Protein AF-A0A942H5I1-F1 (afdb_monomer)

Solvent-accessible surface area (backbone atoms only — not comparable to full-atom values): 34477 Å² total; per-residue (Å²): 118,41,36,26,37,35,44,51,58,72,62,43,46,75,71,46,52,48,61,52,52,45,49,51,41,30,78,76,65,54,36,48,66,44,47,56,91,76,71,73,61,92,93,62,56,70,69,63,44,50,55,51,47,54,71,72,42,50,32,39,40,32,47,37,39,74,68,40,80,44,78,55,97,91,42,81,40,36,19,42,50,69,66,48,55,53,48,46,52,54,44,36,70,68,57,32,75,89,32,40,46,49,44,30,34,69,79,45,52,74,63,78,90,52,71,86,60,89,62,48,75,35,52,78,57,63,45,99,84,69,53,37,66,54,28,54,54,37,48,55,53,50,51,55,51,54,44,68,68,54,72,79,60,75,66,67,75,94,68,72,80,77,64,78,54,85,83,72,76,48,46,65,58,54,50,51,52,50,52,48,53,51,52,53,51,51,53,50,52,48,29,75,75,39,69,84,48,58,36,93,60,57,54,73,45,76,42,42,69,59,43,52,51,55,50,40,56,51,43,71,66,51,74,50,30,38,42,32,47,37,53,74,72,15,36,52,54,31,71,54,56,61,66,63,54,48,35,51,50,55,37,35,58,61,25,60,80,68,74,36,55,40,39,40,39,34,35,42,100,41,54,68,72,58,44,22,49,51,51,21,52,52,51,44,53,37,58,72,67,66,40,67,68,62,45,50,52,52,53,48,25,54,54,32,34,52,55,45,52,56,49,42,49,72,51,64,38,46,51,28,35,39,49,77,88,64,64,66,64,75,41,60,93,78,49,97,72,46,92,75,27,45,32,41,38,38,35,59,96,56,37,39,37,39,34,27,37,30,66,81,27,42,59,37,27,33,39,41,39,26,70,50,22,61,64,33,69,61,51,49,53,51,52,48,53,48,50,51,57,52,54,73,75,30,40,59,38,66,63,53,51,51,50,36,48,54,28,46,52,53,40,68,68,52,83,86,67,62,100,60,44,69,59,35,68,75,74,60,58,55,73,70,53,51,47,49,56,52,40,44,51,51,50,54,55,48,51,36,50,76,71,70,39,55,46,68,29,52,30,37,40,32,46,64,28,46,63,34,58,61,65,66,72,46,53,72,31,32,36,91,92,28,44,33,40,32,26,25,68,46,68,67,35,49,55,52,13,50,56,52,48,60,75,66,73,55,84,42,62,45,78,45,87,41,55,79,81,48,97,70,72,81,90,82,66,66,20,43,33,37,38,27,50,92,29,45,54,28,77,37,16,75,73,71,48,95,84,53,83,26,58,40,44,53,44,46,31,50,52,38,65,32,36,34,76,88,10,38,38,41,38,25,36,51,17,72,56,13,36,76,66,46,51,61,62,82,86,50,52,77,68,52,27,53,48,42,29,70,28,29,62,51,74,71,55,43,53,54,50,40,48,73,29,40,34,41,79,79,46,76,47,64,68,40,82,39,31,34,35,41,34,30,32,43,61,132

pLDDT: mean 88.79, std 8.14, range [44.25, 98.62]

Foldseek 3Di:
DFEEEEAADPVCVVLVLVVLLCCLCPVPFNYRYDYLVNQDDPPDDSVVSLLVVLLVGQAYEQEWEQDDWDDDPNDIARAGDPVSVVSQVSSCVSNNDLRYAYEYEPRHDDPPVCPPPDHHYAYFDQDPVSDTVSRSVRSNVVSVVVSVSCVPDDGPDSDDPQPPPVPPPCSVVVVVVVVLVVVLVVLVVVCVVPVVAADAFFDKDQAQVVVLVVVLVLLVPFDAEKEKEAELLLCPQLVPDPSVLVSLLVSLLNNVVVVHQAEYEYEYQDFLLVSLLVLLVVLLVVVLVVPPVVNVSSVSSLVSNVVSLVSCVVSPHFYWYGYDDCLCVLCPPVDPADPQFWMWMDGDQFWIKIFGPSNVSTRRMIGIQGSNHPPSVVSNVSVVVSRVVRVVVTDGPVVSSVSNVVSVVLSVLDARFHPCLLVCQPPNFDPVQVVVVVLQLVVVVVVCVVVVQAQPWQEEEEEQCQLVCCVVSRVRSYHPNGAYEYEDLDPVSQVNNVVVVVVVVDPRYDYDNDDLLDPDDPCPAATQEYEYDQANLLSQQPPDDPVCPGSSLVSLLVNQVRYDQNHKYKYKRFAPVCLVVLPGTPSHDSVRSPSSSVRTDYPVVVVVSNVVSQKDWPDWDDSDNGMIMTMIGGHD

Secondary structure (DSSP, 8-state):
-EEEEEE--HHHHHTTHHHHHHHHHHHTT-EEEEEGGGS--TT--HHHHHHHHHHH-SEEEEEE-S-EEEEETTEEEEE--HHHHHHHHHHHHHH-TTTEEEEEETTPBPPGGGTT---EEE-----TTS--HHHHHHHHHHHHHHHHHHTTPPPPP--------TTSS-HHHHHHHHHHHHHHHHHHHHHHH-TT--BSS-EEE--HHHHHHHHHHHHHH-SSEEEEEEETTSSHHHHT-HHHHHHHHHHHHHHHTTT-EEEEEEEESS-HHHHHHHHHH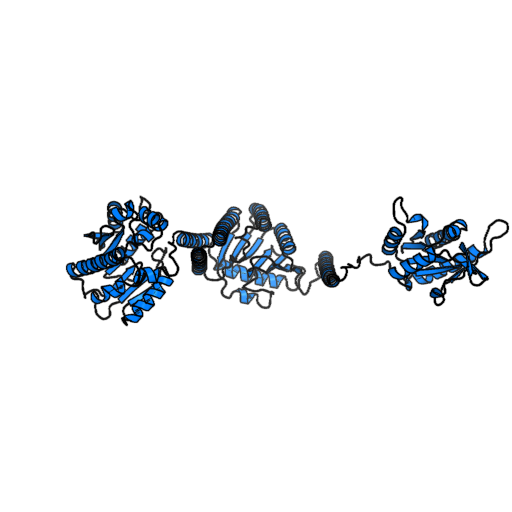HHHHHHHTT-HHHHHHHHHHHHHHHHHHHHHHHTT-EEEEEE-SSGGGGGTTTS---TTT-EEEEETTTEEEEEE-GGGTS--EEEEEETTBTTHHHHHHHHHHHHHHHHHHPEEHHHHHHHHHHHHHHHHHS----TTHHHHHHHS--HHHHHHHHHHHHHHHHHHHHTT-TT-EEEEEEES-TTTHHHHHTGGGEEEEEEEEEEES-HHHHHHHHHHHHHHT-TTEEEEE--TTSSS------EEEEEE-TTGGGGG-TT--TTS-SHHHHHHHHHHHHEEEEEEEEEEEE-HHHHHHT---TTS-HHHHHHHHHHSPPHHHHHHHHHHTTEEEEEEEEEETTEEEEEEEE--

Sequence (636 aa):
MLNLFIGSSSEAKERGIIPKLVAGLNNRYGFMPRPWYEVFDQGMFILETLLKVANEIDIALLVFSKDDERESRGSKNQITRDNVVLEYGLFLAQLGRERVWVLKEEGVTLPTDLNGLNYKVFRSEPDSNGNDPVLAADLDLQIAEIRNKWKRLSSRSRTHTDLNDGGLGLTAAFSNVENWLRKFAEDLTSFAGDQSIKLSKPFYIDSSSVCLEAYAEALNLVKERFWTTTYLSSGFWTRGDARVLEANTNMLRRLREQTGDVRRLFLLSQEPSEAAQSWKRKFIHLRHQNDSEKIERFRAAFRNLKKSFDTLLREGCQVRVTYDATEYERLEGILEFDLGDSEIAIYDDFRVDVFGGGSDGIISKVNIYSNAVKYFDAIQDATEAYFDSLWQEAKPAEEYLSLLEDAYQAAERRIDYEPNWLAIYEFALTSNDENLKIVEMSRVKEVLRKLNRWGKLSRYLDIGTCTARYPIGLREALEAGSEIIGVDDDIDALRFANAQVKATADTRIQLQLLDFCAKEIPNLGKFDLITCMLGTLAHFGWERKRDFNDQLQIVLMRMADLLKSEGVLIISNWSKHAREHEDMLSIYRDWDRRRLATWSPSIVELRQRLDAAGLIILEEGQPDIRLDLFVCQRKE

Mean predicted aligned error: 15.56 Å

Structure (mmCIF, N/CA/C/O backbone):
data_AF-A0A942H5I1-F1
#
_entry.id   AF-A0A942H5I1-F1
#
loop_
_atom_site.group_PDB
_atom_site.id
_atom_site.type_symbol
_atom_site.label_atom_id
_atom_site.label_alt_id
_atom_site.label_comp_id
_atom_site.label_asym_id
_atom_site.label_entity_id
_atom_site.label_seq_id
_atom_site.pdbx_PDB_ins_code
_atom_site.Cartn_x
_atom_site.Cartn_y
_atom_site.Cartn_z
_atom_site.occupancy
_atom_site.B_iso_or_equiv
_atom_site.auth_seq_id
_atom_site.auth_comp_id
_atom_site.auth_asym_id
_atom_site.auth_atom_id
_atom_site.pdbx_PDB_model_num
ATOM 1 N N . MET A 1 1 ? 34.377 7.662 -51.506 1.00 77.06 1 MET A N 1
ATOM 2 C CA . MET A 1 1 ? 35.582 8.472 -51.789 1.00 77.06 1 MET A CA 1
ATOM 3 C C . MET A 1 1 ? 36.409 8.495 -50.510 1.00 77.06 1 MET A C 1
ATOM 5 O O . MET A 1 1 ? 35.790 8.662 -49.468 1.00 77.06 1 MET A O 1
ATOM 9 N N . LEU A 1 2 ? 37.723 8.239 -50.549 1.00 87.56 2 LEU A N 1
ATOM 10 C CA . LEU A 1 2 ? 38.559 8.232 -49.332 1.00 87.56 2 LEU A CA 1
ATOM 11 C C . LEU A 1 2 ? 39.221 9.599 -49.124 1.00 87.56 2 LEU A C 1
ATOM 13 O O . LEU A 1 2 ? 39.767 10.165 -50.074 1.00 87.56 2 LEU A O 1
ATOM 17 N N . ASN A 1 3 ? 39.197 10.092 -47.888 1.00 92.56 3 ASN A N 1
ATOM 18 C CA . ASN A 1 3 ? 39.912 11.286 -47.450 1.00 92.56 3 ASN A CA 1
ATOM 19 C C . ASN A 1 3 ? 41.387 10.941 -47.251 1.00 92.56 3 ASN A C 1
ATOM 21 O O . ASN A 1 3 ? 41.722 10.064 -46.451 1.00 92.56 3 ASN A O 1
ATOM 25 N N . LEU A 1 4 ? 42.257 11.628 -47.986 1.00 94.50 4 LEU A N 1
ATOM 26 C CA . LEU A 1 4 ? 43.689 11.370 -48.011 1.00 94.50 4 LEU A CA 1
ATOM 27 C C . LEU A 1 4 ? 44.443 12.559 -47.438 1.00 94.50 4 LEU A C 1
ATOM 29 O O . LEU A 1 4 ? 44.364 13.646 -47.991 1.00 94.50 4 LEU A O 1
ATOM 33 N N . PHE A 1 5 ? 45.233 12.352 -46.393 1.00 96.50 5 PHE A N 1
ATOM 34 C CA . PHE A 1 5 ? 46.219 13.349 -45.979 1.00 96.50 5 PHE A CA 1
ATOM 35 C C . PHE A 1 5 ? 47.527 13.183 -46.751 1.00 96.50 5 PHE A C 1
ATOM 37 O O . PHE A 1 5 ? 47.975 12.053 -46.955 1.00 96.50 5 PHE A O 1
ATOM 44 N N . ILE A 1 6 ? 48.150 14.293 -47.156 1.00 96.62 6 ILE A N 1
ATOM 45 C CA . ILE A 1 6 ? 49.497 14.286 -47.744 1.00 96.62 6 ILE A CA 1
ATOM 46 C C . ILE A 1 6 ? 50.429 15.113 -46.855 1.00 96.62 6 ILE A C 1
ATOM 48 O O . ILE A 1 6 ? 50.364 16.342 -46.874 1.00 96.62 6 ILE A O 1
ATOM 52 N N . GLY A 1 7 ? 51.282 14.431 -46.089 1.00 95.75 7 GLY A N 1
ATOM 53 C CA . GLY A 1 7 ? 52.314 15.046 -45.252 1.00 95.75 7 GLY A CA 1
ATOM 54 C C . GLY A 1 7 ? 53.621 15.214 -46.021 1.00 95.75 7 GLY A C 1
ATOM 55 O O . GLY A 1 7 ? 54.081 14.285 -46.692 1.00 95.75 7 GLY A O 1
ATOM 56 N N . SER A 1 8 ? 54.204 16.408 -45.953 1.00 94.56 8 SER A N 1
ATOM 57 C CA . SER A 1 8 ? 55.433 16.764 -46.663 1.00 94.56 8 SER A CA 1
ATOM 58 C C . SER A 1 8 ? 56.078 18.010 -46.067 1.00 94.56 8 SER A C 1
ATOM 60 O O . SER A 1 8 ? 55.435 18.766 -45.341 1.00 94.56 8 SER A O 1
ATOM 62 N N . SER A 1 9 ? 57.318 18.278 -46.464 1.00 92.81 9 SER A N 1
ATOM 63 C CA . SER A 1 9 ? 57.976 19.563 -46.232 1.00 92.81 9 SER A CA 1
ATOM 64 C C . SER A 1 9 ? 57.391 20.688 -47.105 1.00 92.81 9 SER A C 1
ATOM 66 O O . SER A 1 9 ? 56.633 20.442 -48.057 1.00 92.81 9 SER A O 1
ATOM 68 N N . SER A 1 10 ? 57.755 21.934 -46.789 1.00 88.00 10 SER A N 1
ATOM 69 C CA . SER A 1 10 ? 57.437 23.102 -47.624 1.00 88.00 10 SER A CA 1
ATOM 70 C C . SER A 1 10 ? 58.248 23.083 -48.924 1.00 88.00 10 SER A C 1
ATOM 72 O O . SER A 1 10 ? 57.733 23.417 -49.988 1.00 88.00 10 SER A O 1
ATOM 74 N N . GLU A 1 11 ? 59.483 22.598 -48.862 1.00 88.38 11 GLU A N 1
ATOM 75 C CA . GLU A 1 11 ? 60.414 22.455 -49.976 1.00 88.38 11 GLU A CA 1
ATOM 76 C C . GLU A 1 11 ? 59.872 21.466 -51.028 1.00 88.38 11 GLU A C 1
ATOM 78 O O . GLU A 1 11 ? 59.915 21.732 -52.231 1.00 88.38 11 GLU A O 1
ATOM 83 N N . ALA A 1 12 ? 59.252 20.359 -50.599 1.00 88.94 12 ALA A N 1
ATOM 84 C CA . ALA A 1 12 ? 58.584 19.410 -51.496 1.00 88.94 12 ALA A CA 1
ATOM 85 C C . ALA A 1 12 ? 57.424 20.047 -52.280 1.00 88.94 12 ALA A C 1
ATOM 87 O O . ALA A 1 12 ? 57.171 19.703 -53.442 1.00 88.94 12 ALA A O 1
ATOM 88 N N . LYS A 1 13 ? 56.697 20.975 -51.645 1.00 89.88 13 LYS A N 1
ATOM 89 C CA . LYS A 1 13 ? 55.627 21.743 -52.290 1.00 89.88 13 LYS A CA 1
ATOM 90 C C . LYS A 1 13 ? 56.207 22.690 -53.337 1.00 89.88 13 LYS A C 1
ATOM 92 O O . LYS A 1 13 ? 55.711 22.701 -54.463 1.00 89.88 13 LYS A O 1
ATOM 97 N N . GLU A 1 14 ? 57.247 23.445 -52.988 1.00 87.31 14 GLU A N 1
ATOM 98 C CA . GLU A 1 14 ? 57.908 24.405 -53.885 1.00 87.31 14 GLU A CA 1
ATOM 99 C C . GLU A 1 14 ? 58.509 23.726 -55.121 1.00 87.31 14 GLU A C 1
ATOM 101 O O . GLU A 1 14 ? 58.385 24.236 -56.233 1.00 87.31 14 GLU A O 1
ATOM 106 N N . ARG A 1 15 ? 59.049 22.513 -54.958 1.00 87.44 15 ARG A N 1
ATOM 107 C CA . ARG A 1 15 ? 59.562 21.667 -56.051 1.00 87.44 15 ARG A CA 1
ATOM 108 C C . ARG A 1 15 ? 58.469 21.038 -56.928 1.00 87.44 15 ARG A C 1
ATOM 110 O O . ARG A 1 15 ? 58.766 20.269 -57.840 1.00 87.44 15 ARG A O 1
ATOM 117 N N . GLY A 1 16 ? 57.194 21.317 -56.658 1.00 87.31 16 GLY A N 1
ATOM 118 C CA . GLY A 1 16 ? 56.069 20.844 -57.465 1.00 87.31 16 GLY A CA 1
ATOM 119 C C . GLY A 1 16 ? 55.712 19.364 -57.276 1.00 87.31 16 GLY A C 1
ATOM 120 O O . GLY A 1 16 ? 54.901 18.840 -58.041 1.00 87.31 16 GLY A O 1
ATOM 121 N N . ILE A 1 17 ? 56.258 18.687 -56.260 1.00 91.88 17 ILE A N 1
ATOM 122 C CA . ILE A 1 17 ? 55.982 17.267 -55.978 1.00 91.88 17 ILE A CA 1
ATOM 123 C C . ILE A 1 17 ? 54.534 17.103 -55.491 1.00 91.88 17 ILE A C 1
ATOM 125 O O . ILE A 1 17 ? 53.766 16.306 -56.033 1.00 91.88 17 ILE A O 1
ATOM 129 N N . ILE A 1 18 ? 54.132 17.907 -54.502 1.00 94.25 18 ILE A N 1
ATOM 130 C CA . ILE A 1 18 ? 52.804 17.819 -53.871 1.00 94.25 18 ILE A CA 1
ATOM 131 C C . ILE A 1 18 ? 51.671 18.224 -54.821 1.00 94.25 18 ILE A C 1
ATOM 133 O O . ILE A 1 18 ? 50.720 17.449 -54.935 1.00 94.25 18 ILE A O 1
ATOM 137 N N . PRO A 1 19 ? 51.754 19.339 -55.579 1.00 92.06 19 PRO A N 1
ATOM 138 C CA . PRO A 1 19 ? 50.730 19.675 -56.571 1.00 92.06 19 PRO A CA 1
ATOM 139 C C . PRO A 1 19 ? 50.501 18.572 -57.616 1.00 92.06 19 PRO A C 1
ATOM 141 O O . PRO A 1 19 ? 49.353 18.290 -57.963 1.00 92.06 19 PRO A O 1
ATOM 144 N N . LYS A 1 20 ? 51.566 17.897 -58.082 1.00 90.25 20 LYS A N 1
ATOM 145 C CA . LYS A 1 20 ? 51.458 16.760 -59.016 1.00 90.25 20 LYS A CA 1
ATOM 146 C C . LYS A 1 20 ? 50.742 15.565 -58.379 1.00 90.25 20 LYS A C 1
ATOM 148 O O . LYS A 1 20 ? 49.838 15.000 -58.997 1.00 90.25 20 LYS A O 1
ATOM 153 N N . LEU A 1 21 ? 51.095 15.212 -57.140 1.00 92.94 21 LEU A N 1
ATOM 154 C CA . LEU A 1 21 ? 50.431 14.142 -56.386 1.00 92.94 21 LEU A CA 1
ATOM 155 C C . LEU A 1 21 ? 48.946 14.446 -56.153 1.00 92.94 21 LEU A C 1
ATOM 157 O O . LEU A 1 21 ? 48.103 13.597 -56.436 1.00 92.94 21 LEU A O 1
ATOM 161 N N . VAL A 1 22 ? 48.616 15.660 -55.702 1.00 92.75 22 VAL A N 1
ATOM 162 C CA . VAL A 1 22 ? 47.233 16.123 -55.494 1.00 92.75 22 VAL A CA 1
ATOM 163 C C . VAL A 1 22 ? 46.433 16.021 -56.793 1.00 92.75 22 VAL A C 1
ATOM 165 O O . VAL A 1 22 ? 45.367 15.404 -56.808 1.00 92.75 22 VAL A O 1
ATOM 168 N N . ALA A 1 23 ? 46.961 16.553 -57.901 1.00 89.56 23 ALA A N 1
ATOM 169 C CA . ALA A 1 23 ? 46.287 16.521 -59.195 1.00 89.56 23 ALA A CA 1
ATOM 170 C C . ALA A 1 23 ? 46.062 15.087 -59.699 1.00 89.56 23 ALA A C 1
ATOM 172 O O . ALA A 1 23 ? 44.965 14.760 -60.152 1.00 89.56 23 ALA A O 1
ATOM 173 N N . GLY A 1 24 ? 47.068 14.213 -59.607 1.00 88.94 24 GLY A N 1
ATOM 174 C CA . GLY A 1 24 ? 46.944 12.837 -60.084 1.00 88.94 24 GLY A CA 1
ATOM 175 C C . GLY A 1 24 ? 46.044 11.962 -59.205 1.00 88.94 24 GLY A C 1
ATOM 176 O O . GLY A 1 24 ? 45.273 11.167 -59.739 1.00 88.94 24 GLY A O 1
ATOM 177 N N . LEU A 1 25 ? 46.080 12.123 -57.879 1.00 89.44 25 LEU A N 1
ATOM 178 C CA . LEU A 1 25 ? 45.260 11.342 -56.942 1.00 89.44 25 LEU A CA 1
ATOM 179 C C . LEU A 1 25 ? 43.791 11.792 -56.925 1.00 89.44 25 LEU A C 1
ATOM 181 O O . LEU A 1 25 ? 42.903 10.946 -56.803 1.00 89.44 25 LEU A O 1
ATOM 185 N N . ASN A 1 26 ? 43.528 13.090 -57.108 1.00 87.94 26 ASN A N 1
ATOM 186 C CA . ASN A 1 26 ? 42.172 13.625 -57.219 1.00 87.94 26 ASN A CA 1
ATOM 187 C C . ASN A 1 26 ? 41.567 13.329 -58.604 1.00 87.94 26 ASN A C 1
ATOM 189 O O . ASN A 1 26 ? 40.629 12.540 -58.727 1.00 87.94 26 ASN A O 1
ATOM 193 N N . ASN A 1 27 ? 42.166 13.878 -59.670 1.00 75.81 27 ASN A N 1
ATOM 194 C CA . ASN A 1 27 ? 41.542 13.931 -60.998 1.00 75.81 27 ASN A CA 1
ATOM 195 C C . ASN A 1 27 ? 41.462 12.571 -61.699 1.00 75.81 27 ASN A C 1
ATOM 197 O O . ASN A 1 27 ? 40.563 12.354 -62.508 1.00 75.81 27 ASN A O 1
ATOM 201 N N . ARG A 1 28 ? 42.405 11.654 -61.434 1.00 66.44 28 ARG A N 1
ATOM 202 C CA . ARG A 1 28 ? 42.435 10.346 -62.114 1.00 66.44 28 ARG A CA 1
ATOM 203 C C . ARG A 1 28 ? 41.765 9.239 -61.305 1.00 66.44 28 ARG A C 1
ATOM 205 O O . ARG A 1 28 ? 41.327 8.251 -61.894 1.00 66.44 28 ARG A O 1
ATOM 212 N N . TYR A 1 29 ? 41.705 9.370 -59.976 1.00 69.31 29 TYR A N 1
ATOM 213 C CA . TYR A 1 29 ? 41.437 8.227 -59.096 1.00 69.31 29 TYR A CA 1
ATOM 214 C C . TYR A 1 29 ? 40.423 8.468 -57.972 1.00 69.31 29 TYR A C 1
ATOM 216 O O . TYR A 1 29 ? 40.068 7.499 -57.300 1.00 69.31 29 TYR A O 1
ATOM 224 N N . GLY A 1 30 ? 39.892 9.687 -57.815 1.00 75.19 30 GLY A N 1
ATOM 225 C CA . GLY A 1 30 ? 38.780 9.956 -56.902 1.00 75.19 30 GLY A CA 1
ATOM 226 C C . GLY A 1 30 ? 39.140 9.763 -55.427 1.00 75.19 30 GLY A C 1
ATOM 227 O O . GLY A 1 30 ? 38.336 9.235 -54.660 1.00 75.19 30 GLY A O 1
ATOM 228 N N . PHE A 1 31 ? 40.354 10.138 -55.025 1.00 90.19 31 PHE A N 1
ATOM 229 C CA . PHE A 1 31 ? 40.661 10.417 -53.621 1.00 90.19 31 PHE A CA 1
ATOM 230 C C . PHE A 1 31 ? 40.408 11.898 -53.326 1.00 90.19 31 PHE A C 1
ATOM 232 O O . PHE A 1 31 ? 40.452 12.718 -54.237 1.00 90.19 31 PHE A O 1
ATOM 239 N N . MET A 1 32 ? 40.178 12.245 -52.060 1.00 91.38 32 MET A N 1
ATOM 240 C CA . MET A 1 32 ? 40.084 13.637 -51.607 1.00 91.38 32 MET A CA 1
ATOM 241 C C . MET A 1 32 ? 41.381 14.023 -50.886 1.00 91.38 32 MET A C 1
ATOM 243 O O . MET A 1 32 ? 41.451 13.876 -49.662 1.00 91.38 32 MET A O 1
ATOM 247 N N . PRO A 1 33 ? 42.439 14.429 -51.616 1.00 93.25 33 PRO A N 1
ATOM 248 C CA . PRO A 1 33 ? 43.694 14.831 -51.001 1.00 93.25 33 PRO A CA 1
ATOM 249 C C . PRO A 1 33 ? 43.536 16.143 -50.223 1.00 93.25 33 PRO A C 1
ATOM 251 O O . PRO A 1 33 ? 42.995 17.117 -50.735 1.00 93.25 33 PRO A O 1
ATOM 254 N N . ARG A 1 34 ? 44.058 16.154 -48.999 1.00 94.56 34 ARG A N 1
ATOM 255 C CA . ARG A 1 34 ? 44.216 17.297 -48.100 1.00 94.56 34 ARG A CA 1
ATOM 256 C C . ARG A 1 34 ? 45.716 17.428 -47.810 1.00 94.56 34 ARG A C 1
ATOM 258 O O . ARG A 1 34 ? 46.226 16.702 -46.950 1.00 94.56 34 ARG A O 1
ATOM 265 N N . PRO A 1 35 ? 46.461 18.233 -48.583 1.00 94.31 35 PRO A N 1
ATOM 266 C CA . PRO A 1 35 ? 47.881 18.435 -48.335 1.00 94.31 35 PRO A CA 1
ATOM 267 C C . PRO A 1 35 ? 48.099 19.173 -47.013 1.00 94.31 35 PRO A C 1
ATOM 269 O O . PRO A 1 35 ? 47.244 19.939 -46.570 1.00 94.31 35 PRO A O 1
ATOM 272 N N . TRP A 1 36 ? 49.264 18.957 -46.401 1.00 93.38 36 TRP A N 1
ATOM 273 C CA . TRP A 1 36 ? 49.629 19.498 -45.090 1.00 93.38 36 TRP A CA 1
ATOM 274 C C . TRP A 1 36 ? 49.281 20.987 -44.938 1.00 93.38 36 TRP A C 1
ATOM 276 O O . TRP A 1 36 ? 48.621 21.383 -43.991 1.00 93.38 36 TRP A O 1
ATOM 286 N N . TYR A 1 37 ? 49.615 21.829 -45.914 1.00 89.00 37 TYR A N 1
ATOM 287 C CA . TYR A 1 37 ? 49.404 23.279 -45.819 1.00 89.00 37 TYR A CA 1
ATOM 288 C C . TYR A 1 37 ? 47.936 23.745 -45.938 1.00 89.00 37 TYR A C 1
ATOM 290 O O . TYR A 1 37 ? 47.691 24.944 -45.862 1.00 89.00 37 TYR A O 1
ATOM 298 N N . GLU A 1 38 ? 46.970 22.845 -46.148 1.00 89.25 38 GLU A N 1
ATOM 299 C CA . GLU A 1 38 ? 45.535 23.169 -46.251 1.00 89.25 38 GLU A CA 1
ATOM 300 C C . GLU A 1 38 ? 44.734 22.802 -44.994 1.00 89.25 38 GLU A C 1
ATOM 302 O O . GLU A 1 38 ? 43.541 23.090 -44.931 1.00 89.25 38 GLU A O 1
ATOM 307 N N . VAL A 1 39 ? 45.346 22.150 -43.997 1.00 87.31 39 VAL A N 1
ATOM 308 C CA . VAL A 1 39 ? 44.610 21.652 -42.818 1.00 87.31 39 VAL A CA 1
ATOM 309 C C . VAL A 1 39 ? 44.738 22.531 -41.572 1.00 87.31 39 VAL A C 1
ATOM 311 O O . VAL A 1 39 ? 44.106 22.219 -40.567 1.00 87.31 39 VAL A O 1
ATOM 314 N N . PHE A 1 40 ? 45.531 23.605 -41.621 1.00 85.69 40 PHE A N 1
ATOM 315 C CA . PHE A 1 40 ? 45.826 24.462 -40.469 1.00 85.69 40 PHE A CA 1
ATOM 316 C C . PHE A 1 40 ? 45.103 25.813 -40.551 1.00 85.69 40 PHE A C 1
ATOM 318 O O . PHE A 1 40 ? 45.320 26.577 -41.490 1.00 85.69 40 PHE A O 1
ATOM 325 N N . ASP A 1 41 ? 44.312 26.123 -39.520 1.00 79.56 41 ASP A N 1
ATOM 326 C CA . ASP A 1 41 ? 43.656 27.421 -39.322 1.00 79.56 41 ASP A CA 1
ATOM 327 C C . ASP A 1 41 ? 44.473 28.340 -38.394 1.00 79.56 41 ASP A C 1
ATOM 329 O O . ASP A 1 41 ? 45.275 27.885 -37.571 1.00 79.56 41 ASP A O 1
ATOM 333 N N . GLN A 1 42 ? 44.257 29.658 -38.494 1.00 75.75 42 GLN A N 1
ATOM 334 C CA . GLN A 1 42 ? 44.913 30.634 -37.616 1.00 75.75 42 GLN A CA 1
ATOM 335 C C . GLN A 1 42 ? 44.565 30.382 -36.138 1.00 75.75 42 GLN A C 1
ATOM 337 O O . GLN A 1 42 ? 43.398 30.257 -35.780 1.00 75.75 42 GLN A O 1
ATOM 342 N N . GLY A 1 43 ? 45.585 30.364 -35.273 1.00 78.12 43 GLY A N 1
ATOM 343 C CA . GLY A 1 43 ? 45.425 30.212 -33.821 1.00 78.12 43 GLY A CA 1
ATOM 344 C C . GLY A 1 43 ? 45.427 28.769 -33.300 1.00 78.12 43 GLY A C 1
ATOM 345 O O . GLY A 1 43 ? 45.364 28.584 -32.089 1.00 78.12 43 GLY A O 1
ATOM 346 N N . MET A 1 44 ? 45.539 27.761 -34.172 1.00 77.75 44 MET A N 1
ATOM 347 C CA . MET A 1 44 ? 45.572 26.347 -33.776 1.00 77.75 44 MET A CA 1
ATOM 348 C C . MET A 1 44 ? 47.001 25.828 -33.563 1.00 77.75 44 MET A C 1
ATOM 350 O O . MET A 1 44 ? 47.920 26.165 -34.313 1.00 77.75 44 MET A O 1
ATOM 354 N N . PHE A 1 45 ? 47.192 24.944 -32.577 1.00 86.31 45 PHE A N 1
ATOM 355 C CA . PHE A 1 45 ? 48.455 24.221 -32.417 1.00 86.31 45 PHE A CA 1
ATOM 356 C C . PHE A 1 45 ? 48.603 23.130 -33.491 1.00 86.31 45 PHE A C 1
ATOM 358 O O . PHE A 1 45 ? 47.656 22.408 -33.818 1.00 86.31 45 PHE A O 1
ATOM 365 N N . ILE A 1 46 ? 49.821 22.978 -34.026 1.00 86.94 46 ILE A N 1
ATOM 366 C CA . ILE A 1 46 ? 50.119 22.054 -35.136 1.00 86.94 46 ILE A CA 1
ATOM 367 C C . ILE A 1 46 ? 49.788 20.603 -34.756 1.00 86.94 46 ILE A C 1
ATOM 369 O O . ILE A 1 46 ? 49.089 19.913 -35.494 1.00 86.94 46 ILE A O 1
ATOM 373 N N . LEU A 1 47 ? 50.240 20.145 -33.585 1.00 88.44 47 LEU A N 1
ATOM 374 C CA . LEU A 1 47 ? 50.019 18.764 -33.146 1.00 88.44 47 LEU A CA 1
ATOM 375 C C . LEU A 1 47 ? 48.530 18.451 -32.921 1.00 88.44 47 LEU A C 1
ATOM 377 O O . LEU A 1 47 ? 48.062 17.395 -33.335 1.00 88.44 47 LEU A O 1
ATOM 381 N N . GLU A 1 48 ? 47.774 19.371 -32.320 1.00 85.50 48 GLU A N 1
ATOM 382 C CA . GLU A 1 48 ? 46.327 19.213 -32.103 1.00 85.50 48 GLU A CA 1
ATOM 383 C C . GLU A 1 48 ? 45.571 19.102 -33.429 1.00 85.50 48 GLU A C 1
ATOM 385 O O . GLU A 1 48 ? 44.691 18.256 -33.595 1.00 85.50 48 GLU A O 1
ATOM 390 N N . THR A 1 49 ? 45.971 19.917 -34.404 1.00 88.75 49 THR A N 1
ATOM 391 C CA . THR A 1 49 ? 45.402 19.889 -35.751 1.00 88.75 49 THR A CA 1
ATOM 392 C C . THR A 1 49 ? 45.703 18.561 -36.443 1.00 88.75 49 THR A C 1
ATOM 394 O O . THR A 1 49 ? 44.801 17.949 -37.011 1.00 88.75 49 THR A O 1
ATOM 397 N N . LEU A 1 50 ? 46.937 18.059 -36.344 1.00 91.50 50 LEU A N 1
ATOM 398 C CA . LEU A 1 50 ? 47.315 16.759 -36.905 1.00 91.50 50 LEU A CA 1
ATOM 399 C C . LEU A 1 50 ? 46.554 15.598 -36.250 1.00 91.50 50 LEU A C 1
ATOM 401 O O . LEU A 1 50 ? 46.104 14.702 -36.961 1.00 91.50 50 LEU A O 1
ATOM 405 N N . LEU A 1 51 ? 46.344 15.625 -34.928 1.00 88.12 51 LEU A N 1
ATOM 406 C CA . LEU A 1 51 ? 45.531 14.626 -34.220 1.00 88.12 51 LEU A CA 1
ATOM 407 C C . LEU A 1 51 ? 44.069 14.653 -34.682 1.00 88.12 51 LEU A C 1
ATOM 409 O O . LEU A 1 51 ? 43.475 13.602 -34.930 1.00 88.12 51 LEU A O 1
ATOM 413 N N . LYS A 1 52 ? 43.496 15.848 -34.860 1.00 85.19 52 LYS A N 1
ATOM 414 C CA . LYS A 1 52 ? 42.149 16.016 -35.418 1.00 85.19 52 LYS A CA 1
ATOM 415 C C . LYS A 1 52 ? 42.068 15.458 -36.841 1.00 85.19 52 LYS A C 1
ATOM 417 O O . LYS A 1 52 ? 41.195 14.645 -37.132 1.00 85.19 52 LYS A O 1
ATOM 422 N N . VAL A 1 53 ? 43.016 15.817 -37.704 1.00 88.75 53 VAL A N 1
ATOM 423 C CA . VAL A 1 53 ? 43.083 15.328 -39.089 1.00 88.75 53 VAL A CA 1
ATOM 424 C C . VAL A 1 53 ? 43.227 1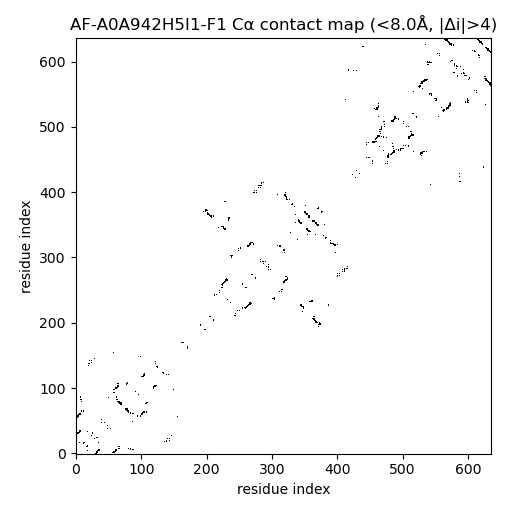3.807 -39.127 1.00 88.75 53 VAL A C 1
ATOM 426 O O . VAL A 1 53 ? 42.520 13.157 -39.891 1.00 88.75 53 VAL A O 1
ATOM 429 N N . ALA A 1 54 ? 44.056 13.212 -38.269 1.00 88.56 54 ALA A N 1
ATOM 430 C CA . ALA A 1 54 ? 44.227 11.761 -38.181 1.00 88.56 54 ALA A CA 1
ATOM 431 C C . ALA A 1 54 ? 42.936 11.008 -37.796 1.00 88.56 54 ALA A C 1
ATOM 433 O O . ALA A 1 54 ? 42.762 9.844 -38.171 1.00 88.56 54 ALA A O 1
ATOM 434 N N . ASN A 1 55 ? 41.999 11.669 -37.110 1.00 82.50 55 ASN A N 1
ATOM 435 C CA . ASN A 1 55 ? 40.663 11.133 -36.834 1.00 82.50 55 ASN A CA 1
ATOM 436 C C . ASN A 1 55 ? 39.683 11.294 -38.005 1.00 82.50 55 ASN A C 1
ATOM 438 O O . ASN A 1 55 ? 38.772 10.484 -38.154 1.00 82.50 55 ASN A O 1
ATOM 442 N N . GLU A 1 56 ? 39.872 12.306 -38.851 1.00 85.44 56 GLU A N 1
ATOM 443 C CA . GLU A 1 56 ? 38.969 12.620 -39.965 1.00 85.44 56 GLU A CA 1
ATOM 444 C C . GLU A 1 56 ? 39.298 11.867 -41.264 1.00 85.44 56 GLU A C 1
ATOM 446 O O . GLU A 1 56 ? 38.413 11.678 -42.106 1.00 85.44 56 GLU A O 1
ATOM 451 N N . ILE A 1 57 ? 40.559 11.466 -41.452 1.00 90.50 57 ILE A N 1
ATOM 452 C CA . ILE A 1 57 ? 41.043 10.864 -42.700 1.00 90.50 57 ILE A CA 1
ATOM 453 C C . ILE A 1 57 ? 40.972 9.333 -42.721 1.00 90.50 57 ILE A C 1
ATOM 455 O O . ILE A 1 57 ? 40.999 8.643 -41.697 1.00 90.50 57 ILE A O 1
ATOM 459 N N . ASP A 1 58 ? 40.951 8.796 -43.940 1.00 91.56 58 ASP A N 1
ATOM 460 C CA . ASP A 1 58 ? 40.876 7.363 -44.210 1.00 91.56 58 ASP A CA 1
ATOM 461 C C . ASP A 1 58 ? 42.252 6.729 -44.472 1.00 91.56 58 ASP A C 1
ATOM 463 O O . ASP A 1 58 ? 42.441 5.538 -44.196 1.00 91.56 58 ASP A O 1
ATOM 467 N N . ILE A 1 59 ? 43.174 7.511 -45.047 1.00 94.25 59 ILE A N 1
ATOM 468 C CA . ILE A 1 59 ? 44.505 7.110 -45.529 1.00 94.25 59 ILE A CA 1
ATOM 469 C C . ILE A 1 59 ? 45.485 8.296 -45.458 1.00 94.25 59 ILE A C 1
ATOM 471 O O . ILE A 1 59 ? 45.067 9.451 -45.551 1.00 94.25 59 ILE A O 1
ATOM 475 N N . ALA A 1 60 ? 46.786 8.020 -45.329 1.00 96.56 60 ALA A N 1
ATOM 476 C CA . ALA A 1 60 ? 47.838 9.042 -45.295 1.00 96.56 60 ALA A CA 1
ATOM 477 C C . ALA A 1 60 ? 49.033 8.685 -46.194 1.00 96.56 60 ALA A C 1
ATOM 479 O O . ALA A 1 60 ? 49.535 7.559 -46.171 1.00 96.56 60 ALA A O 1
ATOM 480 N N . LEU A 1 61 ? 49.504 9.663 -46.966 1.00 96.31 61 LEU A N 1
ATOM 481 C CA . LEU A 1 61 ? 50.707 9.604 -47.792 1.00 96.31 61 LEU A CA 1
ATOM 482 C C . LEU A 1 61 ? 51.766 10.540 -47.205 1.00 96.31 61 LEU A C 1
ATOM 484 O O . LEU A 1 61 ? 51.511 11.733 -47.067 1.00 96.31 61 LEU A O 1
ATOM 488 N N . LEU A 1 62 ? 52.946 10.015 -46.885 1.00 96.69 62 LEU A N 1
ATOM 489 C CA . LEU A 1 62 ? 54.070 10.805 -46.385 1.00 96.69 62 LEU A CA 1
ATOM 490 C C . LEU A 1 62 ? 55.175 10.841 -47.439 1.00 96.69 62 LEU A C 1
ATOM 492 O O . LEU A 1 62 ? 55.611 9.793 -47.926 1.00 96.69 62 LEU A O 1
ATOM 496 N N . VAL A 1 63 ? 55.601 12.050 -47.797 1.00 96.00 63 VAL A N 1
ATOM 497 C CA . VAL A 1 63 ? 56.623 12.294 -48.817 1.00 96.00 63 VAL A CA 1
ATOM 498 C C . VAL A 1 63 ? 57.942 12.636 -48.136 1.00 96.00 63 VAL A C 1
ATOM 500 O O . VAL A 1 63 ? 58.072 13.694 -47.532 1.00 96.00 63 VAL A O 1
ATOM 503 N N . PHE A 1 64 ? 58.918 11.737 -48.244 1.00 94.69 64 PHE A N 1
ATOM 504 C CA . PHE A 1 64 ? 60.269 11.930 -47.719 1.00 94.69 64 PHE A CA 1
ATOM 505 C C . PHE A 1 64 ? 61.183 12.452 -48.830 1.00 94.69 64 PHE A C 1
ATOM 507 O O . PHE A 1 64 ? 61.722 11.660 -49.607 1.00 94.69 64 PHE A O 1
ATOM 514 N N . SER A 1 65 ? 61.328 13.771 -48.932 1.00 92.44 65 SER A N 1
ATOM 515 C CA . SER A 1 65 ? 62.169 14.454 -49.926 1.00 92.44 65 SER A CA 1
ATOM 516 C C . SER A 1 65 ? 63.531 14.867 -49.364 1.00 92.44 65 SER A C 1
ATOM 518 O O . SER A 1 65 ? 63.778 14.788 -48.163 1.00 92.44 65 SER A O 1
ATOM 520 N N . LYS A 1 66 ? 64.454 15.257 -50.249 1.00 89.81 66 LYS A N 1
ATOM 521 C CA . LYS A 1 66 ? 65.756 15.839 -49.880 1.00 89.81 66 LYS A CA 1
ATOM 522 C C . LYS A 1 66 ? 65.567 17.280 -49.406 1.00 89.81 66 LYS A C 1
ATOM 524 O O . LYS A 1 66 ? 65.658 18.201 -50.215 1.00 89.81 66 LYS A O 1
ATOM 529 N N . ASP A 1 67 ? 65.263 17.454 -48.126 1.00 83.44 67 ASP A N 1
ATOM 530 C CA . ASP A 1 67 ? 64.942 18.774 -47.573 1.00 83.44 67 ASP A CA 1
ATOM 531 C C . ASP A 1 67 ? 66.100 19.351 -46.755 1.00 83.44 67 ASP A C 1
ATOM 533 O O . ASP A 1 67 ? 66.413 20.530 -46.881 1.00 83.44 67 ASP A O 1
ATOM 537 N N . ASP A 1 68 ? 66.764 18.514 -45.951 1.00 84.81 68 ASP A N 1
ATOM 538 C CA . ASP A 1 68 ? 67.805 18.945 -45.019 1.00 84.81 68 ASP A CA 1
ATOM 539 C C . ASP A 1 68 ? 69.124 18.173 -45.254 1.00 84.81 68 ASP A C 1
ATOM 541 O O . ASP A 1 68 ? 69.133 17.002 -45.647 1.00 84.81 68 ASP A O 1
ATOM 545 N N . GLU A 1 69 ? 70.269 18.814 -44.991 1.00 86.44 69 GLU A N 1
ATOM 546 C CA . GLU A 1 69 ? 71.590 18.166 -44.983 1.00 86.44 69 GLU A CA 1
ATOM 547 C C . GLU A 1 69 ? 72.012 17.873 -43.539 1.00 86.44 69 GLU A C 1
ATOM 549 O O . GLU A 1 69 ? 72.010 18.757 -42.681 1.00 86.44 69 GLU A O 1
ATOM 554 N N . ARG A 1 70 ? 72.427 16.633 -43.267 1.00 83.50 70 ARG A N 1
ATOM 555 C CA . ARG A 1 70 ? 72.961 16.234 -41.963 1.00 83.50 70 ARG A CA 1
ATOM 556 C C . ARG A 1 70 ? 74.342 15.623 -42.106 1.00 83.50 70 ARG A C 1
ATOM 558 O O . ARG A 1 70 ? 74.539 14.653 -42.837 1.00 83.50 70 ARG A O 1
ATOM 565 N N . GLU A 1 71 ? 75.289 16.147 -41.338 1.00 82.62 71 GLU A N 1
ATOM 566 C CA . GLU A 1 71 ? 76.592 15.519 -41.163 1.00 82.62 71 GLU A CA 1
ATOM 567 C C . GLU A 1 71 ? 76.524 14.484 -40.034 1.00 82.62 71 GLU A C 1
ATOM 569 O O . GLU A 1 71 ? 76.124 14.778 -38.906 1.00 82.62 71 GLU A O 1
ATOM 574 N N . SER A 1 72 ? 76.902 13.244 -40.337 1.00 75.38 72 SER A N 1
ATOM 575 C CA . SER A 1 72 ? 77.015 12.168 -39.356 1.00 75.38 72 SER A CA 1
ATOM 576 C C . SER A 1 72 ? 78.293 11.391 -39.614 1.00 75.38 72 SER A C 1
ATOM 578 O O . SER A 1 72 ? 78.516 10.899 -40.719 1.00 75.38 72 SER A O 1
ATOM 580 N N . ARG A 1 73 ? 79.153 11.295 -38.592 1.00 77.19 73 ARG A N 1
ATOM 581 C CA . ARG A 1 73 ? 80.431 10.560 -38.652 1.00 77.19 73 ARG A CA 1
ATOM 582 C C . ARG A 1 73 ? 81.306 10.957 -39.859 1.00 77.19 73 ARG A C 1
ATOM 584 O O . ARG A 1 73 ? 81.917 10.096 -40.482 1.00 77.19 73 ARG A O 1
ATOM 591 N N . GLY A 1 74 ? 81.342 12.250 -40.195 1.00 77.81 74 GLY A N 1
ATOM 592 C CA . GLY A 1 74 ? 82.131 12.799 -41.306 1.00 77.81 74 GLY A CA 1
ATOM 593 C C . GLY A 1 74 ? 81.528 12.603 -42.704 1.00 77.81 74 GLY A C 1
ATOM 594 O O . GLY A 1 74 ? 82.181 12.920 -43.694 1.00 77.81 74 GLY A O 1
ATOM 595 N N . SER A 1 75 ? 80.297 12.085 -42.810 1.00 76.81 75 SER A N 1
ATOM 596 C CA . SER A 1 75 ? 79.558 11.953 -44.070 1.00 76.81 75 SER A CA 1
ATOM 597 C C . SER A 1 75 ? 78.362 12.905 -44.092 1.00 76.81 75 SER A C 1
ATOM 599 O O . SER A 1 75 ? 77.522 12.883 -43.186 1.00 76.81 75 SER A O 1
ATOM 601 N N . LYS A 1 76 ? 78.280 13.733 -45.138 1.00 82.50 76 LYS A N 1
ATOM 602 C CA . LYS A 1 76 ? 77.120 14.581 -45.427 1.00 82.50 76 LYS A CA 1
ATOM 603 C C . LYS A 1 76 ? 76.052 13.765 -46.144 1.00 82.50 76 LYS A C 1
ATOM 605 O O . LYS A 1 76 ? 76.308 13.216 -47.212 1.00 82.50 76 LYS A O 1
ATOM 610 N N . ASN A 1 77 ? 74.869 13.682 -45.547 1.00 85.38 77 ASN A N 1
ATOM 611 C CA . ASN A 1 77 ? 73.734 12.943 -46.081 1.00 85.38 77 ASN A CA 1
ATOM 612 C C . ASN A 1 77 ? 72.544 13.878 -46.273 1.00 85.38 77 ASN A C 1
ATOM 614 O O . ASN A 1 77 ? 72.272 14.722 -45.421 1.00 85.38 77 ASN A O 1
ATOM 618 N N . GLN A 1 78 ? 71.817 13.682 -47.369 1.00 90.00 78 GLN A N 1
ATOM 619 C CA . GLN A 1 78 ? 70.521 14.316 -47.586 1.00 90.00 78 GLN A CA 1
ATOM 620 C C . GLN A 1 78 ? 69.469 13.540 -46.797 1.00 90.00 78 GLN A C 1
ATOM 622 O O . GLN A 1 78 ? 69.389 12.316 -46.920 1.00 90.00 78 GLN A O 1
ATOM 627 N N . ILE A 1 79 ? 68.685 14.221 -45.972 1.00 89.88 79 ILE A N 1
ATOM 628 C CA . ILE A 1 79 ? 67.656 13.613 -45.127 1.00 89.88 79 ILE A CA 1
ATOM 629 C C . ILE A 1 79 ? 66.297 14.262 -45.398 1.00 89.88 79 ILE A C 1
ATOM 631 O O . ILE A 1 79 ? 66.204 15.380 -45.905 1.00 89.88 79 ILE A O 1
ATOM 635 N N . THR A 1 80 ? 65.238 13.532 -45.055 1.00 90.06 80 THR A N 1
ATOM 636 C CA . THR A 1 80 ? 63.895 14.110 -44.956 1.00 90.06 80 THR A CA 1
ATOM 637 C C . THR A 1 80 ? 63.805 14.975 -43.709 1.00 90.06 80 THR A C 1
ATOM 639 O O . THR A 1 80 ? 64.464 14.683 -42.708 1.00 90.06 80 THR A O 1
ATOM 642 N N . ARG A 1 81 ? 62.946 15.992 -43.740 1.00 90.38 81 ARG A N 1
ATOM 643 C CA . ARG A 1 81 ? 62.707 16.854 -42.581 1.00 90.38 81 ARG A CA 1
ATOM 644 C C . ARG A 1 81 ? 62.159 16.061 -41.391 1.00 90.38 81 ARG A C 1
ATOM 646 O O . ARG A 1 81 ? 61.221 15.274 -41.548 1.00 90.38 81 ARG A O 1
ATOM 653 N N . ASP A 1 82 ? 62.700 16.305 -40.196 1.00 89.00 82 ASP A N 1
ATOM 654 C CA . ASP A 1 82 ? 62.374 15.541 -38.977 1.00 89.00 82 ASP A CA 1
ATOM 655 C C . ASP A 1 82 ? 60.866 15.538 -38.655 1.00 89.00 82 ASP A C 1
ATOM 657 O O . ASP A 1 82 ? 60.306 14.516 -38.254 1.00 89.00 82 ASP A O 1
ATOM 661 N N . ASN A 1 83 ? 60.173 16.653 -38.905 1.00 90.75 83 ASN A N 1
ATOM 662 C CA . ASN A 1 83 ? 58.727 16.764 -38.679 1.00 90.75 83 ASN A CA 1
ATOM 663 C C . ASN A 1 83 ? 57.916 15.768 -39.522 1.00 90.75 83 ASN A C 1
ATOM 665 O O . ASN A 1 83 ? 56.939 15.209 -39.033 1.00 90.75 83 ASN A O 1
ATOM 669 N N . VAL A 1 84 ? 58.345 15.479 -40.754 1.00 91.88 84 VAL A N 1
ATOM 670 C CA . VAL A 1 84 ? 57.640 14.535 -41.637 1.00 91.88 84 VAL A CA 1
ATOM 671 C C . VAL A 1 84 ? 57.803 13.097 -41.124 1.00 91.88 84 VAL A C 1
ATOM 673 O O . VAL A 1 84 ? 56.904 12.268 -41.275 1.00 91.88 84 VAL A O 1
ATOM 676 N N . VAL A 1 85 ? 58.917 12.796 -40.444 1.00 92.31 85 VAL A N 1
ATOM 677 C CA . VAL A 1 85 ? 59.130 11.511 -39.755 1.00 92.31 85 VAL A CA 1
ATOM 678 C C . VAL A 1 85 ? 58.229 11.390 -38.522 1.00 92.31 85 VAL A C 1
ATOM 680 O O . VAL A 1 85 ? 57.641 10.329 -38.297 1.00 92.31 85 VAL A O 1
ATOM 683 N N . LEU A 1 86 ? 58.078 12.467 -37.743 1.00 91.62 86 LEU A N 1
ATOM 684 C CA . LEU A 1 86 ? 57.143 12.513 -36.613 1.00 91.62 86 LEU A CA 1
ATOM 685 C C . LEU A 1 86 ? 55.696 12.297 -37.082 1.00 91.62 86 LEU A C 1
ATOM 687 O O . LEU A 1 86 ? 54.978 11.467 -36.525 1.00 91.62 86 LEU A O 1
ATOM 691 N N . GLU A 1 87 ? 55.285 13.005 -38.134 1.00 94.50 87 GLU A N 1
ATOM 692 C CA . GLU A 1 87 ? 53.962 12.879 -38.751 1.00 94.50 87 GLU A CA 1
ATOM 693 C C . GLU A 1 87 ? 53.717 11.464 -39.276 1.00 94.50 87 GLU A C 1
ATOM 695 O O . GLU A 1 87 ? 52.653 10.895 -39.031 1.00 94.50 87 GLU A O 1
ATOM 700 N N . TYR A 1 88 ? 54.712 10.849 -39.926 1.00 94.25 88 TYR A N 1
ATOM 701 C CA . TYR A 1 88 ? 54.652 9.437 -40.298 1.00 94.25 88 TYR A CA 1
ATOM 702 C C . TYR A 1 88 ? 54.332 8.550 -39.091 1.00 94.25 88 TYR A C 1
ATOM 704 O O . TYR A 1 88 ? 53.412 7.737 -39.172 1.00 94.25 88 TYR A O 1
ATOM 712 N N . GLY A 1 89 ? 55.035 8.726 -37.969 1.00 92.81 89 GLY A N 1
ATOM 713 C CA . GLY A 1 89 ? 54.767 7.983 -36.737 1.00 92.81 89 GLY A CA 1
ATOM 714 C C . GLY A 1 89 ? 53.342 8.190 -36.212 1.00 92.81 89 GLY A C 1
ATOM 715 O O . GLY A 1 89 ? 52.666 7.216 -35.877 1.00 92.81 89 GLY A O 1
ATOM 716 N N . LEU A 1 90 ? 52.860 9.436 -36.205 1.00 93.94 90 LEU A N 1
ATOM 717 C CA . LEU A 1 90 ? 51.513 9.803 -35.753 1.00 93.94 90 LEU A CA 1
ATOM 718 C C . LEU A 1 90 ? 50.421 9.137 -36.601 1.00 93.94 90 LEU A C 1
ATOM 720 O O . LEU A 1 90 ? 49.528 8.480 -36.064 1.00 93.94 90 LEU A O 1
ATOM 724 N N . PHE A 1 91 ? 50.503 9.248 -37.928 1.00 93.75 91 PHE A N 1
ATOM 725 C CA . PHE A 1 91 ? 49.509 8.638 -38.814 1.00 93.75 91 PHE A CA 1
ATOM 726 C C . PHE A 1 91 ? 49.628 7.115 -38.858 1.00 93.75 91 PHE A C 1
ATOM 728 O O . PHE A 1 91 ? 48.615 6.431 -38.996 1.00 93.75 91 PHE A O 1
ATOM 735 N N . LEU A 1 92 ? 50.834 6.562 -38.698 1.00 91.56 92 LEU A N 1
ATOM 736 C CA . LEU A 1 92 ? 51.033 5.120 -38.572 1.00 91.56 92 LEU A CA 1
ATOM 737 C C . LEU A 1 92 ? 50.343 4.566 -37.324 1.00 91.56 92 LEU A C 1
ATOM 739 O O . LEU A 1 92 ? 49.704 3.518 -37.412 1.00 91.56 92 LEU A O 1
ATOM 743 N N . ALA A 1 93 ? 50.459 5.268 -36.195 1.00 89.44 93 ALA A N 1
ATOM 744 C CA . ALA A 1 93 ? 49.804 4.894 -34.948 1.00 89.44 93 ALA A CA 1
ATOM 745 C C . ALA A 1 93 ? 48.274 4.955 -35.072 1.00 89.44 93 ALA A C 1
ATOM 747 O O . ALA A 1 93 ? 47.600 4.016 -34.660 1.00 89.44 93 ALA A O 1
ATOM 748 N N . GLN A 1 94 ? 47.734 6.011 -35.694 1.00 87.94 94 GLN A N 1
ATOM 749 C CA . GLN A 1 94 ? 46.283 6.221 -35.772 1.00 87.94 94 GLN A CA 1
ATOM 750 C C . GLN A 1 94 ? 45.583 5.392 -36.861 1.00 87.94 94 GLN A C 1
ATOM 752 O O . GLN A 1 94 ? 44.445 4.966 -36.683 1.00 87.94 94 GLN A O 1
ATOM 757 N N . LEU A 1 95 ? 46.224 5.187 -38.016 1.00 88.56 95 LEU A N 1
ATOM 758 C CA . LEU A 1 95 ? 45.597 4.544 -39.180 1.00 88.56 95 LEU A CA 1
ATOM 759 C C . LEU A 1 95 ? 46.039 3.092 -39.390 1.00 88.56 95 LEU A C 1
ATOM 761 O O . LEU A 1 95 ? 45.377 2.339 -40.109 1.00 88.56 95 LEU A O 1
ATOM 765 N N . GLY A 1 96 ? 47.170 2.701 -38.803 1.00 88.38 96 GLY A N 1
ATOM 766 C CA . GLY A 1 96 ? 47.804 1.414 -39.045 1.00 88.38 96 GLY A CA 1
ATOM 767 C C . GLY A 1 96 ? 48.528 1.321 -40.396 1.00 88.38 96 GLY A C 1
ATOM 768 O O . GLY A 1 96 ? 48.360 2.121 -41.319 1.00 88.38 96 GLY A O 1
ATOM 769 N N . ARG A 1 97 ? 49.354 0.277 -40.530 1.00 87.06 97 ARG A N 1
ATOM 770 C CA . ARG A 1 97 ? 50.292 0.075 -41.657 1.00 87.06 97 ARG A CA 1
ATOM 771 C C . ARG A 1 97 ? 49.619 -0.045 -43.030 1.00 87.06 97 ARG A C 1
ATOM 773 O O . ARG A 1 97 ? 50.213 0.306 -44.048 1.00 87.06 97 ARG A O 1
ATOM 780 N N . GLU A 1 98 ? 48.387 -0.548 -43.090 1.00 88.69 98 GLU A N 1
ATOM 781 C CA . GLU A 1 98 ? 47.688 -0.738 -44.369 1.00 88.69 98 GLU A CA 1
ATOM 782 C C . GLU A 1 98 ? 47.202 0.580 -44.988 1.00 88.69 98 GLU A C 1
ATOM 784 O O . GLU A 1 98 ? 47.126 0.705 -46.214 1.00 88.69 98 GLU A O 1
ATOM 789 N N . ARG A 1 99 ? 46.939 1.589 -44.154 1.00 92.69 99 ARG A N 1
ATOM 790 C CA . ARG A 1 99 ? 46.355 2.880 -44.547 1.00 92.69 99 ARG A CA 1
ATOM 791 C C . ARG A 1 99 ? 47.381 4.008 -44.655 1.00 92.69 99 ARG A C 1
ATOM 793 O O . ARG A 1 99 ? 47.026 5.108 -45.065 1.00 92.69 99 ARG A O 1
ATOM 800 N N . VAL A 1 100 ? 48.649 3.722 -44.359 1.00 94.44 100 VAL A N 1
ATOM 801 C CA . VAL A 1 100 ? 49.772 4.653 -44.527 1.00 94.44 100 VAL A CA 1
ATOM 802 C C . VAL A 1 100 ? 50.674 4.207 -45.680 1.00 94.44 100 VAL A C 1
ATOM 804 O O . VAL A 1 100 ? 50.911 3.011 -45.895 1.00 94.44 100 VAL A O 1
ATOM 807 N N . TRP A 1 101 ? 51.147 5.169 -46.467 1.00 94.00 101 TRP A N 1
ATOM 808 C CA . TRP A 1 101 ? 52.100 4.963 -47.555 1.00 94.00 101 TRP A CA 1
ATOM 809 C C . TRP A 1 101 ? 53.234 5.971 -47.453 1.00 94.00 101 TRP A C 1
ATOM 811 O O . TRP A 1 101 ? 53.002 7.141 -47.158 1.00 94.00 101 TRP A O 1
ATOM 821 N N . VAL A 1 102 ? 54.453 5.512 -47.722 1.00 94.50 102 VAL A N 1
ATOM 822 C CA . VAL A 1 102 ? 55.646 6.358 -47.745 1.00 94.50 102 VAL A CA 1
ATOM 823 C C . VAL A 1 102 ? 56.207 6.374 -49.154 1.00 94.50 102 VAL A C 1
ATOM 825 O O . VAL A 1 102 ? 56.476 5.321 -49.743 1.00 94.50 102 VAL A O 1
ATOM 828 N N . LEU A 1 103 ? 56.385 7.584 -49.672 1.00 94.69 103 LEU A N 1
ATOM 829 C CA . LEU A 1 103 ? 57.023 7.848 -50.945 1.00 94.69 103 LEU A CA 1
ATOM 830 C C . LEU A 1 103 ? 58.313 8.628 -50.691 1.00 94.69 103 LEU A C 1
ATOM 832 O O . LEU A 1 103 ? 58.287 9.731 -50.158 1.00 94.69 103 LEU A O 1
ATOM 836 N N . LYS A 1 104 ? 59.446 8.037 -51.050 1.00 94.25 104 LYS A N 1
ATOM 837 C CA . LYS A 1 104 ? 60.775 8.533 -50.707 1.00 94.25 104 LYS A CA 1
ATOM 838 C C . LYS A 1 104 ? 61.528 8.973 -51.956 1.00 94.25 104 LYS A C 1
ATOM 840 O O . LYS A 1 104 ? 61.546 8.262 -52.954 1.00 94.25 104 LYS A O 1
ATOM 845 N N . GLU A 1 105 ? 62.193 10.111 -51.895 1.00 94.44 105 GLU A N 1
ATOM 846 C CA . GLU A 1 105 ? 63.075 10.553 -52.965 1.00 94.44 105 GLU A CA 1
ATOM 847 C C . GLU A 1 105 ? 64.376 9.729 -52.979 1.00 94.44 105 GLU A C 1
ATOM 849 O O . GLU A 1 105 ? 64.962 9.412 -51.935 1.00 94.44 105 GLU A O 1
ATOM 854 N N . GLU A 1 106 ? 64.844 9.365 -54.172 1.00 92.62 106 GLU A N 1
ATOM 855 C CA . GLU A 1 106 ? 66.113 8.661 -54.348 1.00 92.62 106 GLU A CA 1
ATOM 856 C C . GLU A 1 106 ? 67.276 9.467 -53.760 1.00 92.62 106 GLU A C 1
ATOM 858 O O . GLU A 1 106 ? 67.446 10.634 -54.086 1.00 92.62 106 GLU A O 1
ATOM 863 N N . GLY A 1 107 ? 68.103 8.845 -52.917 1.00 88.94 107 GLY A N 1
ATOM 864 C CA . GLY A 1 107 ? 69.247 9.500 -52.270 1.00 88.94 107 GLY A CA 1
ATOM 865 C C . GLY A 1 107 ? 68.950 10.132 -50.906 1.00 88.94 107 GLY A C 1
ATOM 866 O O . GLY A 1 107 ? 69.868 10.661 -50.290 1.00 88.94 107 GLY A O 1
ATOM 867 N N . VAL A 1 108 ? 67.711 10.047 -50.404 1.00 91.06 108 VAL A N 1
ATOM 868 C CA . VAL A 1 108 ? 67.393 10.395 -49.007 1.00 91.06 108 VAL A CA 1
ATOM 869 C C . VAL A 1 108 ? 67.878 9.290 -48.061 1.00 91.06 108 VAL A C 1
ATOM 871 O O . VAL A 1 108 ? 67.619 8.103 -48.280 1.00 91.06 108 VAL A O 1
ATOM 874 N N . THR A 1 109 ? 68.535 9.660 -46.971 1.00 88.44 109 THR A N 1
ATOM 875 C CA . THR A 1 109 ? 68.891 8.760 -45.869 1.00 88.44 109 THR A CA 1
ATOM 876 C C . THR A 1 109 ? 67.810 8.832 -44.789 1.00 88.44 109 THR A C 1
ATOM 878 O O . THR A 1 109 ? 67.400 9.919 -44.390 1.00 88.44 109 THR A O 1
ATOM 881 N N . LEU A 1 110 ? 67.325 7.676 -44.323 1.00 87.00 110 LEU A N 1
ATOM 882 C CA . LEU A 1 110 ? 66.318 7.588 -43.256 1.00 87.00 110 LEU A CA 1
ATOM 883 C C . LEU A 1 110 ? 66.963 7.236 -41.905 1.00 87.00 110 LEU A C 1
ATOM 885 O O . LEU A 1 110 ? 68.043 6.639 -41.888 1.00 87.00 110 LEU A O 1
ATOM 889 N N . PRO A 1 111 ? 66.306 7.560 -40.774 1.00 84.12 111 PRO A N 1
ATOM 890 C CA . PRO A 1 111 ? 66.707 7.071 -39.458 1.00 84.12 111 PRO A CA 1
ATOM 891 C C . PRO A 1 111 ? 66.796 5.543 -39.419 1.00 84.12 111 PRO A C 1
ATOM 893 O O . PRO A 1 111 ? 66.000 4.851 -40.058 1.00 84.12 111 PRO A O 1
ATOM 896 N N . THR A 1 112 ? 67.730 5.008 -38.629 1.00 81.94 112 THR A N 1
ATOM 897 C CA . THR A 1 112 ? 67.964 3.557 -38.527 1.00 81.94 112 THR A CA 1
ATOM 898 C C . THR A 1 112 ? 66.736 2.781 -38.061 1.00 81.94 112 THR A C 1
ATOM 900 O O . THR A 1 112 ? 66.548 1.639 -38.475 1.00 81.94 112 THR A O 1
ATOM 903 N N . ASP A 1 113 ? 65.869 3.411 -37.268 1.00 81.31 113 ASP A N 1
ATOM 904 C CA . ASP A 1 113 ? 64.592 2.851 -36.812 1.00 81.31 113 ASP A CA 1
ATOM 905 C C . ASP A 1 113 ? 63.620 2.551 -37.970 1.00 81.31 113 ASP A C 1
ATOM 907 O O . ASP A 1 113 ? 62.734 1.708 -37.838 1.00 81.31 113 ASP A O 1
ATOM 911 N N . LEU A 1 114 ? 63.805 3.189 -39.135 1.00 84.94 114 LEU A N 1
ATOM 912 C CA . LEU A 1 114 ? 63.013 2.967 -40.349 1.00 84.94 114 LEU A CA 1
ATOM 913 C C . LEU A 1 114 ? 63.684 2.020 -41.358 1.00 84.94 114 LEU A C 1
ATOM 915 O O . LEU A 1 114 ? 63.132 1.804 -42.436 1.00 84.94 114 LEU A O 1
ATOM 919 N N . ASN A 1 115 ? 64.830 1.407 -41.040 1.00 79.50 115 ASN A N 1
ATOM 920 C CA . ASN A 1 115 ? 65.543 0.521 -41.977 1.00 79.50 115 ASN A CA 1
ATOM 921 C C . ASN A 1 115 ? 64.743 -0.731 -42.385 1.00 79.50 115 ASN A C 1
ATOM 923 O O . ASN A 1 115 ? 65.013 -1.311 -43.432 1.00 79.50 115 ASN A O 1
ATOM 927 N N . GLY A 1 116 ? 63.760 -1.149 -41.581 1.00 76.25 116 GLY A N 1
ATOM 928 C CA . GLY A 1 116 ? 62.851 -2.258 -41.903 1.00 76.25 116 GLY A CA 1
ATOM 929 C C . GLY A 1 116 ? 61.592 -1.851 -42.681 1.00 76.25 116 GLY A C 1
ATOM 930 O O . GLY A 1 116 ? 60.746 -2.703 -42.951 1.00 76.25 116 GLY A O 1
ATOM 931 N N . LEU A 1 117 ? 61.419 -0.565 -43.000 1.00 81.12 117 LEU A N 1
ATOM 932 C CA . LEU A 1 117 ? 60.240 -0.057 -43.695 1.00 81.12 117 LEU A CA 1
ATOM 933 C C . LEU A 1 117 ? 60.363 -0.268 -45.209 1.00 81.12 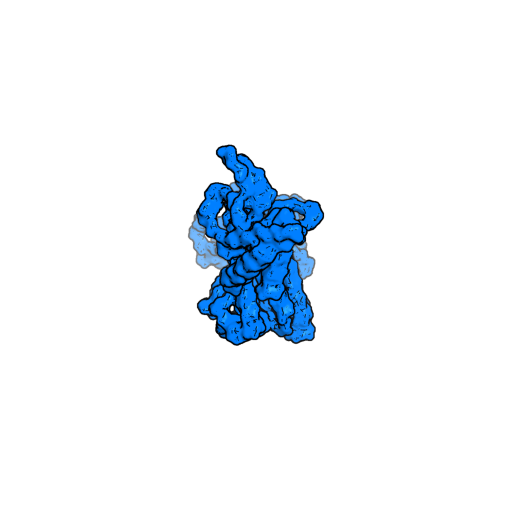117 LEU A C 1
ATOM 935 O O . LEU A 1 117 ? 61.266 0.266 -45.847 1.00 81.12 117 LEU A O 1
ATOM 939 N N . ASN A 1 118 ? 59.394 -0.967 -45.802 1.00 82.44 118 ASN A N 1
ATOM 940 C CA . ASN A 1 118 ? 59.237 -1.001 -47.254 1.00 82.44 118 ASN A CA 1
ATOM 941 C C . ASN A 1 118 ? 58.528 0.277 -47.724 1.00 82.44 118 ASN A C 1
ATOM 943 O O . ASN A 1 118 ? 57.359 0.496 -47.406 1.00 82.44 118 ASN A O 1
ATOM 947 N N . TYR A 1 119 ? 59.227 1.095 -48.503 1.00 87.38 119 TYR A N 1
ATOM 948 C CA . TYR A 1 119 ? 58.714 2.318 -49.122 1.00 87.38 119 TYR A CA 1
ATOM 949 C C . TYR A 1 119 ? 58.909 2.274 -50.636 1.00 87.38 119 TYR A C 1
ATOM 951 O O . TYR A 1 119 ? 59.681 1.467 -51.160 1.00 87.38 119 TYR A O 1
ATOM 959 N N . LYS A 1 120 ? 58.215 3.159 -51.351 1.00 91.88 120 LYS A N 1
ATOM 960 C CA . LYS A 1 120 ? 58.458 3.366 -52.778 1.00 91.88 120 LYS A CA 1
ATOM 961 C C . LYS A 1 120 ? 59.368 4.553 -53.019 1.00 91.88 120 LYS A C 1
ATOM 963 O O . LYS A 1 120 ? 59.398 5.479 -52.214 1.00 91.88 120 LYS A O 1
ATOM 968 N N . VAL A 1 121 ? 60.111 4.495 -54.121 1.00 92.56 121 VAL A N 1
ATOM 969 C CA . VAL A 1 121 ? 61.114 5.498 -54.478 1.00 92.56 121 VAL A CA 1
ATOM 970 C C . VAL A 1 121 ? 60.685 6.245 -55.736 1.00 92.56 121 VAL A C 1
ATOM 972 O O . VAL A 1 121 ? 60.192 5.624 -56.676 1.00 92.56 121 VAL A O 1
ATOM 975 N N . PHE A 1 122 ? 60.880 7.561 -55.750 1.00 94.19 122 PHE A N 1
ATOM 976 C CA . PHE A 1 122 ? 60.782 8.390 -56.952 1.00 94.19 122 PHE A CA 1
ATOM 977 C C . PHE A 1 122 ? 62.087 9.148 -57.185 1.00 94.19 122 PHE A C 1
ATOM 979 O O . PHE A 1 122 ? 62.817 9.451 -56.237 1.00 94.19 122 PHE A O 1
ATOM 986 N N . ARG A 1 123 ? 62.364 9.472 -58.447 1.00 92.38 123 ARG A N 1
ATOM 987 C CA . ARG A 1 123 ? 63.525 10.269 -58.846 1.00 92.38 123 ARG A CA 1
ATOM 988 C C . ARG A 1 123 ? 63.119 11.683 -59.227 1.00 92.38 123 ARG A C 1
ATOM 990 O O . ARG A 1 123 ? 61.976 11.942 -59.594 1.00 92.38 123 ARG A O 1
ATOM 997 N N . SER A 1 124 ? 64.077 12.591 -59.108 1.00 87.44 124 SER A N 1
ATOM 998 C CA . SER A 1 124 ? 63.946 13.993 -59.487 1.00 87.44 124 SER A CA 1
ATOM 999 C C . SER A 1 124 ? 65.252 14.429 -60.139 1.00 87.44 124 SER A C 1
ATOM 1001 O O . SER A 1 124 ? 66.307 14.377 -59.506 1.00 87.44 124 SER A O 1
ATOM 1003 N N . GLU A 1 125 ? 65.166 14.809 -61.410 1.00 87.38 125 GLU A N 1
ATOM 1004 C CA . GLU A 1 125 ? 66.276 15.265 -62.246 1.00 87.38 125 GLU A CA 1
ATOM 1005 C C . GLU A 1 125 ? 65.825 16.517 -63.019 1.00 87.38 125 GLU A C 1
ATOM 1007 O O . GLU A 1 125 ? 65.444 16.428 -64.190 1.00 87.38 125 GLU A O 1
ATOM 1012 N N . PRO A 1 126 ? 65.794 17.694 -62.364 1.00 82.56 126 PRO A N 1
ATOM 1013 C CA . PRO A 1 126 ? 65.382 18.925 -63.023 1.00 82.56 126 PRO A CA 1
ATOM 1014 C C . PRO A 1 126 ? 66.376 19.314 -64.124 1.00 82.56 126 PRO A C 1
ATOM 1016 O O . PRO A 1 126 ? 67.592 19.312 -63.920 1.00 82.56 126 PRO A O 1
ATOM 1019 N N . ASP A 1 127 ? 65.849 19.672 -65.293 1.00 83.19 127 ASP A N 1
ATOM 1020 C CA . ASP A 1 127 ? 66.619 20.211 -66.405 1.00 83.19 127 ASP A CA 1
ATOM 1021 C C . ASP A 1 127 ? 67.047 21.668 -66.151 1.00 83.19 127 ASP A C 1
ATOM 1023 O O . ASP A 1 127 ? 66.686 22.306 -65.159 1.00 83.19 127 ASP A O 1
ATOM 1027 N N . SER A 1 128 ? 67.823 22.229 -67.081 1.00 76.50 128 SER A N 1
ATOM 1028 C CA . SER A 1 128 ? 68.331 23.607 -67.002 1.00 76.50 128 SER A CA 1
ATOM 1029 C C . SER A 1 128 ? 67.231 24.677 -66.952 1.00 76.50 128 SER A C 1
ATOM 1031 O O . SER A 1 128 ? 67.507 25.811 -66.571 1.00 76.50 128 SER A O 1
ATOM 1033 N N . ASN A 1 129 ? 66.003 24.327 -67.344 1.00 75.19 129 ASN A N 1
ATOM 1034 C CA . ASN A 1 129 ? 64.830 25.198 -67.349 1.00 75.19 129 ASN A CA 1
ATOM 1035 C C . ASN A 1 129 ? 63.918 24.948 -66.133 1.00 75.19 129 ASN A C 1
ATOM 1037 O O . ASN A 1 129 ? 62.834 25.525 -66.058 1.00 75.19 129 ASN A O 1
ATOM 1041 N N . GLY A 1 130 ? 64.336 24.093 -65.191 1.00 71.69 130 GLY A N 1
ATOM 1042 C CA . GLY A 1 130 ? 63.567 23.728 -64.003 1.00 71.69 130 GLY A CA 1
ATOM 1043 C C . GLY A 1 130 ? 62.433 22.733 -64.264 1.00 71.69 130 GLY A C 1
ATOM 1044 O O . GLY A 1 130 ? 61.651 22.460 -63.353 1.00 71.69 130 GLY A O 1
ATOM 1045 N N . ASN A 1 131 ? 62.324 22.172 -65.473 1.00 80.44 131 ASN A N 1
ATOM 1046 C CA . ASN A 1 131 ? 61.368 21.107 -65.757 1.00 80.44 131 ASN A CA 1
ATOM 1047 C C . ASN A 1 131 ? 61.952 19.762 -65.345 1.00 80.44 131 ASN A C 1
ATOM 1049 O O . ASN A 1 131 ? 63.091 19.441 -65.657 1.00 80.44 131 ASN A O 1
ATOM 1053 N N . ASP A 1 132 ? 61.136 18.932 -64.707 1.00 86.75 132 ASP A N 1
ATOM 1054 C CA . ASP A 1 132 ? 61.554 17.601 -64.269 1.00 86.75 132 ASP A CA 1
ATOM 1055 C C . ASP A 1 132 ? 60.622 16.534 -64.875 1.00 86.75 132 ASP A C 1
ATOM 1057 O O . ASP A 1 132 ? 59.592 16.179 -64.273 1.00 86.75 132 ASP A O 1
ATOM 1061 N N . PRO A 1 133 ? 60.902 16.085 -66.119 1.00 86.06 133 PRO A N 1
ATOM 1062 C CA . PRO A 1 133 ? 60.114 15.053 -66.787 1.00 86.06 133 PRO A CA 1
ATOM 1063 C C . PRO A 1 133 ? 60.300 13.679 -66.133 1.00 86.06 133 PRO A C 1
ATOM 1065 O O . PRO A 1 133 ? 59.362 12.882 -66.139 1.00 86.06 133 PRO A O 1
ATOM 1068 N N . VAL A 1 134 ? 61.464 13.424 -65.520 1.00 88.56 134 VAL A N 1
ATOM 1069 C CA . VAL A 1 134 ? 61.746 12.190 -64.771 1.00 88.56 134 VAL A CA 1
ATOM 1070 C C . VAL A 1 134 ? 60.839 12.110 -63.547 1.00 88.56 134 VAL A C 1
ATOM 1072 O O . VAL A 1 134 ? 60.134 11.118 -63.377 1.00 88.56 134 VAL A O 1
ATOM 1075 N N . LEU A 1 135 ? 60.745 13.190 -62.767 1.00 89.00 135 LEU A N 1
ATOM 1076 C CA . LEU A 1 135 ? 59.818 13.299 -61.641 1.00 89.00 135 LEU A CA 1
ATOM 1077 C C . LEU A 1 135 ? 58.366 13.132 -62.077 1.00 89.00 135 LEU A C 1
ATOM 1079 O O . LEU A 1 135 ? 57.592 12.471 -61.393 1.00 89.00 135 LEU A O 1
ATOM 1083 N N . ALA A 1 136 ? 57.963 13.736 -63.198 1.00 87.44 136 ALA A N 1
ATOM 1084 C CA . ALA A 1 136 ? 56.595 13.592 -63.690 1.00 87.44 136 ALA A CA 1
ATOM 1085 C C . ALA A 1 136 ? 56.255 12.128 -64.023 1.00 87.44 136 ALA A C 1
ATOM 1087 O O . ALA A 1 136 ? 55.219 11.630 -63.582 1.00 87.44 136 ALA A O 1
ATOM 1088 N N . ALA A 1 137 ? 57.138 11.437 -64.750 1.00 89.38 137 ALA A N 1
ATOM 1089 C CA . ALA A 1 137 ? 56.948 10.040 -65.124 1.00 89.38 137 ALA A CA 1
ATOM 1090 C C . ALA A 1 137 ? 56.981 9.099 -63.908 1.00 89.38 137 ALA A C 1
ATOM 1092 O O . ALA A 1 137 ? 56.105 8.243 -63.769 1.00 89.38 137 ALA A O 1
ATOM 1093 N N . ASP A 1 138 ? 57.948 9.280 -63.003 1.00 93.50 138 ASP A N 1
ATOM 1094 C CA . ASP A 1 138 ? 58.067 8.457 -61.801 1.00 93.50 138 ASP A CA 1
ATOM 1095 C C . ASP A 1 138 ? 56.855 8.669 -60.875 1.00 93.50 138 ASP A C 1
ATOM 1097 O O . ASP A 1 138 ? 56.255 7.690 -60.437 1.00 93.50 138 ASP A O 1
ATOM 1101 N N . LEU A 1 139 ? 56.416 9.912 -60.621 1.00 92.69 139 LEU A N 1
ATOM 1102 C CA . LEU A 1 139 ? 55.220 10.159 -59.802 1.00 92.69 139 LEU A CA 1
ATOM 1103 C C . LEU A 1 139 ? 53.960 9.546 -60.425 1.00 92.69 139 LEU A C 1
ATOM 1105 O O . LEU A 1 139 ? 53.147 8.980 -59.696 1.00 92.69 139 LEU A O 1
ATOM 1109 N N . ASP A 1 140 ? 53.807 9.584 -61.750 1.00 90.19 140 ASP A N 1
ATOM 1110 C CA . ASP A 1 140 ? 52.671 8.950 -62.428 1.00 90.19 140 ASP A CA 1
ATOM 1111 C C . ASP A 1 140 ? 52.619 7.429 -62.184 1.00 90.19 140 ASP A C 1
ATOM 1113 O O . ASP A 1 140 ? 51.539 6.883 -61.918 1.00 90.19 140 ASP A O 1
ATOM 1117 N N . LEU A 1 141 ? 53.775 6.753 -62.185 1.00 91.50 141 LEU A N 1
ATOM 1118 C CA . LEU A 1 141 ? 53.877 5.336 -61.813 1.00 91.50 141 LEU A CA 1
ATOM 1119 C C . LEU A 1 141 ? 53.492 5.111 -60.344 1.00 91.50 141 LEU A C 1
ATOM 1121 O O . LEU A 1 141 ? 52.703 4.214 -60.038 1.00 91.50 141 LEU A O 1
ATOM 1125 N N . GLN A 1 142 ? 53.991 5.953 -59.437 1.00 92.88 142 GLN A N 1
ATOM 1126 C CA . GLN A 1 142 ? 53.723 5.829 -58.001 1.00 92.88 142 GLN A CA 1
ATOM 1127 C C . GLN A 1 142 ? 52.247 6.035 -57.659 1.00 92.88 142 GLN A C 1
ATOM 1129 O O . GLN A 1 142 ? 51.672 5.289 -56.865 1.00 92.88 142 GLN A O 1
ATOM 1134 N N . ILE A 1 143 ? 51.590 6.998 -58.303 1.00 91.88 143 ILE A N 1
ATOM 1135 C CA . ILE A 1 143 ? 50.160 7.257 -58.117 1.00 91.88 143 ILE A CA 1
ATOM 1136 C C . ILE A 1 143 ? 49.333 6.031 -58.553 1.00 91.88 143 ILE A C 1
ATOM 1138 O O . ILE A 1 143 ? 48.368 5.662 -57.873 1.00 91.88 143 ILE A O 1
ATOM 1142 N N . ALA A 1 144 ? 49.714 5.351 -59.642 1.00 89.62 144 ALA A N 1
ATOM 1143 C CA . ALA A 1 144 ? 49.039 4.130 -60.084 1.00 89.62 144 ALA A CA 1
ATOM 1144 C C . ALA A 1 144 ? 49.177 2.976 -59.068 1.00 89.62 144 ALA A C 1
ATOM 1146 O O . ALA A 1 144 ? 48.213 2.240 -58.825 1.00 89.62 144 ALA A O 1
ATOM 1147 N N . GLU A 1 145 ? 50.343 2.832 -58.433 1.00 90.94 145 GLU A N 1
ATOM 1148 C CA . GLU A 1 145 ? 50.564 1.839 -57.376 1.00 90.94 145 GLU A CA 1
ATOM 1149 C C . GLU A 1 145 ? 49.765 2.146 -56.103 1.00 90.94 145 GLU A C 1
ATOM 1151 O O . GLU A 1 145 ? 49.087 1.257 -55.576 1.00 90.94 145 GLU A O 1
ATOM 1156 N N . ILE A 1 146 ? 49.775 3.406 -55.653 1.00 91.12 146 ILE A N 1
ATOM 1157 C CA . ILE A 1 146 ? 49.000 3.880 -54.495 1.00 91.12 146 ILE A CA 1
ATOM 1158 C C . ILE A 1 146 ? 47.516 3.558 -54.688 1.00 91.12 146 ILE A C 1
ATOM 1160 O O . ILE A 1 146 ? 46.871 2.975 -53.810 1.00 91.12 146 ILE A O 1
ATOM 1164 N N . ARG A 1 147 ? 46.977 3.846 -55.880 1.00 87.62 147 ARG A N 1
ATOM 1165 C CA . ARG A 1 147 ? 45.602 3.483 -56.234 1.00 87.62 147 ARG A CA 1
ATOM 1166 C C . ARG A 1 147 ? 45.379 1.980 -56.119 1.00 87.62 147 ARG A C 1
ATOM 1168 O O . ARG A 1 147 ? 44.382 1.552 -55.547 1.00 87.62 147 ARG A O 1
ATOM 1175 N N . ASN A 1 148 ? 46.270 1.160 -56.671 1.00 88.25 148 ASN A N 1
ATOM 1176 C CA . ASN A 1 148 ? 46.100 -0.290 -56.644 1.00 88.25 148 ASN A CA 1
ATOM 1177 C C . ASN A 1 148 ? 46.065 -0.862 -55.226 1.00 88.25 148 ASN A C 1
ATOM 1179 O O . ASN A 1 148 ? 45.284 -1.788 -54.995 1.00 88.25 148 ASN A O 1
ATOM 1183 N N . LYS A 1 149 ? 46.836 -0.289 -54.294 1.00 87.56 149 LYS A N 1
ATOM 1184 C CA . LYS A 1 149 ? 46.768 -0.649 -52.876 1.00 87.56 149 LYS A CA 1
ATOM 1185 C C . LYS A 1 149 ? 45.441 -0.226 -52.248 1.00 87.56 149 LYS A C 1
ATOM 1187 O O . LYS A 1 149 ? 44.767 -1.046 -51.632 1.00 87.56 149 LYS A O 1
ATOM 1192 N N . TRP A 1 150 ? 45.046 1.035 -52.410 1.00 91.19 150 TRP A N 1
ATOM 1193 C CA . TRP A 1 150 ? 43.937 1.605 -51.638 1.00 91.19 150 TRP A CA 1
ATOM 1194 C C . TRP A 1 150 ? 42.557 1.510 -52.298 1.00 91.19 150 TRP A C 1
ATOM 1196 O O . TRP A 1 150 ? 41.558 1.738 -51.623 1.00 91.19 150 TRP A O 1
ATOM 1206 N N . LYS A 1 151 ? 42.449 1.081 -53.565 1.00 83.94 151 LYS A N 1
ATOM 1207 C CA . LYS A 1 151 ? 41.157 0.942 -54.275 1.00 83.94 151 LYS A CA 1
ATOM 1208 C C . LYS A 1 151 ? 40.169 -0.031 -53.625 1.00 83.94 151 LYS A C 1
ATOM 1210 O O . LYS A 1 151 ? 38.989 0.017 -53.948 1.00 83.94 151 LYS A O 1
ATOM 1215 N N . ARG A 1 152 ? 40.651 -0.955 -52.786 1.00 82.62 152 ARG A N 1
ATOM 1216 C CA . ARG A 1 152 ? 39.827 -1.964 -52.097 1.00 82.62 152 ARG A CA 1
ATOM 1217 C C . ARG A 1 152 ? 39.492 -1.584 -50.654 1.00 82.62 152 ARG A C 1
ATOM 1219 O O . ARG A 1 152 ? 38.753 -2.317 -50.008 1.00 82.62 152 ARG A O 1
ATOM 1226 N N . LEU A 1 153 ? 40.040 -0.481 -50.141 1.00 85.12 153 LEU A N 1
ATOM 1227 C CA . LEU A 1 153 ? 39.772 -0.050 -48.775 1.00 85.12 153 LEU A CA 1
ATOM 1228 C C . LEU A 1 153 ? 38.410 0.639 -48.687 1.00 85.12 153 LEU A C 1
ATOM 1230 O O . LEU A 1 153 ? 38.079 1.501 -49.500 1.00 85.12 153 LEU A O 1
ATOM 1234 N N . SER A 1 154 ? 37.646 0.285 -47.659 1.00 82.81 154 SER A N 1
ATOM 1235 C CA . SER A 1 154 ? 36.463 1.031 -47.244 1.00 82.81 154 SER A CA 1
ATOM 1236 C C . SER A 1 154 ? 36.857 2.296 -46.475 1.00 82.81 154 SER A C 1
ATOM 1238 O O . SER A 1 154 ? 37.931 2.364 -45.852 1.00 82.81 154 SER A O 1
ATOM 1240 N N . SER A 1 155 ? 35.968 3.295 -46.505 1.00 80.56 155 SER A N 1
ATOM 1241 C CA . SER A 1 155 ? 36.036 4.437 -45.590 1.00 80.56 155 SER A CA 1
ATOM 1242 C C . SER A 1 155 ? 36.013 3.936 -44.151 1.00 80.56 155 SER A C 1
ATOM 1244 O O . SER A 1 155 ? 35.311 2.966 -43.848 1.00 80.56 155 SER A O 1
ATOM 1246 N N . ARG A 1 156 ? 36.765 4.582 -43.259 1.00 81.44 156 ARG A N 1
ATOM 1247 C CA . ARG A 1 156 ? 36.672 4.278 -41.829 1.00 81.44 156 ARG A CA 1
ATOM 1248 C C . ARG A 1 156 ? 35.239 4.539 -41.365 1.00 81.44 156 ARG A C 1
ATOM 1250 O O . ARG A 1 156 ? 34.671 5.590 -41.663 1.00 81.44 156 ARG A O 1
ATOM 1257 N N . SER A 1 157 ? 34.662 3.577 -40.640 1.00 57.41 157 SER A N 1
ATOM 1258 C CA . SER A 1 157 ? 33.442 3.827 -39.873 1.00 57.41 157 SER A CA 1
ATOM 1259 C C . SER A 1 157 ? 33.760 4.951 -38.897 1.00 57.41 157 SER A C 1
ATOM 1261 O O . SER A 1 157 ? 34.658 4.808 -38.069 1.00 57.41 157 SER A O 1
ATOM 1263 N N . ARG A 1 158 ? 33.081 6.093 -39.031 1.00 59.09 158 ARG A N 1
ATOM 1264 C CA . ARG A 1 158 ? 33.257 7.263 -38.156 1.00 59.09 158 ARG A CA 1
ATOM 1265 C C . ARG A 1 158 ? 32.550 7.049 -36.815 1.00 59.09 158 ARG A C 1
ATOM 1267 O O . ARG A 1 158 ? 31.776 7.888 -36.372 1.00 59.09 158 ARG A O 1
ATOM 1274 N N . THR A 1 159 ? 32.771 5.895 -36.203 1.00 44.25 159 THR A N 1
ATOM 1275 C CA . THR A 1 159 ? 32.186 5.501 -34.924 1.00 44.25 159 THR A CA 1
ATOM 1276 C C . THR A 1 159 ? 33.312 5.156 -33.970 1.00 44.25 159 THR A C 1
ATOM 1278 O O . THR A 1 159 ? 34.209 4.403 -34.341 1.00 44.25 159 THR A O 1
ATOM 1281 N N . HIS A 1 160 ? 33.201 5.704 -32.763 1.00 45.66 160 HIS A N 1
ATOM 1282 C CA . HIS A 1 160 ? 34.144 5.692 -31.651 1.00 45.66 160 HIS A CA 1
ATOM 1283 C C . HIS A 1 160 ? 35.310 6.683 -31.745 1.00 45.66 160 HIS A C 1
ATOM 1285 O O . HIS A 1 160 ? 36.386 6.415 -32.269 1.00 45.66 160 HIS A O 1
ATOM 1291 N N . THR A 1 161 ? 35.127 7.817 -31.063 1.00 49.84 161 THR A N 1
ATOM 1292 C CA . THR A 1 161 ? 36.044 8.108 -29.958 1.00 49.84 161 THR A CA 1
ATOM 1293 C C . THR A 1 161 ? 36.188 6.822 -29.145 1.00 49.84 161 THR A C 1
ATOM 1295 O O . THR A 1 161 ? 35.211 6.405 -28.519 1.00 49.84 161 THR A O 1
ATOM 1298 N N . ASP A 1 162 ? 37.344 6.159 -29.176 1.00 52.66 162 ASP A N 1
ATOM 1299 C CA . ASP A 1 162 ? 37.665 5.228 -28.098 1.00 52.66 162 ASP A CA 1
ATOM 1300 C C . ASP A 1 162 ? 37.491 6.038 -26.814 1.00 52.66 162 ASP A C 1
ATOM 1302 O O . ASP A 1 162 ? 38.192 7.034 -26.604 1.00 52.66 162 ASP A O 1
ATOM 1306 N N . LEU A 1 163 ? 36.465 5.707 -26.026 1.00 56.19 163 LEU A N 1
ATOM 1307 C CA . LEU A 1 163 ? 36.247 6.323 -24.726 1.00 56.19 163 LEU A CA 1
ATOM 1308 C C . LEU A 1 163 ? 37.455 5.933 -23.880 1.00 56.19 163 LEU A C 1
ATOM 1310 O O . LEU A 1 163 ? 37.488 4.860 -23.281 1.00 56.19 163 LEU A O 1
ATOM 1314 N N . ASN A 1 164 ? 38.479 6.782 -23.895 1.00 62.94 164 ASN A N 1
ATOM 1315 C CA . ASN A 1 164 ? 39.604 6.683 -22.993 1.00 62.94 164 ASN A CA 1
ATOM 1316 C C . ASN A 1 164 ? 39.100 7.155 -21.635 1.00 62.94 164 ASN A C 1
ATOM 1318 O O . ASN A 1 164 ? 38.994 8.350 -21.368 1.00 62.94 164 ASN A O 1
ATOM 1322 N N . ASP A 1 165 ? 38.740 6.192 -20.803 1.00 72.50 165 ASP A N 1
ATOM 1323 C CA . ASP A 1 165 ? 38.263 6.428 -19.451 1.00 72.50 165 ASP A CA 1
ATOM 1324 C C . ASP A 1 165 ? 39.412 6.666 -18.458 1.00 72.50 165 ASP A C 1
ATOM 1326 O O . ASP A 1 165 ? 39.175 6.714 -17.256 1.00 72.50 165 ASP A O 1
ATOM 1330 N N . GLY A 1 166 ? 40.662 6.771 -18.928 1.00 74.31 166 GLY A N 1
ATOM 1331 C CA . GLY A 1 166 ? 41.837 6.928 -18.075 1.00 74.31 166 GLY A CA 1
ATOM 1332 C C . GLY A 1 166 ? 42.120 5.722 -17.172 1.00 74.31 166 GLY A C 1
ATOM 1333 O O . GLY A 1 166 ? 42.832 5.873 -16.182 1.00 74.31 166 GLY A O 1
ATOM 1334 N N . GLY A 1 167 ? 41.567 4.542 -17.476 1.00 72.38 167 GLY A N 1
ATOM 1335 C CA . GLY A 1 167 ? 41.672 3.344 -16.644 1.00 72.38 167 GLY A CA 1
ATOM 1336 C C . GLY A 1 167 ? 40.608 3.241 -15.547 1.00 72.38 167 GLY A C 1
ATOM 1337 O O . GLY A 1 167 ? 40.788 2.467 -14.609 1.00 72.38 167 GLY A O 1
ATOM 1338 N N . LEU A 1 168 ? 39.509 4.000 -15.636 1.00 78.88 168 LEU A N 1
ATOM 1339 C CA . LEU A 1 168 ? 38.404 3.950 -14.665 1.00 78.88 168 LEU A CA 1
ATOM 1340 C C . LEU A 1 168 ? 37.519 2.693 -14.786 1.00 78.88 168 LEU A C 1
ATOM 1342 O O . LEU A 1 168 ? 36.699 2.447 -13.904 1.00 78.88 168 LEU A O 1
ATOM 1346 N N . GLY A 1 169 ? 37.674 1.889 -15.842 1.00 76.94 169 GLY A N 1
ATOM 1347 C CA . GLY A 1 169 ? 36.914 0.652 -16.054 1.00 76.94 169 GLY A CA 1
ATOM 1348 C C . GLY A 1 169 ? 35.505 0.865 -16.624 1.00 76.94 169 GLY A C 1
ATOM 1349 O O . GLY A 1 169 ? 34.657 -0.019 -16.526 1.00 76.94 169 GLY A O 1
ATOM 1350 N N . LEU A 1 170 ? 35.241 2.025 -17.223 1.00 80.81 170 LEU A N 1
ATOM 1351 C CA . LEU A 1 170 ? 33.959 2.428 -17.796 1.00 80.81 170 LEU A CA 1
ATOM 1352 C C . LEU A 1 170 ? 33.851 2.130 -19.298 1.00 80.81 170 LEU A C 1
ATOM 1354 O O . LEU A 1 170 ? 32.737 1.972 -19.799 1.00 80.81 170 LEU A O 1
ATOM 1358 N N . THR A 1 171 ? 34.968 2.009 -20.026 1.00 79.00 171 THR A N 1
ATOM 1359 C CA . THR A 1 171 ? 34.955 1.846 -21.495 1.00 79.00 171 THR A CA 1
ATOM 1360 C C . THR A 1 171 ? 34.092 0.666 -21.952 1.00 79.00 171 THR A C 1
ATOM 1362 O O . THR A 1 171 ? 33.287 0.804 -22.875 1.00 79.00 171 THR A O 1
ATOM 1365 N N . ALA A 1 172 ? 34.202 -0.487 -21.283 1.00 78.31 172 ALA A N 1
ATOM 1366 C CA . ALA A 1 172 ? 33.421 -1.677 -21.619 1.00 78.31 172 ALA A CA 1
ATOM 1367 C C . ALA A 1 172 ? 31.919 -1.492 -21.339 1.00 78.31 172 ALA A C 1
ATOM 1369 O O . ALA A 1 172 ? 31.090 -1.896 -22.153 1.00 78.31 172 ALA A O 1
ATOM 1370 N N . ALA A 1 173 ? 31.563 -0.843 -20.225 1.00 80.50 173 ALA A N 1
ATOM 1371 C CA . ALA A 1 173 ? 30.171 -0.596 -19.854 1.00 80.50 173 ALA A CA 1
ATOM 1372 C C . ALA A 1 173 ? 29.470 0.305 -20.882 1.00 80.50 173 ALA A C 1
ATOM 1374 O O . ALA A 1 173 ? 28.419 -0.061 -21.403 1.00 80.50 173 ALA A O 1
ATOM 1375 N N . PHE A 1 174 ? 30.087 1.433 -21.250 1.00 83.38 174 PHE A N 1
ATOM 1376 C CA . PHE A 1 174 ? 29.523 2.336 -22.258 1.00 83.38 174 PHE A CA 1
ATOM 1377 C C . PHE A 1 174 ? 29.482 1.711 -23.654 1.00 83.38 174 PHE A C 1
ATOM 1379 O O . PHE A 1 174 ? 28.499 1.897 -24.365 1.00 83.38 174 PHE A O 1
ATOM 1386 N N . SER A 1 175 ? 30.490 0.917 -24.024 1.00 81.31 175 SER A N 1
ATOM 1387 C CA . SER A 1 175 ? 30.483 0.194 -25.304 1.00 81.31 175 SER A CA 1
ATOM 1388 C C . SER A 1 175 ? 29.329 -0.809 -25.381 1.00 81.31 175 SER A C 1
ATOM 1390 O O . SER A 1 175 ? 28.679 -0.929 -26.418 1.00 81.31 175 SER A O 1
ATOM 1392 N N . ASN A 1 176 ? 29.027 -1.507 -24.282 1.00 83.94 176 ASN A N 1
ATOM 1393 C CA . ASN A 1 176 ? 27.885 -2.419 -24.220 1.00 83.94 176 ASN A CA 1
ATOM 1394 C C . ASN A 1 176 ? 26.552 -1.674 -24.362 1.00 83.94 176 ASN A C 1
ATOM 1396 O O . ASN A 1 176 ? 25.698 -2.116 -25.128 1.00 83.94 176 ASN A O 1
ATOM 1400 N N . VAL A 1 177 ? 26.394 -0.532 -23.682 1.00 87.69 177 VAL A N 1
ATOM 1401 C CA . VAL A 1 177 ? 25.196 0.316 -23.802 1.00 87.69 177 VAL A CA 1
ATOM 1402 C C . VAL A 1 177 ? 25.041 0.855 -25.226 1.00 87.69 177 VAL A C 1
ATOM 1404 O O . VAL A 1 177 ? 23.946 0.796 -25.779 1.00 87.69 177 VAL A O 1
ATOM 1407 N N . GLU A 1 178 ? 26.119 1.328 -25.859 1.00 86.31 178 GLU A N 1
ATOM 1408 C CA . GLU A 1 178 ? 26.072 1.821 -27.241 1.00 86.31 178 GLU A CA 1
ATOM 1409 C C . GLU A 1 178 ? 25.698 0.710 -28.230 1.00 86.31 178 GLU A C 1
ATOM 1411 O O . GLU A 1 178 ? 24.855 0.914 -29.104 1.00 86.31 178 GLU A O 1
ATOM 1416 N N . ASN A 1 179 ? 26.283 -0.479 -28.078 1.00 87.44 179 ASN A N 1
ATOM 1417 C CA . ASN A 1 179 ? 25.956 -1.629 -28.918 1.00 87.44 179 ASN A CA 1
ATOM 1418 C C . ASN A 1 179 ? 24.494 -2.055 -28.751 1.00 87.44 179 ASN A C 1
ATOM 1420 O O . ASN A 1 179 ? 23.822 -2.333 -29.745 1.00 87.44 179 ASN A O 1
ATOM 1424 N N . TRP A 1 180 ? 23.992 -2.072 -27.513 1.00 91.44 180 TRP A N 1
ATOM 1425 C CA . TRP A 1 180 ? 22.586 -2.345 -27.237 1.00 91.44 180 TRP A CA 1
ATOM 1426 C C . TRP A 1 180 ? 21.671 -1.293 -27.886 1.00 91.44 180 TRP A C 1
ATOM 1428 O O . TRP A 1 180 ? 20.763 -1.673 -28.622 1.00 91.44 180 TRP A O 1
ATOM 1438 N N . LEU A 1 181 ? 21.951 0.007 -27.719 1.00 90.56 181 LEU A N 1
ATOM 1439 C CA . LEU A 1 181 ? 21.179 1.097 -28.338 1.00 90.56 181 LEU A CA 1
ATOM 1440 C C . LEU A 1 181 ? 21.173 1.012 -29.866 1.00 90.56 181 LEU A C 1
ATOM 1442 O O . LEU A 1 181 ? 20.136 1.201 -30.501 1.00 90.56 181 LEU A O 1
ATOM 1446 N N . ARG A 1 182 ? 22.328 0.712 -30.467 1.00 90.69 182 ARG A N 1
ATOM 1447 C CA . ARG A 1 182 ? 22.464 0.541 -31.915 1.00 90.69 182 ARG A CA 1
ATOM 1448 C C . ARG A 1 182 ? 21.597 -0.612 -32.404 1.00 90.69 182 ARG A C 1
ATOM 1450 O O . ARG A 1 182 ? 20.828 -0.427 -33.342 1.00 90.69 182 ARG A O 1
ATOM 1457 N N . LYS A 1 183 ? 21.661 -1.762 -31.727 1.00 91.19 183 LYS A N 1
ATOM 1458 C CA . LYS A 1 183 ? 20.839 -2.927 -32.065 1.00 91.19 183 LYS A CA 1
ATOM 1459 C C . LYS A 1 183 ? 19.343 -2.635 -31.904 1.00 91.19 183 LYS A C 1
ATOM 1461 O O . LYS A 1 183 ? 18.562 -2.967 -32.790 1.00 91.19 183 LYS A O 1
ATOM 1466 N N . PHE A 1 184 ? 18.965 -1.963 -30.818 1.00 92.56 184 PHE A N 1
ATOM 1467 C CA . PHE A 1 184 ? 17.595 -1.526 -30.549 1.00 92.56 184 PHE A CA 1
ATOM 1468 C C . PHE A 1 184 ? 17.059 -0.621 -31.673 1.00 92.56 184 PHE A C 1
ATOM 1470 O O . PHE A 1 184 ? 15.962 -0.839 -32.187 1.00 92.56 184 PHE A O 1
ATOM 1477 N N . ALA A 1 185 ? 17.854 0.362 -32.109 1.00 91.94 185 ALA A N 1
ATOM 1478 C CA . ALA A 1 185 ? 17.501 1.266 -33.202 1.00 91.94 185 ALA A CA 1
ATOM 1479 C C . ALA A 1 185 ? 17.436 0.558 -34.567 1.00 91.94 185 ALA A C 1
ATOM 1481 O O . ALA A 1 185 ? 16.556 0.860 -35.376 1.00 91.94 185 ALA A O 1
ATOM 1482 N N . GLU A 1 186 ? 18.340 -0.389 -34.832 1.00 92.88 186 GLU A N 1
ATOM 1483 C CA . GLU A 1 186 ? 18.320 -1.224 -36.039 1.00 92.88 186 GLU A CA 1
ATOM 1484 C C . GLU A 1 186 ? 17.047 -2.072 -36.120 1.00 92.88 186 GLU A C 1
ATOM 1486 O O . GLU A 1 186 ? 16.420 -2.126 -37.179 1.00 92.88 186 GLU A O 1
ATOM 1491 N N . ASP A 1 187 ? 16.642 -2.698 -35.013 1.00 92.56 187 ASP A N 1
ATOM 1492 C CA . ASP A 1 187 ? 15.430 -3.517 -34.947 1.00 92.56 187 ASP A CA 1
ATOM 1493 C C . ASP A 1 187 ? 14.170 -2.663 -35.178 1.00 92.56 187 ASP A C 1
ATOM 1495 O O . ASP A 1 187 ? 13.317 -3.033 -35.988 1.00 92.56 187 ASP A O 1
ATOM 1499 N N . LEU A 1 188 ? 14.091 -1.473 -34.565 1.00 91.25 188 LEU A N 1
ATOM 1500 C CA . LEU A 1 188 ? 13.008 -0.513 -34.814 1.00 91.25 188 LEU A CA 1
ATOM 1501 C C . LEU A 1 188 ? 12.967 -0.031 -36.267 1.00 91.25 188 LEU A C 1
ATOM 1503 O O . LEU A 1 188 ? 11.899 0.004 -36.875 1.00 91.25 188 LEU A O 1
ATOM 1507 N N . THR A 1 189 ? 14.119 0.329 -36.837 1.00 92.19 189 THR A N 1
ATOM 1508 C CA . THR A 1 189 ? 14.210 0.810 -38.225 1.00 92.19 189 THR A CA 1
ATOM 1509 C C . THR A 1 189 ? 13.817 -0.290 -39.208 1.00 92.19 189 THR A C 1
ATOM 1511 O O . THR A 1 189 ? 13.118 -0.027 -40.185 1.00 92.19 189 THR A O 1
ATOM 1514 N N . SER A 1 190 ? 14.225 -1.530 -38.930 1.00 90.00 190 SER A N 1
ATOM 1515 C CA . SER A 1 190 ? 13.876 -2.693 -39.747 1.00 90.00 190 SER A CA 1
ATOM 1516 C C . SER A 1 190 ? 12.371 -2.946 -39.725 1.00 90.00 190 SER A C 1
ATOM 1518 O O . SER A 1 190 ? 11.766 -3.063 -40.787 1.00 90.00 190 SER A O 1
ATOM 1520 N N . PHE A 1 191 ? 11.752 -2.949 -38.540 1.00 91.00 191 PHE A N 1
ATOM 1521 C CA . PHE A 1 191 ? 10.301 -3.095 -38.411 1.00 91.00 191 PHE A CA 1
ATOM 1522 C C . PHE A 1 191 ? 9.529 -1.935 -39.062 1.00 91.00 191 PHE A C 1
ATOM 1524 O O . PHE A 1 191 ? 8.521 -2.156 -39.728 1.00 91.00 191 PHE A O 1
ATOM 1531 N N . ALA A 1 192 ? 10.008 -0.696 -38.917 1.00 89.88 192 ALA A N 1
ATOM 1532 C CA . ALA A 1 192 ? 9.394 0.467 -39.554 1.00 89.88 192 ALA A CA 1
ATOM 1533 C C . ALA A 1 192 ? 9.458 0.400 -41.092 1.00 89.88 192 ALA A C 1
ATOM 1535 O O . ALA A 1 192 ? 8.548 0.887 -41.761 1.00 89.88 192 ALA A O 1
ATOM 1536 N N . GLY A 1 193 ? 10.518 -0.198 -41.650 1.00 91.62 193 GLY A N 1
ATOM 1537 C CA . GLY A 1 193 ? 10.658 -0.438 -43.087 1.00 91.62 193 GLY A CA 1
ATOM 1538 C C . GLY A 1 193 ? 9.823 -1.613 -43.605 1.00 91.62 193 GLY A C 1
ATOM 1539 O O . GLY A 1 193 ? 9.282 -1.529 -44.707 1.00 91.62 193 GLY A O 1
ATOM 1540 N N . ASP A 1 194 ? 9.701 -2.688 -42.820 1.00 90.69 194 ASP A N 1
ATOM 1541 C CA . ASP A 1 194 ? 8.903 -3.877 -43.134 1.00 90.69 194 ASP A CA 1
ATOM 1542 C C . ASP A 1 194 ? 8.222 -4.440 -41.873 1.00 90.69 194 ASP A C 1
ATOM 1544 O O . ASP A 1 194 ? 8.820 -5.154 -41.063 1.00 90.69 194 ASP A O 1
ATOM 1548 N N . GLN A 1 195 ? 6.922 -4.163 -41.744 1.00 87.62 195 GLN A N 1
ATOM 1549 C CA . GLN A 1 195 ? 6.097 -4.568 -40.600 1.00 87.62 195 GLN A CA 1
ATOM 1550 C C . GLN A 1 195 ? 5.852 -6.088 -40.512 1.00 87.62 195 GLN A C 1
ATOM 1552 O O . GLN A 1 195 ? 5.273 -6.567 -39.531 1.00 87.62 195 GLN A O 1
ATOM 1557 N N . SER A 1 196 ? 6.270 -6.866 -41.519 1.00 87.06 196 SER A N 1
ATOM 1558 C CA . SER A 1 196 ? 6.213 -8.331 -41.472 1.00 87.06 196 SER A CA 1
ATOM 1559 C C . SER A 1 196 ? 7.325 -8.944 -40.612 1.00 87.06 196 SER A C 1
ATOM 1561 O O . SER A 1 196 ? 7.198 -10.088 -40.167 1.00 87.06 196 SER A O 1
ATOM 1563 N N . ILE A 1 197 ? 8.394 -8.190 -40.328 1.00 87.62 197 ILE A N 1
ATOM 1564 C CA . ILE A 1 197 ? 9.494 -8.633 -39.471 1.00 87.62 197 ILE A CA 1
ATOM 1565 C C . ILE A 1 197 ? 8.997 -8.739 -38.025 1.00 87.62 197 ILE A C 1
ATOM 1567 O O . ILE A 1 197 ? 8.500 -7.774 -37.452 1.00 87.62 197 ILE A O 1
ATOM 1571 N N . LYS A 1 198 ? 9.157 -9.923 -37.418 1.00 91.50 198 LYS A N 1
ATOM 1572 C CA . LYS A 1 198 ? 8.768 -10.186 -36.023 1.00 91.50 198 LYS A CA 1
ATOM 1573 C C . LYS A 1 198 ? 9.968 -10.613 -35.180 1.00 91.50 198 LYS A C 1
ATOM 1575 O O . LYS A 1 198 ? 10.578 -11.661 -35.426 1.00 91.50 198 LYS A O 1
ATOM 1580 N N . LEU A 1 199 ? 10.273 -9.823 -34.159 1.00 92.25 199 LEU A N 1
ATOM 1581 C CA . LEU A 1 199 ? 11.309 -10.061 -33.160 1.00 92.25 199 LEU A CA 1
ATOM 1582 C C . LEU A 1 199 ? 10.905 -11.205 -32.226 1.00 92.25 199 LEU A C 1
ATOM 1584 O O . LEU A 1 199 ? 9.741 -11.369 -31.872 1.00 92.25 199 LEU A O 1
ATOM 1588 N N . SER A 1 200 ? 11.875 -12.016 -31.808 1.00 91.00 200 SER A N 1
ATOM 1589 C CA . SER A 1 200 ? 11.634 -13.123 -30.871 1.00 91.00 200 SER A CA 1
ATOM 1590 C C . SER A 1 200 ? 11.563 -12.696 -29.406 1.00 91.00 200 SER A C 1
ATOM 1592 O O . SER A 1 200 ? 11.230 -13.523 -28.566 1.00 91.00 200 SER A O 1
ATOM 1594 N N . LYS A 1 201 ? 11.954 -11.46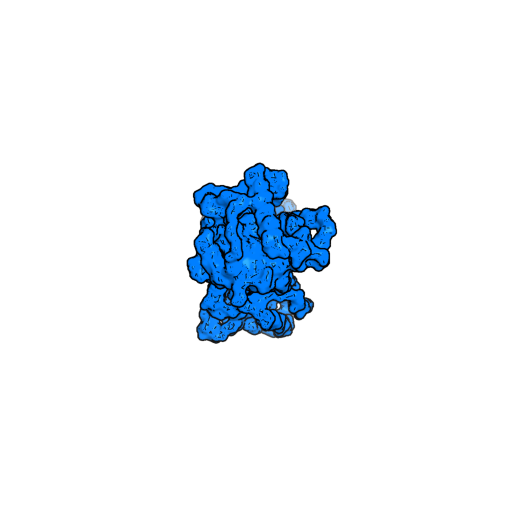0 -29.092 1.00 90.88 201 LYS A N 1
ATOM 1595 C CA . LYS A 1 201 ? 11.980 -10.898 -27.741 1.00 90.88 201 LYS A CA 1
ATOM 1596 C C . LYS A 1 201 ? 11.351 -9.502 -27.756 1.00 90.88 201 LYS A C 1
ATOM 1598 O O . LYS A 1 201 ? 11.433 -8.848 -28.800 1.00 90.88 201 LYS A O 1
ATOM 1603 N N . PRO A 1 202 ? 10.750 -9.058 -26.640 1.00 94.12 202 PRO A N 1
ATOM 1604 C CA . PRO A 1 202 ? 10.275 -7.688 -26.504 1.00 94.12 202 PRO A CA 1
ATOM 1605 C C . PRO A 1 202 ? 11.436 -6.692 -26.513 1.00 94.12 202 PRO A C 1
ATOM 1607 O O . PRO A 1 202 ? 12.597 -7.048 -26.287 1.00 94.12 202 PRO A O 1
ATOM 1610 N N . PHE A 1 203 ? 11.106 -5.424 -26.735 1.00 94.69 203 PHE A N 1
ATOM 1611 C CA . PHE A 1 203 ? 12.040 -4.342 -26.458 1.00 94.69 203 PHE A CA 1
ATOM 1612 C C . PHE A 1 203 ? 12.156 -4.175 -24.941 1.00 94.69 203 PHE A C 1
ATOM 1614 O O . PHE A 1 203 ? 11.148 -4.037 -24.256 1.00 94.69 203 PHE A O 1
ATOM 1621 N N . TYR A 1 204 ? 13.378 -4.190 -24.418 1.00 94.12 204 TYR A N 1
ATOM 1622 C CA . TYR A 1 204 ? 13.647 -4.094 -22.983 1.00 94.12 204 TYR A CA 1
ATOM 1623 C C . TYR A 1 204 ? 14.399 -2.808 -22.669 1.00 94.12 204 TYR A C 1
ATOM 1625 O O . TYR A 1 204 ? 15.391 -2.517 -23.334 1.00 94.12 204 TYR A O 1
ATOM 1633 N N . ILE A 1 205 ? 13.950 -2.064 -21.661 1.00 94.62 205 ILE A N 1
ATOM 1634 C CA . ILE A 1 205 ? 14.592 -0.842 -21.162 1.00 94.62 205 ILE A CA 1
ATOM 1635 C C . ILE A 1 205 ? 14.752 -0.992 -19.647 1.00 94.62 205 ILE A C 1
ATOM 1637 O O . ILE A 1 205 ? 13.792 -1.357 -18.981 1.00 94.62 205 ILE A O 1
ATOM 1641 N N . ASP A 1 206 ? 15.926 -0.681 -19.097 1.00 92.06 206 ASP A N 1
ATOM 1642 C CA . ASP A 1 206 ? 16.266 -0.783 -17.663 1.00 92.06 206 ASP A CA 1
ATOM 1643 C C . ASP A 1 206 ? 16.716 0.552 -17.048 1.00 92.06 206 ASP A C 1
ATOM 1645 O O . ASP A 1 206 ? 17.434 0.613 -16.048 1.00 92.06 206 ASP A O 1
ATOM 1649 N N . SER A 1 207 ? 16.283 1.652 -17.665 1.00 90.56 207 SER A N 1
ATOM 1650 C CA . SER A 1 207 ? 16.534 3.009 -17.196 1.00 90.56 207 SER A CA 1
ATOM 1651 C C . SER A 1 207 ? 15.226 3.698 -16.845 1.00 90.56 207 SER A C 1
ATOM 1653 O O . SER A 1 207 ? 14.396 3.934 -17.722 1.00 90.56 207 SER A O 1
ATOM 1655 N N . SER A 1 208 ? 15.061 4.095 -15.581 1.00 88.62 208 SER A N 1
ATOM 1656 C CA . SER A 1 208 ? 13.843 4.755 -15.097 1.00 88.62 208 SER A CA 1
ATOM 1657 C C . SER A 1 208 ? 13.451 5.995 -15.897 1.00 88.62 208 SER A C 1
ATOM 1659 O O . SER A 1 208 ? 12.273 6.198 -16.174 1.00 88.62 208 SER A O 1
ATOM 1661 N N . SER A 1 209 ? 14.416 6.834 -16.289 1.00 89.31 209 SER A N 1
ATOM 1662 C CA . SER A 1 209 ? 14.122 8.025 -17.094 1.00 89.31 209 SER A CA 1
ATOM 1663 C C . SER A 1 209 ? 13.583 7.640 -18.466 1.00 89.31 209 SER A C 1
ATOM 1665 O O . SER A 1 209 ? 12.538 8.141 -18.862 1.00 89.31 209 SER A O 1
ATOM 1667 N N . VAL A 1 210 ? 14.244 6.709 -19.156 1.00 91.81 210 VAL A N 1
ATOM 1668 C CA . VAL A 1 210 ? 13.833 6.262 -20.493 1.00 91.81 210 VAL A CA 1
ATOM 1669 C C . VAL A 1 210 ? 12.498 5.514 -20.443 1.00 91.81 210 VAL A C 1
ATOM 1671 O O . VAL A 1 210 ? 11.670 5.710 -21.326 1.00 91.81 210 VAL A O 1
ATOM 1674 N N . CYS A 1 211 ? 12.240 4.722 -19.396 1.00 91.88 211 CYS A N 1
ATOM 1675 C CA . CYS A 1 211 ? 10.947 4.063 -19.193 1.00 91.88 211 CYS A CA 1
ATOM 1676 C C . CYS A 1 211 ? 9.803 5.081 -19.091 1.00 91.88 211 CYS A C 1
ATOM 1678 O O . CYS A 1 211 ? 8.762 4.899 -19.715 1.00 91.88 211 CYS A O 1
ATOM 1680 N N . LEU A 1 212 ? 9.998 6.163 -18.327 1.00 89.25 212 LEU A N 1
ATOM 1681 C CA . LEU A 1 212 ? 8.985 7.205 -18.145 1.00 89.25 212 LEU A CA 1
ATOM 1682 C C . LEU A 1 212 ? 8.726 8.001 -19.430 1.00 89.25 212 LEU A C 1
ATOM 1684 O O . LEU A 1 212 ? 7.569 8.288 -19.729 1.00 89.25 212 LEU A O 1
ATOM 1688 N N . GLU A 1 213 ? 9.771 8.311 -20.203 1.00 91.94 213 GLU A N 1
ATOM 1689 C CA . GLU A 1 213 ? 9.619 8.938 -21.525 1.00 91.94 213 GLU A CA 1
ATOM 1690 C C . GLU A 1 213 ? 8.876 8.000 -22.490 1.00 91.94 213 GLU A C 1
ATOM 1692 O O . GLU A 1 213 ? 7.891 8.390 -23.113 1.00 91.94 213 GLU A O 1
ATOM 1697 N N . ALA A 1 214 ? 9.277 6.725 -22.556 1.00 93.69 214 ALA A N 1
ATOM 1698 C CA . ALA A 1 214 ? 8.632 5.727 -23.407 1.00 93.69 214 ALA A CA 1
ATOM 1699 C C . ALA A 1 214 ? 7.162 5.486 -23.028 1.00 93.69 214 ALA A C 1
ATOM 1701 O O . ALA A 1 214 ? 6.346 5.215 -23.911 1.00 93.69 214 ALA A O 1
ATOM 1702 N N . TYR A 1 215 ? 6.828 5.572 -21.737 1.00 93.44 215 TYR A N 1
ATOM 1703 C CA . TYR A 1 215 ? 5.461 5.511 -21.224 1.00 93.44 215 TYR A CA 1
ATOM 1704 C C . TYR A 1 215 ? 4.641 6.734 -21.654 1.00 93.44 215 TYR A C 1
ATOM 1706 O O . TYR A 1 215 ? 3.543 6.580 -22.188 1.00 93.44 215 TYR A O 1
ATOM 1714 N N . ALA A 1 216 ? 5.170 7.945 -21.455 1.00 93.25 216 ALA A N 1
ATOM 1715 C CA . ALA A 1 216 ? 4.486 9.185 -21.813 1.00 93.25 216 ALA A CA 1
ATOM 1716 C C . ALA A 1 216 ? 4.231 9.289 -23.327 1.00 93.25 216 ALA A C 1
ATOM 1718 O O . ALA A 1 216 ? 3.120 9.618 -23.744 1.00 93.25 216 ALA A O 1
ATOM 1719 N N . GLU A 1 217 ? 5.221 8.930 -24.148 1.00 95.00 217 GLU A N 1
ATOM 1720 C CA . GLU A 1 217 ? 5.077 8.860 -25.606 1.00 95.00 217 GLU A CA 1
ATOM 1721 C C . GLU A 1 217 ? 4.028 7.822 -26.031 1.00 95.00 217 GLU A C 1
ATOM 1723 O O . GLU A 1 217 ? 3.210 8.090 -26.908 1.00 95.00 217 GLU A O 1
ATOM 1728 N N . ALA A 1 218 ? 3.973 6.658 -25.373 1.00 96.25 218 ALA A N 1
ATOM 1729 C CA . ALA A 1 218 ? 2.951 5.649 -25.655 1.00 96.25 218 ALA A CA 1
ATOM 1730 C C . ALA A 1 218 ? 1.534 6.161 -25.366 1.00 96.25 218 ALA A C 1
ATOM 1732 O O . ALA A 1 218 ? 0.638 6.003 -26.194 1.00 96.25 218 ALA A O 1
ATOM 1733 N N . LEU A 1 219 ? 1.337 6.829 -24.222 1.00 96.19 219 LEU A N 1
ATOM 1734 C CA . LEU A 1 219 ? 0.056 7.448 -23.872 1.00 96.19 219 LEU A CA 1
ATOM 1735 C C . LEU A 1 219 ? -0.368 8.507 -24.898 1.00 96.19 219 LEU A C 1
ATOM 1737 O O . LEU A 1 219 ? -1.551 8.600 -25.226 1.00 96.19 219 LEU A O 1
ATOM 1741 N N . ASN A 1 220 ? 0.585 9.260 -25.459 1.00 95.25 220 ASN A N 1
ATOM 1742 C CA . ASN A 1 220 ? 0.331 10.223 -26.534 1.00 95.25 220 ASN A CA 1
ATOM 1743 C C . ASN A 1 220 ? -0.107 9.564 -27.848 1.00 95.25 220 ASN A C 1
ATOM 1745 O O . ASN A 1 220 ? -0.677 10.247 -28.697 1.00 95.25 220 ASN A O 1
ATOM 1749 N N . LEU A 1 221 ? 0.068 8.259 -28.030 1.00 95.38 221 LEU A N 1
ATOM 1750 C CA . LEU A 1 221 ? -0.387 7.550 -29.229 1.00 95.38 221 LEU A CA 1
ATOM 1751 C C . LEU A 1 221 ? -1.762 6.894 -29.072 1.00 95.38 221 LEU A C 1
ATOM 1753 O O . LEU A 1 221 ? -2.382 6.603 -30.091 1.00 95.38 221 LEU A O 1
ATOM 1757 N N . VAL A 1 222 ? -2.259 6.739 -27.838 1.00 95.88 222 VAL A N 1
ATOM 1758 C CA . VAL A 1 222 ? -3.566 6.118 -27.562 1.00 95.88 222 VAL A CA 1
ATOM 1759 C C . VAL A 1 222 ? -4.710 6.892 -28.217 1.00 95.88 222 VAL A C 1
ATOM 1761 O O . VAL A 1 222 ? -4.812 8.112 -28.054 1.00 95.88 222 VAL A O 1
ATOM 1764 N N . LYS A 1 223 ? -5.601 6.182 -28.907 1.00 93.31 223 LYS A N 1
ATOM 1765 C CA . LYS A 1 223 ? -6.756 6.755 -29.609 1.00 93.31 223 LYS A CA 1
ATOM 1766 C C . LYS A 1 223 ? -8.096 6.373 -29.007 1.00 93.31 223 LYS A C 1
ATOM 1768 O O . LYS A 1 223 ? -8.999 7.200 -29.037 1.00 93.31 223 LYS A O 1
ATOM 1773 N N . GLU A 1 224 ? -8.236 5.163 -28.480 1.00 92.12 224 GLU A N 1
ATOM 1774 C CA . GLU A 1 224 ? -9.541 4.646 -28.063 1.00 92.12 224 GLU A CA 1
ATOM 1775 C C . GLU A 1 224 ? -9.505 4.084 -26.646 1.00 92.12 224 GLU A C 1
ATOM 1777 O O . GLU A 1 224 ? -10.358 4.426 -25.828 1.00 92.12 224 GLU A O 1
ATOM 1782 N N . ARG A 1 225 ? -8.515 3.252 -26.328 1.00 94.38 225 ARG A N 1
ATOM 1783 C CA . ARG A 1 225 ? -8.510 2.403 -25.144 1.00 94.38 225 ARG A CA 1
ATOM 1784 C C . ARG A 1 225 ? -7.155 2.393 -24.453 1.00 94.38 225 ARG A C 1
ATOM 1786 O O . ARG A 1 225 ? -6.116 2.157 -25.066 1.00 94.38 225 ARG A O 1
ATOM 1793 N N . PHE A 1 226 ? -7.188 2.564 -23.136 1.00 96.69 226 PHE A N 1
ATOM 1794 C CA . PHE A 1 226 ? -6.015 2.377 -22.289 1.00 96.69 226 PHE A CA 1
ATOM 1795 C C . PHE A 1 226 ? -6.394 1.670 -20.997 1.00 96.69 226 PHE A C 1
ATOM 1797 O O . PHE A 1 226 ? -7.132 2.222 -20.176 1.00 96.69 226 PHE A O 1
ATOM 1804 N N . TRP A 1 227 ? -5.877 0.458 -20.815 1.00 97.44 227 TRP A N 1
ATOM 1805 C CA . TRP A 1 227 ? -6.116 -0.357 -19.628 1.00 97.44 227 TRP A CA 1
ATOM 1806 C C . TRP A 1 227 ? -4.804 -0.613 -18.910 1.00 97.44 227 TRP A C 1
ATOM 1808 O O . TRP A 1 227 ? -3.803 -0.934 -19.538 1.00 97.44 227 TRP A O 1
ATOM 1818 N N . THR A 1 228 ? -4.768 -0.466 -17.592 1.00 94.88 228 THR A N 1
ATOM 1819 C CA . THR A 1 228 ? -3.509 -0.638 -16.861 1.00 94.88 228 THR A CA 1
ATOM 1820 C C . THR A 1 228 ? -3.727 -1.097 -15.434 1.00 94.88 228 THR A C 1
ATOM 1822 O O . THR A 1 228 ? -4.650 -0.635 -14.756 1.00 94.88 228 THR A O 1
ATOM 1825 N N . THR A 1 229 ? -2.866 -2.004 -14.980 1.00 91.81 229 THR A N 1
ATOM 1826 C CA . THR A 1 229 ? -2.750 -2.369 -13.572 1.00 91.81 229 THR A CA 1
ATOM 1827 C C . THR A 1 229 ? -1.717 -1.487 -12.882 1.00 91.81 229 THR A C 1
ATOM 1829 O O . THR A 1 229 ? -0.780 -0.988 -13.504 1.00 91.81 229 THR A O 1
ATOM 1832 N N . THR A 1 230 ? -1.888 -1.240 -11.587 1.00 86.94 230 THR A N 1
ATOM 1833 C CA . THR A 1 230 ? -0.891 -0.518 -10.790 1.00 86.94 230 THR A CA 1
ATOM 1834 C C . THR A 1 230 ? -0.923 -0.955 -9.341 1.00 86.94 230 THR A C 1
ATOM 1836 O O . THR A 1 230 ? -1.992 -0.972 -8.736 1.00 86.94 230 THR A O 1
ATOM 1839 N N . TYR A 1 231 ? 0.231 -1.217 -8.735 1.00 80.81 231 TYR A N 1
ATOM 1840 C CA . TYR A 1 231 ? 0.282 -1.465 -7.304 1.00 80.81 231 TYR A CA 1
ATOM 1841 C C . TYR A 1 231 ? 0.104 -0.174 -6.517 1.00 80.81 231 TYR A C 1
ATOM 1843 O O . TYR A 1 231 ? 0.784 0.826 -6.731 1.00 80.81 231 TYR A O 1
ATOM 1851 N N . LEU A 1 232 ? -0.762 -0.197 -5.507 1.00 74.50 232 LEU A N 1
ATOM 1852 C CA . LEU A 1 232 ? -0.864 0.938 -4.585 1.00 74.50 232 LEU A CA 1
ATOM 1853 C C . LEU A 1 232 ? 0.448 1.167 -3.810 1.00 74.50 232 LEU A C 1
ATOM 1855 O O . LEU A 1 232 ? 0.775 2.291 -3.422 1.00 74.50 232 LEU A O 1
ATOM 1859 N N . SER A 1 233 ? 1.203 0.090 -3.580 1.00 64.44 233 SER A N 1
ATOM 1860 C CA . SER A 1 233 ? 2.511 0.112 -2.926 1.00 64.44 233 SER A CA 1
ATOM 1861 C C . SER A 1 233 ? 3.616 0.708 -3.792 1.00 64.44 233 SER A C 1
ATOM 1863 O O . SER A 1 233 ? 4.640 1.087 -3.224 1.00 64.44 233 SER A O 1
ATOM 1865 N N . SER A 1 234 ? 3.415 0.878 -5.106 1.00 65.88 234 SER A N 1
ATOM 1866 C CA . SER A 1 234 ? 4.475 1.287 -6.034 1.00 65.88 234 SER A CA 1
ATOM 1867 C C . SER A 1 234 ? 4.934 2.729 -5.903 1.00 65.88 234 SER A C 1
ATOM 1869 O O . SER A 1 234 ? 5.626 3.249 -6.770 1.00 65.88 234 SER A O 1
ATOM 1871 N N . GLY A 1 235 ? 4.591 3.427 -4.818 1.00 65.50 235 GLY A N 1
ATOM 1872 C CA . GLY A 1 235 ? 5.145 4.744 -4.512 1.00 65.50 235 GLY A CA 1
ATOM 1873 C C . GLY A 1 235 ? 4.733 5.844 -5.495 1.00 65.50 235 GLY A C 1
ATOM 1874 O O . GLY A 1 235 ? 4.861 7.018 -5.182 1.00 65.50 235 GLY A O 1
ATOM 1875 N N . PHE A 1 236 ? 4.209 5.494 -6.663 1.00 69.25 236 PHE A N 1
ATOM 1876 C CA . PHE A 1 236 ? 4.050 6.365 -7.804 1.00 69.25 236 PHE A CA 1
ATOM 1877 C C . PHE A 1 236 ? 2.987 7.431 -7.518 1.00 69.25 236 PHE A C 1
ATOM 1879 O O . PHE A 1 236 ? 3.237 8.640 -7.508 1.00 69.25 236 PHE A O 1
ATOM 1886 N N . TRP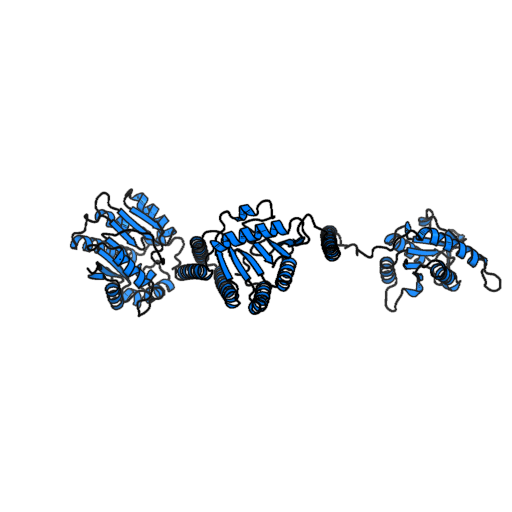 A 1 237 ? 1.814 6.946 -7.125 1.00 75.69 237 TRP A N 1
ATOM 1887 C CA . TRP A 1 237 ? 0.643 7.745 -6.774 1.00 75.69 237 TRP A CA 1
ATOM 1888 C C . TRP A 1 237 ? 0.752 8.414 -5.402 1.00 75.69 237 TRP A C 1
ATOM 1890 O O . TRP A 1 237 ? 0.027 9.362 -5.109 1.00 75.69 237 TRP A O 1
ATOM 1900 N N . THR A 1 238 ? 1.676 7.948 -4.560 1.00 74.06 238 THR A N 1
ATOM 1901 C CA . THR A 1 238 ? 1.927 8.516 -3.228 1.00 74.06 238 THR A CA 1
ATOM 1902 C C . THR A 1 238 ? 3.063 9.545 -3.229 1.00 74.06 238 THR A C 1
ATOM 1904 O O . THR A 1 238 ? 3.034 10.485 -2.437 1.00 74.06 238 THR A O 1
ATOM 1907 N N . ARG A 1 239 ? 4.054 9.429 -4.120 1.00 71.56 239 ARG A N 1
ATOM 1908 C CA . ARG A 1 239 ? 5.143 10.409 -4.297 1.00 71.56 239 ARG A CA 1
ATOM 1909 C C . ARG A 1 239 ? 4.728 11.564 -5.207 1.00 71.56 239 ARG A C 1
ATOM 1911 O O . ARG A 1 239 ? 5.223 12.670 -5.014 1.00 71.56 239 ARG A O 1
ATOM 1918 N N . GLY A 1 240 ? 3.796 11.328 -6.135 1.00 61.75 240 GLY A N 1
ATOM 1919 C CA . GLY A 1 240 ? 3.245 12.360 -7.012 1.00 61.75 240 GLY A CA 1
ATOM 1920 C C . GLY A 1 240 ? 4.227 12.822 -8.089 1.00 61.75 240 GLY A C 1
ATOM 1921 O O . GLY A 1 240 ? 4.406 14.026 -8.261 1.00 61.75 240 GLY A O 1
ATOM 1922 N N . ASP A 1 241 ? 4.881 11.891 -8.797 1.00 71.62 241 ASP A N 1
ATOM 1923 C CA . ASP A 1 241 ? 5.733 12.260 -9.939 1.00 71.62 241 ASP A CA 1
ATOM 1924 C C . ASP A 1 241 ? 4.865 12.924 -11.021 1.00 71.62 241 ASP A C 1
ATOM 1926 O O . ASP A 1 241 ? 3.919 12.338 -11.561 1.00 71.62 241 ASP A O 1
ATOM 1930 N N . ALA A 1 242 ? 5.181 14.190 -11.295 1.00 77.62 242 ALA A N 1
ATOM 1931 C CA . ALA A 1 242 ? 4.394 15.043 -12.166 1.00 77.62 242 ALA A CA 1
ATOM 1932 C C . ALA A 1 242 ? 4.303 14.495 -13.594 1.00 77.62 242 ALA A C 1
ATOM 1934 O O . ALA A 1 242 ? 3.259 14.657 -14.213 1.00 77.62 242 ALA A O 1
ATOM 1935 N N . ARG A 1 243 ? 5.334 13.802 -14.099 1.00 80.75 243 ARG A N 1
ATOM 1936 C CA . ARG A 1 243 ? 5.400 13.379 -15.508 1.00 80.75 243 ARG A CA 1
ATOM 1937 C C . ARG A 1 243 ? 4.332 12.358 -15.860 1.00 80.75 243 ARG A C 1
ATOM 1939 O O . ARG A 1 243 ? 3.646 12.502 -16.863 1.00 80.75 243 ARG A O 1
ATOM 1946 N N . VAL A 1 244 ? 4.145 11.339 -15.028 1.00 82.75 244 VAL A N 1
ATOM 1947 C CA . VAL A 1 244 ? 3.141 10.294 -15.293 1.00 82.75 244 VAL A CA 1
ATOM 1948 C C . VAL A 1 244 ? 1.742 10.826 -15.026 1.00 82.75 244 VAL A C 1
ATOM 1950 O O . VAL A 1 244 ? 0.829 10.497 -15.780 1.00 82.75 244 VAL A O 1
ATOM 1953 N N . LEU A 1 245 ? 1.556 11.649 -13.983 1.00 82.12 245 LEU A N 1
ATOM 1954 C CA . LEU A 1 245 ? 0.252 12.250 -13.709 1.00 82.12 245 LEU A CA 1
ATOM 1955 C C . LEU A 1 245 ? -0.153 13.174 -14.861 1.00 82.12 245 LEU A C 1
ATOM 1957 O O . LEU A 1 245 ? -1.290 13.104 -15.321 1.00 82.12 245 LEU A O 1
ATOM 1961 N N . GLU A 1 246 ? 0.773 13.992 -15.355 1.00 87.94 246 GLU A N 1
ATOM 1962 C CA . GLU A 1 246 ? 0.574 14.864 -16.510 1.00 87.94 246 GLU A CA 1
ATOM 1963 C C . GLU A 1 246 ? 0.307 14.057 -17.782 1.00 87.94 246 GLU A C 1
ATOM 1965 O O . GLU A 1 246 ? -0.698 14.309 -18.441 1.00 87.94 246 GLU A O 1
ATOM 1970 N N . ALA A 1 247 ? 1.110 13.032 -18.082 1.00 90.94 247 ALA A N 1
ATOM 1971 C CA . ALA A 1 247 ? 0.903 12.177 -19.251 1.00 90.94 247 ALA A CA 1
ATOM 1972 C C . ALA A 1 247 ? -0.470 11.478 -19.225 1.00 90.94 247 ALA A C 1
ATOM 1974 O O . ALA A 1 247 ? -1.204 11.508 -20.213 1.00 90.94 247 ALA A O 1
ATOM 1975 N N . ASN A 1 248 ? -0.870 10.924 -18.074 1.00 91.81 248 ASN A N 1
ATOM 1976 C CA . ASN A 1 248 ? -2.194 10.320 -17.898 1.00 91.81 248 ASN A CA 1
ATOM 1977 C C . ASN A 1 248 ? -3.312 11.348 -18.062 1.00 91.81 248 ASN A C 1
ATOM 1979 O O . ASN A 1 248 ? -4.296 11.092 -18.749 1.00 91.81 248 ASN A O 1
ATOM 1983 N N . THR A 1 249 ? -3.160 12.517 -17.441 1.00 89.88 249 THR A N 1
ATOM 1984 C CA . THR A 1 249 ? -4.163 13.583 -17.497 1.00 89.88 249 THR A CA 1
ATOM 1985 C C . THR A 1 249 ? -4.325 14.114 -18.925 1.00 89.88 249 THR A C 1
ATOM 1987 O O . THR A 1 249 ? -5.448 14.345 -19.369 1.00 89.88 249 THR A O 1
ATOM 1990 N N . ASN A 1 250 ? -3.228 14.272 -19.668 1.00 91.88 250 ASN A N 1
ATOM 1991 C CA . ASN A 1 250 ? -3.246 14.714 -21.061 1.00 91.88 250 ASN A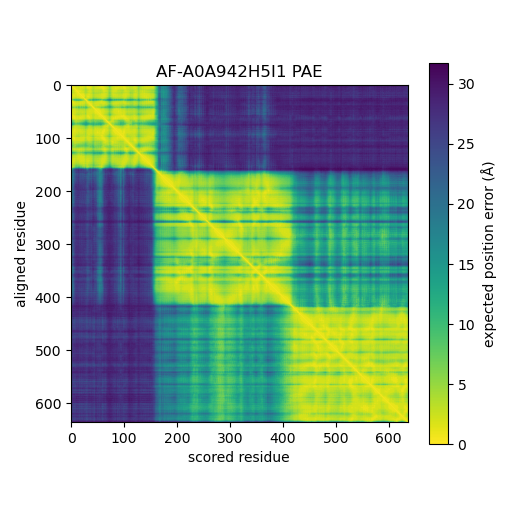 CA 1
ATOM 1992 C C . ASN A 1 250 ? -3.944 13.691 -21.965 1.00 91.88 250 ASN A C 1
ATOM 1994 O O . ASN A 1 250 ? -4.811 14.070 -22.755 1.00 91.88 250 ASN A O 1
ATOM 1998 N N . MET A 1 251 ? -3.635 12.401 -21.802 1.00 94.62 251 MET A N 1
ATOM 1999 C CA . MET A 1 251 ? -4.329 11.327 -22.514 1.00 94.62 251 MET A CA 1
ATOM 2000 C C . MET A 1 251 ? -5.829 11.314 -22.184 1.00 94.62 251 MET A C 1
ATOM 2002 O O . MET A 1 251 ? -6.649 11.329 -23.098 1.00 94.62 251 MET A O 1
ATOM 2006 N N . LEU A 1 252 ? -6.200 11.340 -20.900 1.00 93.06 252 LEU A N 1
ATOM 2007 C CA . LEU A 1 252 ? -7.599 11.328 -20.456 1.00 93.06 252 LEU A CA 1
ATOM 2008 C C . LEU A 1 252 ? -8.401 12.489 -21.046 1.00 93.06 252 LEU A C 1
ATOM 2010 O O . LEU A 1 252 ? -9.473 12.273 -21.605 1.00 93.06 252 LEU A O 1
ATOM 2014 N N . ARG A 1 253 ? -7.864 13.713 -20.992 1.00 90.31 253 ARG A N 1
ATOM 2015 C CA . ARG A 1 253 ? -8.521 14.895 -21.571 1.00 90.31 253 ARG A CA 1
ATOM 2016 C C . ARG A 1 253 ? -8.775 14.742 -23.061 1.00 90.31 253 ARG A C 1
ATOM 2018 O O . ARG A 1 253 ? -9.860 15.084 -23.519 1.00 90.31 253 ARG A O 1
ATOM 2025 N N . ARG A 1 254 ? -7.801 14.205 -23.799 1.00 91.25 254 ARG A N 1
ATOM 2026 C CA . ARG A 1 254 ? -7.943 13.955 -25.235 1.00 91.25 254 ARG A CA 1
ATOM 2027 C C . ARG A 1 254 ? -9.020 12.910 -25.529 1.00 91.25 254 ARG A C 1
ATOM 2029 O O . ARG A 1 254 ? -9.842 13.115 -26.414 1.00 91.25 254 ARG A O 1
ATOM 2036 N N . LEU A 1 255 ? -9.029 11.806 -24.785 1.00 90.56 255 LEU A N 1
ATOM 2037 C CA . LEU A 1 255 ? -9.957 10.693 -25.008 1.00 90.56 255 LEU A CA 1
ATOM 2038 C C . LEU A 1 255 ? -11.384 10.988 -24.531 1.00 90.56 255 LEU A C 1
ATOM 2040 O O . LEU A 1 255 ? -12.344 10.416 -25.050 1.00 90.56 255 LEU A O 1
ATOM 2044 N N . ARG A 1 256 ? -11.551 11.921 -23.587 1.00 80.94 256 ARG A N 1
ATOM 2045 C CA . ARG A 1 256 ? -12.858 12.343 -23.069 1.00 80.94 256 ARG A CA 1
ATOM 2046 C C . ARG A 1 256 ? -13.784 12.885 -24.159 1.00 80.94 256 ARG A C 1
ATOM 2048 O O . ARG A 1 256 ? -14.991 12.671 -24.090 1.00 80.94 256 ARG A O 1
ATOM 2055 N N . GLU A 1 257 ? -13.237 13.566 -25.161 1.00 73.44 257 GLU A N 1
ATOM 2056 C CA . GLU A 1 257 ? -14.009 14.112 -26.287 1.00 73.44 257 GLU A CA 1
ATOM 2057 C C . GLU A 1 257 ? -14.459 13.028 -27.282 1.00 73.44 257 GLU A C 1
ATOM 2059 O O . GLU A 1 257 ? -15.378 13.255 -28.066 1.00 73.44 257 GLU A O 1
ATOM 2064 N N . GLN A 1 258 ? -13.837 11.846 -27.235 1.00 70.81 258 GLN A N 1
ATOM 2065 C CA . GLN A 1 258 ? -13.979 10.769 -28.221 1.00 70.81 258 GLN A CA 1
ATOM 2066 C C . GLN A 1 258 ? -14.596 9.490 -27.634 1.00 70.81 258 GLN A C 1
ATOM 2068 O O . GLN A 1 258 ? -14.562 8.444 -28.274 1.00 70.81 258 GLN A O 1
ATOM 2073 N N . THR A 1 259 ? -15.177 9.556 -26.427 1.00 72.12 259 THR A N 1
ATOM 2074 C CA . THR A 1 259 ? -15.723 8.393 -25.694 1.00 72.12 259 THR A CA 1
ATOM 2075 C C . THR A 1 259 ? -14.709 7.262 -25.471 1.00 72.12 259 THR A C 1
ATOM 2077 O O . THR A 1 259 ? -15.066 6.091 -25.554 1.00 72.12 259 THR A O 1
ATOM 2080 N N . GLY A 1 260 ? -13.445 7.597 -25.188 1.00 79.50 260 GLY A N 1
ATOM 2081 C CA . GLY A 1 260 ? -12.413 6.584 -24.954 1.00 79.50 260 GLY A CA 1
ATOM 2082 C C . GLY A 1 260 ? -12.654 5.731 -23.699 1.00 79.50 260 GLY A C 1
ATOM 2083 O O . GLY A 1 260 ? -13.170 6.211 -22.687 1.00 79.50 260 GLY A O 1
ATOM 2084 N N . ASP A 1 261 ? -12.249 4.464 -23.762 1.00 92.31 261 ASP A N 1
ATOM 2085 C CA . ASP A 1 261 ? -12.360 3.482 -22.684 1.00 92.31 261 ASP A CA 1
ATOM 2086 C C . ASP A 1 261 ? -11.051 3.406 -21.891 1.00 92.31 261 ASP A C 1
ATOM 2088 O O . ASP A 1 261 ? -10.154 2.605 -22.172 1.00 92.31 261 ASP A O 1
ATOM 2092 N N . VAL A 1 262 ? -10.929 4.287 -20.897 1.00 95.44 262 VAL A N 1
ATOM 2093 C CA . VAL A 1 262 ? -9.755 4.339 -20.022 1.00 95.44 262 VAL A CA 1
ATOM 2094 C C . VAL A 1 262 ? -10.074 3.714 -18.672 1.00 95.44 262 VAL A C 1
ATOM 2096 O O . VAL A 1 262 ? -10.922 4.212 -17.925 1.00 95.44 262 VAL A O 1
ATOM 2099 N N . ARG A 1 263 ? -9.358 2.634 -18.351 1.00 96.00 263 ARG A N 1
ATOM 2100 C CA . ARG A 1 263 ? -9.548 1.835 -17.139 1.00 96.00 263 ARG A CA 1
ATOM 2101 C C . ARG A 1 263 ? -8.231 1.689 -16.395 1.00 96.00 263 ARG A C 1
ATOM 2103 O O . ARG A 1 263 ? -7.225 1.266 -16.959 1.00 96.00 263 ARG A O 1
ATOM 2110 N N . ARG A 1 264 ? -8.239 1.993 -15.103 1.00 94.56 264 ARG A N 1
ATOM 2111 C CA . ARG A 1 264 ? -7.097 1.761 -14.219 1.00 94.56 264 ARG A CA 1
ATOM 2112 C C . ARG A 1 264 ? -7.508 0.862 -13.067 1.00 94.56 264 ARG A C 1
ATOM 2114 O O . ARG A 1 264 ? -8.409 1.195 -12.299 1.00 94.56 264 ARG A O 1
ATOM 2121 N N . LEU A 1 265 ? -6.817 -0.261 -12.948 1.00 94.19 265 LEU A N 1
ATOM 2122 C CA . LEU A 1 265 ? -7.020 -1.238 -11.896 1.00 94.19 265 LEU A CA 1
ATOM 2123 C C . LEU A 1 265 ? -5.879 -1.145 -10.879 1.00 94.19 265 LEU A C 1
ATOM 2125 O O . LEU A 1 265 ? -4.726 -1.425 -11.191 1.00 94.19 265 LEU A O 1
ATOM 2129 N N . PHE A 1 266 ? -6.192 -0.753 -9.650 1.00 91.00 266 PHE A N 1
ATOM 2130 C CA . PHE A 1 266 ? -5.230 -0.750 -8.557 1.00 91.00 266 PHE A CA 1
ATOM 2131 C C . PHE A 1 266 ? -5.172 -2.127 -7.896 1.00 91.00 266 PHE A C 1
ATOM 2133 O O . PHE A 1 266 ? -6.170 -2.595 -7.347 1.00 91.00 266 PHE A O 1
ATOM 2140 N N . LEU A 1 267 ? -3.992 -2.740 -7.924 1.00 88.62 267 LEU A N 1
ATOM 2141 C CA . LEU A 1 267 ? -3.701 -4.009 -7.275 1.00 88.62 267 LEU A CA 1
ATOM 2142 C C . LEU A 1 267 ? -3.192 -3.760 -5.853 1.00 88.62 267 LEU A C 1
ATOM 2144 O O . LEU A 1 267 ? -2.318 -2.919 -5.599 1.00 88.62 267 LEU A O 1
ATOM 2148 N N . LEU A 1 268 ? -3.773 -4.484 -4.906 1.00 86.62 268 LEU A N 1
ATOM 2149 C CA . LEU A 1 268 ? -3.358 -4.505 -3.511 1.00 86.62 268 LEU A CA 1
ATOM 2150 C C . LEU A 1 268 ? -2.503 -5.743 -3.238 1.00 86.62 268 LEU A C 1
ATOM 2152 O O . LEU A 1 268 ? -2.558 -6.719 -3.972 1.00 86.62 268 LEU A O 1
ATOM 2156 N N . SER A 1 269 ? -1.725 -5.720 -2.157 1.00 79.31 269 SER A N 1
ATOM 2157 C CA . SER A 1 269 ? -0.951 -6.890 -1.714 1.00 79.31 269 SER A CA 1
ATOM 2158 C C . SER A 1 269 ? -1.792 -7.919 -0.946 1.00 79.31 269 SER A C 1
ATOM 2160 O O . SER A 1 269 ? -1.289 -8.974 -0.579 1.00 79.31 269 SER A O 1
ATOM 2162 N N . GLN A 1 270 ? -3.026 -7.557 -0.600 1.00 84.94 270 GLN A N 1
ATOM 2163 C CA . GLN A 1 270 ? -3.974 -8.326 0.202 1.00 84.94 270 GLN A CA 1
ATOM 2164 C C . GLN A 1 270 ? -5.373 -7.727 0.024 1.00 84.94 270 GLN A C 1
ATOM 2166 O O . GLN A 1 270 ? -5.500 -6.611 -0.487 1.00 84.94 270 GLN A O 1
ATOM 2171 N N . GLU A 1 271 ? -6.402 -8.423 0.505 1.00 87.31 271 GLU A N 1
ATOM 2172 C CA . GLU A 1 271 ? -7.794 -7.959 0.478 1.00 87.31 271 GLU A CA 1
ATOM 2173 C C . GLU A 1 271 ? -7.957 -6.488 0.922 1.00 87.31 271 GLU A C 1
ATOM 2175 O O . GLU A 1 271 ? -7.315 -6.075 1.898 1.00 87.31 271 GLU A O 1
ATOM 2180 N N . PRO A 1 272 ? -8.842 -5.689 0.285 1.00 88.25 272 PRO A N 1
ATOM 2181 C CA . PRO A 1 272 ? -8.965 -4.249 0.533 1.00 88.25 272 PRO A CA 1
ATOM 2182 C C . PRO A 1 272 ? -9.110 -3.853 2.005 1.00 88.25 272 PRO A C 1
ATOM 2184 O O . PRO A 1 272 ? -8.433 -2.938 2.480 1.00 88.25 272 PRO A O 1
ATOM 2187 N N . SER A 1 273 ? -9.948 -4.561 2.761 1.00 82.94 273 SER A N 1
ATOM 2188 C CA . SER A 1 273 ? -10.128 -4.294 4.190 1.00 82.94 273 SER A CA 1
ATOM 2189 C C . SER A 1 273 ? -8.840 -4.531 4.978 1.00 82.94 273 SER A C 1
ATOM 2191 O O . SER A 1 273 ? -8.452 -3.694 5.791 1.00 82.94 273 SER A O 1
ATOM 2193 N N . GLU A 1 274 ? -8.136 -5.629 4.704 1.00 83.12 274 GLU A N 1
ATOM 2194 C CA . GLU A 1 274 ? -6.881 -5.954 5.379 1.00 83.12 274 GLU A CA 1
ATOM 2195 C C . GLU A 1 274 ? -5.781 -4.967 4.964 1.00 83.12 274 GLU A C 1
ATOM 2197 O O . GLU A 1 274 ? -4.990 -4.529 5.798 1.00 83.12 274 GLU A O 1
ATOM 2202 N N . ALA A 1 275 ? -5.725 -4.552 3.693 1.00 86.75 275 ALA A N 1
ATOM 2203 C CA . ALA A 1 275 ? -4.780 -3.552 3.181 1.00 86.75 275 ALA A CA 1
ATOM 2204 C C . ALA A 1 275 ? -4.911 -2.208 3.916 1.00 86.75 275 ALA A C 1
ATOM 2206 O O . ALA A 1 275 ? -3.904 -1.654 4.375 1.00 86.75 275 ALA A O 1
ATOM 2207 N N . ALA A 1 276 ? -6.145 -1.734 4.119 1.00 86.88 276 ALA A N 1
ATOM 2208 C CA . ALA A 1 276 ? -6.423 -0.536 4.909 1.00 86.88 276 ALA A CA 1
ATOM 2209 C C . ALA A 1 276 ? -5.991 -0.701 6.381 1.00 86.88 276 ALA A C 1
ATOM 2211 O O . ALA A 1 276 ? -5.378 0.202 6.958 1.00 86.88 276 ALA A O 1
ATOM 2212 N N . GLN A 1 277 ? -6.215 -1.877 6.980 1.00 80.88 277 GLN A N 1
ATOM 2213 C CA . GLN A 1 277 ? -5.745 -2.170 8.340 1.00 80.88 277 GLN A CA 1
ATOM 2214 C C . GLN A 1 277 ? -4.213 -2.215 8.441 1.00 80.88 277 GLN A C 1
ATOM 2216 O O . GLN A 1 277 ? -3.641 -1.702 9.405 1.00 80.88 277 GLN A O 1
ATOM 2221 N N . SER A 1 278 ? -3.512 -2.751 7.439 1.00 83.19 278 SER A N 1
ATOM 2222 C CA . SER A 1 278 ? -2.045 -2.684 7.369 1.00 83.19 278 SER A CA 1
ATOM 2223 C C . SER A 1 278 ? -1.539 -1.243 7.318 1.00 83.19 278 SER A C 1
ATOM 2225 O O . SER A 1 278 ? -0.566 -0.919 8.003 1.00 83.19 278 SER A O 1
ATOM 2227 N N . TRP A 1 279 ? -2.217 -0.357 6.582 1.00 86.56 279 TRP A N 1
ATOM 2228 C CA . TRP A 1 279 ? -1.922 1.079 6.591 1.00 86.56 279 TRP A CA 1
ATOM 2229 C C . TRP A 1 279 ? -2.117 1.704 7.981 1.00 86.56 279 TRP A C 1
ATOM 2231 O O . TRP A 1 279 ? -1.200 2.372 8.466 1.00 86.56 279 TRP A O 1
ATOM 2241 N N . LYS A 1 280 ? -3.247 1.425 8.655 1.00 85.25 280 LYS A N 1
ATOM 2242 C CA . LYS A 1 280 ? -3.522 1.850 10.047 1.00 85.25 280 LYS A CA 1
ATOM 2243 C C . LYS A 1 280 ? -2.388 1.420 10.982 1.00 85.25 280 LYS A C 1
ATOM 2245 O O . LYS A 1 280 ? -1.784 2.259 11.650 1.00 85.25 280 LYS A O 1
ATOM 2250 N N . ARG A 1 281 ? -2.039 0.128 10.982 1.00 81.69 281 ARG A N 1
ATOM 2251 C CA . ARG A 1 281 ? -0.975 -0.443 11.830 1.00 81.69 281 ARG A CA 1
ATOM 2252 C C . ARG A 1 281 ? 0.389 0.181 11.549 1.00 81.69 281 ARG A C 1
ATOM 2254 O O . ARG A 1 281 ? 1.106 0.517 12.488 1.00 81.69 281 ARG A O 1
ATOM 2261 N N . LYS A 1 282 ? 0.741 0.378 10.274 1.00 85.75 282 LYS A N 1
ATOM 2262 C CA . LYS A 1 282 ? 2.002 1.021 9.880 1.00 85.75 282 LYS A CA 1
ATOM 2263 C C . LYS A 1 282 ? 2.080 2.457 10.396 1.00 85.75 282 LYS A C 1
ATOM 2265 O O . LYS A 1 282 ? 3.123 2.849 10.913 1.00 85.75 282 LYS A O 1
ATOM 2270 N N . PHE A 1 283 ? 0.994 3.223 10.301 1.00 87.31 283 PHE A N 1
ATOM 2271 C CA . PHE A 1 283 ? 0.976 4.597 10.801 1.00 87.31 283 PHE A CA 1
ATOM 2272 C C . PHE A 1 283 ? 1.089 4.662 12.327 1.00 87.31 283 PHE A C 1
ATOM 2274 O O . PHE A 1 283 ? 1.915 5.413 12.840 1.00 87.31 283 PHE A O 1
ATOM 2281 N N . ILE A 1 284 ? 0.337 3.823 13.048 1.00 80.62 284 ILE A N 1
ATOM 2282 C CA . ILE A 1 284 ? 0.431 3.696 14.512 1.00 80.62 284 ILE A CA 1
ATOM 2283 C C . ILE A 1 284 ? 1.864 3.335 14.926 1.00 80.62 284 ILE A C 1
ATOM 2285 O O . ILE A 1 284 ? 2.442 3.968 15.805 1.00 80.62 284 ILE A O 1
ATOM 2289 N N . HIS A 1 285 ? 2.490 2.375 14.242 1.00 80.75 285 HIS A N 1
ATOM 2290 C CA . HIS A 1 285 ? 3.871 1.993 14.519 1.00 80.75 285 HIS A CA 1
ATOM 2291 C C . HIS A 1 285 ? 4.858 3.158 14.338 1.00 80.75 285 HIS A C 1
ATOM 2293 O O . HIS A 1 285 ? 5.710 3.382 15.196 1.00 80.75 285 HIS A O 1
ATOM 2299 N N . LEU A 1 286 ? 4.730 3.929 13.252 1.00 83.69 286 LEU A N 1
ATOM 2300 C CA . LEU A 1 286 ? 5.561 5.118 13.023 1.00 83.69 286 LEU A CA 1
ATOM 2301 C C . LEU A 1 286 ? 5.357 6.185 14.106 1.00 83.69 286 LEU A C 1
ATOM 2303 O O . LEU A 1 286 ? 6.326 6.811 14.532 1.00 83.69 286 LEU A O 1
ATOM 2307 N N . ARG A 1 287 ? 4.121 6.361 14.585 1.00 82.56 287 ARG A N 1
ATOM 2308 C CA . ARG A 1 287 ? 3.812 7.262 15.702 1.00 82.56 287 ARG A CA 1
ATOM 2309 C C . ARG A 1 287 ? 4.480 6.824 17.004 1.00 82.56 287 ARG A C 1
ATOM 2311 O O . ARG A 1 287 ? 5.086 7.659 17.668 1.00 82.56 287 ARG A O 1
ATOM 2318 N N . HIS A 1 288 ? 4.479 5.528 17.319 1.00 75.50 288 HIS A N 1
ATOM 2319 C CA . HIS A 1 288 ? 5.191 5.000 18.490 1.00 75.50 288 HIS A CA 1
ATOM 2320 C C . HIS A 1 288 ? 6.712 5.188 18.417 1.00 75.50 288 HIS A C 1
ATOM 2322 O O . HIS A 1 288 ? 7.350 5.371 19.450 1.00 75.50 288 HIS A O 1
ATOM 2328 N N . GLN A 1 289 ? 7.302 5.181 17.217 1.00 78.44 289 GLN A N 1
ATOM 2329 C CA . GLN A 1 289 ? 8.724 5.504 17.034 1.00 78.44 289 GLN A CA 1
ATOM 2330 C C . GLN A 1 289 ? 9.036 6.995 17.257 1.00 78.44 289 GLN A C 1
ATOM 2332 O O . GLN A 1 289 ? 10.206 7.354 17.371 1.00 78.44 289 GLN A O 1
ATOM 2337 N N . ASN A 1 290 ? 8.011 7.855 17.307 1.00 76.31 290 ASN A N 1
ATOM 2338 C CA . ASN A 1 290 ? 8.118 9.309 17.437 1.00 76.31 290 ASN A CA 1
ATOM 2339 C C . ASN A 1 290 ? 9.036 9.955 16.373 1.00 76.31 290 ASN A C 1
ATOM 2341 O O . ASN A 1 290 ? 9.711 10.953 16.627 1.00 76.31 290 ASN A O 1
ATOM 2345 N N . ASP A 1 291 ? 9.070 9.369 15.171 1.00 82.75 291 ASP A N 1
ATOM 2346 C CA . ASP A 1 291 ? 9.871 9.835 14.036 1.00 82.75 291 ASP A CA 1
ATOM 2347 C C . ASP A 1 291 ? 9.044 10.814 13.189 1.00 82.75 291 ASP A C 1
ATOM 2349 O O . ASP A 1 291 ? 8.329 10.427 12.259 1.00 82.75 291 ASP A O 1
ATOM 2353 N N . SER A 1 292 ? 9.117 12.099 13.542 1.00 86.00 292 SER A N 1
ATOM 2354 C CA . SER A 1 292 ? 8.341 13.170 12.901 1.00 86.00 292 SER A CA 1
ATOM 2355 C C . SER A 1 292 ? 8.519 13.227 11.382 1.00 86.00 292 SER A C 1
ATOM 2357 O O . SER A 1 292 ? 7.567 13.544 10.668 1.00 86.00 292 SER A O 1
ATOM 2359 N N . GLU A 1 293 ? 9.710 12.902 10.869 1.00 90.38 293 GLU A N 1
ATOM 2360 C CA . GLU A 1 293 ? 9.982 12.932 9.433 1.00 90.38 293 GLU A CA 1
ATOM 2361 C C . GLU A 1 293 ? 9.250 11.796 8.713 1.00 90.38 293 GLU A C 1
ATOM 2363 O O . GLU A 1 293 ? 8.566 12.030 7.713 1.00 90.38 293 GLU A O 1
ATOM 2368 N N . LYS A 1 294 ? 9.331 10.565 9.233 1.00 89.31 294 LYS A N 1
ATOM 2369 C CA . LYS A 1 294 ? 8.595 9.432 8.653 1.00 89.31 294 LYS A CA 1
ATOM 2370 C C . LYS A 1 294 ? 7.084 9.599 8.777 1.00 89.31 294 LYS A C 1
ATOM 2372 O O . LYS A 1 294 ? 6.367 9.236 7.844 1.00 89.31 294 LYS A O 1
ATOM 2377 N N . ILE A 1 295 ? 6.604 10.158 9.888 1.00 88.31 295 ILE A N 1
ATOM 2378 C CA . ILE A 1 295 ? 5.184 10.471 10.094 1.00 88.31 295 ILE A CA 1
ATOM 2379 C C . ILE A 1 295 ? 4.709 11.462 9.027 1.00 88.31 295 ILE A C 1
ATOM 2381 O O . ILE A 1 295 ? 3.712 11.195 8.358 1.00 88.31 295 ILE A O 1
ATOM 2385 N N . GLU A 1 296 ? 5.428 12.566 8.802 1.00 91.50 296 GLU A N 1
ATOM 2386 C CA . GLU A 1 296 ? 5.020 13.554 7.797 1.00 91.50 296 GLU A CA 1
ATOM 2387 C C . GLU A 1 296 ? 5.119 13.006 6.368 1.00 91.50 296 GLU A C 1
ATOM 2389 O O . GLU A 1 296 ? 4.219 13.237 5.561 1.00 91.50 296 GLU A O 1
ATOM 2394 N N . ARG A 1 297 ? 6.143 12.197 6.061 1.00 89.44 297 ARG A N 1
ATOM 2395 C CA . ARG A 1 297 ? 6.228 11.478 4.777 1.00 89.44 297 ARG A CA 1
ATOM 2396 C C . ARG A 1 297 ? 5.023 10.557 4.564 1.00 89.44 297 ARG A C 1
ATOM 2398 O O . ARG A 1 297 ? 4.477 10.525 3.464 1.00 89.44 297 ARG A O 1
ATOM 2405 N N . PHE A 1 298 ? 4.575 9.845 5.601 1.00 90.06 298 PHE A N 1
ATOM 2406 C CA . PHE A 1 298 ? 3.385 8.992 5.530 1.00 90.06 298 PHE A CA 1
ATOM 2407 C C . PHE A 1 298 ? 2.105 9.812 5.301 1.00 90.06 298 PHE A C 1
ATOM 2409 O O . PHE A 1 298 ? 1.298 9.470 4.436 1.00 90.06 298 PHE A O 1
ATOM 2416 N N . ARG A 1 299 ? 1.937 10.936 6.011 1.00 90.94 299 ARG A N 1
ATOM 2417 C CA . ARG A 1 299 ? 0.807 11.859 5.802 1.00 90.94 299 ARG A CA 1
ATOM 2418 C C . ARG A 1 299 ? 0.793 12.442 4.391 1.00 90.94 299 ARG A C 1
ATOM 2420 O O . ARG A 1 299 ? -0.257 12.504 3.754 1.00 90.94 299 ARG A O 1
ATOM 2427 N N . ALA A 1 300 ? 1.953 12.858 3.885 1.00 90.19 300 ALA A N 1
ATOM 2428 C CA . ALA A 1 300 ? 2.095 13.361 2.524 1.00 90.19 300 ALA A CA 1
ATOM 2429 C C . ALA A 1 300 ? 1.726 12.290 1.488 1.00 90.19 300 ALA A C 1
ATOM 2431 O O . ALA A 1 300 ? 0.960 12.583 0.573 1.00 90.19 300 ALA A O 1
ATOM 2432 N N . ALA A 1 301 ? 2.186 11.050 1.683 1.00 87.88 301 ALA A N 1
ATOM 2433 C CA . ALA A 1 301 ? 1.832 9.914 0.838 1.00 87.88 301 ALA A CA 1
ATOM 2434 C C . ALA A 1 301 ? 0.312 9.686 0.773 1.00 87.88 301 ALA A C 1
ATOM 2436 O O . ALA A 1 301 ? -0.233 9.539 -0.320 1.00 87.88 301 ALA A O 1
ATOM 2437 N N . PHE A 1 302 ? -0.378 9.725 1.920 1.00 89.25 302 PHE A N 1
ATOM 2438 C CA . PHE A 1 302 ? -1.838 9.605 1.981 1.00 89.25 302 PHE A CA 1
ATOM 2439 C C . PHE A 1 302 ? -2.549 10.746 1.230 1.00 89.25 302 PHE A C 1
ATOM 2441 O O . PHE A 1 302 ? -3.418 10.499 0.391 1.00 89.25 302 PHE A O 1
ATOM 2448 N N . ARG A 1 303 ? -2.135 12.002 1.459 1.00 89.50 303 ARG A N 1
ATOM 2449 C CA . ARG A 1 303 ? -2.705 13.175 0.765 1.00 89.50 303 ARG A CA 1
ATOM 2450 C C . ARG A 1 303 ? -2.511 13.108 -0.751 1.00 89.50 303 ARG A C 1
ATOM 2452 O O . ARG A 1 303 ? -3.440 13.408 -1.501 1.00 89.50 303 ARG A O 1
ATOM 2459 N N . ASN A 1 304 ? -1.321 12.720 -1.202 1.00 88.25 304 ASN A N 1
ATOM 2460 C CA . ASN A 1 304 ? -0.995 12.599 -2.622 1.00 88.25 304 ASN A CA 1
ATOM 2461 C C . ASN A 1 304 ? -1.801 11.491 -3.301 1.00 88.25 304 ASN A C 1
ATOM 2463 O O . ASN A 1 304 ? -2.290 11.690 -4.413 1.00 88.25 304 ASN A O 1
ATOM 2467 N N . LEU A 1 305 ? -1.993 10.363 -2.613 1.00 87.94 305 LEU A N 1
ATOM 2468 C CA . LEU A 1 305 ? -2.796 9.260 -3.121 1.00 87.94 305 LEU A CA 1
ATOM 2469 C C . LEU A 1 305 ? -4.243 9.691 -3.368 1.00 87.94 305 LEU A C 1
ATOM 2471 O O . LEU A 1 305 ? -4.754 9.526 -4.474 1.00 87.94 305 LEU A O 1
ATOM 2475 N N . LYS A 1 306 ? -4.866 10.320 -2.364 1.00 88.38 306 LYS A N 1
ATOM 2476 C CA . LYS A 1 306 ? -6.234 10.842 -2.461 1.00 88.38 306 LYS A CA 1
ATOM 2477 C C . LYS A 1 306 ? -6.376 11.832 -3.616 1.00 88.38 306 LYS A C 1
ATOM 2479 O O . LYS A 1 306 ? -7.220 11.656 -4.487 1.00 88.38 306 LYS A O 1
ATOM 2484 N N . LYS A 1 307 ? -5.467 12.811 -3.689 1.00 88.56 307 LYS A N 1
ATOM 2485 C CA . LYS A 1 307 ? -5.431 13.801 -4.776 1.00 88.56 307 LYS A CA 1
ATOM 2486 C C . LYS A 1 307 ? -5.308 13.146 -6.155 1.00 88.56 307 LYS A C 1
ATOM 2488 O O . LYS A 1 307 ? -5.910 13.623 -7.118 1.00 88.56 307 LYS A O 1
ATOM 2493 N N . SER A 1 308 ? -4.511 12.087 -6.265 1.00 87.31 308 SER A N 1
ATOM 2494 C CA . SER A 1 308 ? -4.315 11.367 -7.521 1.00 87.31 308 SER A CA 1
ATOM 2495 C C . SER A 1 308 ? -5.578 10.633 -7.963 1.00 87.31 308 SER A C 1
ATOM 2497 O O . SER A 1 308 ? -5.978 10.773 -9.117 1.00 87.31 308 SER A O 1
ATOM 2499 N N . PHE A 1 309 ? -6.243 9.918 -7.051 1.00 88.31 309 PHE A N 1
ATOM 2500 C CA . PHE A 1 309 ? -7.513 9.245 -7.340 1.00 88.31 309 PHE A CA 1
ATOM 2501 C C . PHE A 1 309 ? -8.589 10.253 -7.753 1.00 88.31 309 PHE A C 1
ATOM 2503 O O . PHE A 1 309 ? -9.204 10.084 -8.804 1.00 88.31 309 PHE A O 1
ATOM 2510 N N . ASP A 1 310 ? -8.744 11.342 -6.992 1.00 88.19 310 ASP A N 1
ATOM 2511 C CA . ASP A 1 310 ? -9.700 12.410 -7.307 1.00 88.19 310 ASP A CA 1
ATOM 2512 C C . ASP A 1 310 ? -9.442 13.000 -8.702 1.00 88.19 310 ASP A C 1
ATOM 2514 O O . ASP A 1 310 ? -10.375 13.299 -9.448 1.00 88.19 310 ASP A O 1
ATOM 2518 N N . THR A 1 311 ? -8.168 13.159 -9.078 1.00 88.12 311 THR A N 1
ATOM 2519 C CA . THR A 1 311 ? -7.783 13.673 -10.399 1.00 88.12 311 THR A CA 1
ATOM 2520 C C . THR A 1 311 ? -8.163 12.694 -11.507 1.00 88.12 311 THR A C 1
ATOM 2522 O O . THR A 1 311 ? -8.781 13.114 -12.481 1.00 88.12 311 THR A O 1
ATOM 2525 N N . LEU A 1 312 ? -7.844 11.405 -11.360 1.00 89.25 312 LEU A N 1
ATOM 2526 C CA . LEU A 1 312 ? -8.172 10.378 -12.354 1.00 89.25 312 LEU A CA 1
ATOM 2527 C C . LEU A 1 312 ? -9.685 10.257 -12.570 1.00 89.25 312 LEU A C 1
ATOM 2529 O O . LEU A 1 312 ? -10.145 10.316 -13.710 1.00 89.25 312 LEU A O 1
ATOM 2533 N N . L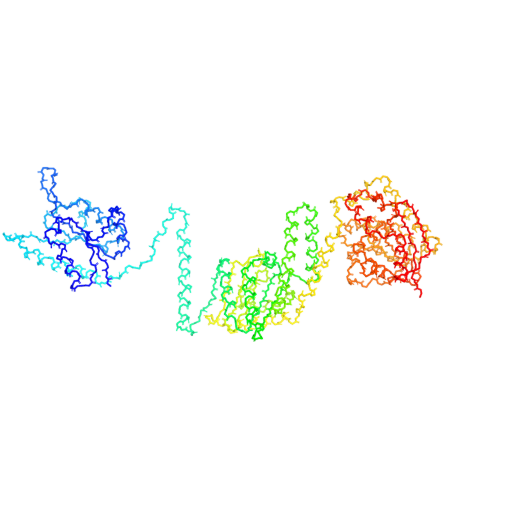EU A 1 313 ? -10.450 10.146 -11.481 1.00 89.50 313 LEU A N 1
ATOM 2534 C CA . LEU A 1 313 ? -11.909 10.027 -11.525 1.00 89.50 313 LEU A CA 1
ATOM 2535 C C . LEU A 1 313 ? -12.546 11.257 -12.183 1.00 89.50 313 LEU A C 1
ATOM 2537 O O . LEU A 1 313 ? -13.386 11.135 -13.073 1.00 89.50 313 LEU A O 1
ATOM 2541 N N . ARG A 1 314 ? -12.100 12.464 -11.807 1.00 89.06 314 ARG A N 1
ATOM 2542 C CA . ARG A 1 314 ? -12.620 13.724 -12.365 1.00 89.06 314 ARG A CA 1
ATOM 2543 C C . ARG A 1 314 ? -12.350 13.874 -13.862 1.00 89.06 314 ARG A C 1
ATOM 2545 O O . ARG A 1 314 ? -13.166 14.466 -14.567 1.00 89.06 314 ARG A O 1
ATOM 2552 N N . GLU A 1 315 ? -11.207 13.391 -14.338 1.00 89.00 315 GLU A N 1
ATOM 2553 C CA . GLU A 1 315 ? -10.825 13.460 -15.755 1.00 89.00 315 GLU A CA 1
ATOM 2554 C C . GLU A 1 315 ? -11.477 12.337 -16.592 1.00 89.00 315 GLU A C 1
ATOM 2556 O O . GLU A 1 315 ? -11.294 12.300 -17.806 1.00 89.00 315 GLU A O 1
ATOM 2561 N N . GLY A 1 316 ? -12.301 11.475 -15.977 1.00 87.25 316 GLY A N 1
ATOM 2562 C CA . GLY A 1 316 ? -13.118 10.468 -16.661 1.00 87.25 316 GLY A CA 1
ATOM 2563 C C . GLY A 1 316 ? -12.510 9.065 -16.714 1.00 87.25 316 GLY A C 1
ATOM 2564 O O . GLY A 1 316 ? -13.029 8.215 -17.430 1.00 87.25 316 GLY A O 1
ATOM 2565 N N . CYS A 1 317 ? -11.431 8.806 -15.969 1.00 92.38 317 CYS A N 1
ATOM 2566 C CA . CYS A 1 317 ? -10.865 7.465 -15.838 1.00 92.38 317 CYS A CA 1
ATOM 2567 C C . CYS A 1 317 ? -11.787 6.585 -14.989 1.00 92.38 317 CYS A C 1
ATOM 2569 O O . CYS A 1 317 ? -12.172 6.977 -13.884 1.00 92.38 317 CYS A O 1
ATOM 2571 N N . GLN A 1 318 ? -12.086 5.374 -15.453 1.00 94.62 318 GLN A N 1
ATOM 2572 C CA . GLN A 1 318 ? -12.708 4.366 -14.603 1.00 94.62 318 GLN A CA 1
ATOM 2573 C C . GLN A 1 318 ? -11.628 3.776 -13.699 1.00 94.62 318 GLN A C 1
ATOM 2575 O O . GLN A 1 318 ? -10.647 3.213 -14.188 1.00 94.62 318 GLN A O 1
ATOM 2580 N N . VAL A 1 319 ? -11.799 3.894 -12.383 1.00 95.06 319 VAL A N 1
ATOM 2581 C CA . VAL A 1 319 ? -10.816 3.402 -11.416 1.00 95.06 319 VAL A CA 1
ATOM 2582 C C . VAL A 1 319 ? -11.449 2.338 -10.533 1.00 95.06 319 VAL A C 1
ATOM 2584 O O . VAL A 1 319 ? -12.477 2.575 -9.897 1.00 95.06 319 VAL A O 1
ATOM 2587 N N . ARG A 1 320 ? -10.820 1.166 -10.479 1.00 95.56 320 ARG A N 1
ATOM 2588 C CA . ARG A 1 320 ? -11.221 0.070 -9.593 1.00 95.56 320 ARG A CA 1
ATOM 2589 C C . ARG A 1 320 ? -10.044 -0.432 -8.777 1.00 95.56 320 ARG A C 1
ATOM 2591 O O . ARG A 1 320 ? -8.891 -0.190 -9.125 1.00 95.56 320 ARG A O 1
ATOM 2598 N N . VAL A 1 321 ? -10.342 -1.112 -7.679 1.00 93.94 321 VAL A N 1
ATOM 2599 C CA . VAL A 1 321 ? -9.362 -1.673 -6.750 1.00 93.94 321 VAL A CA 1
ATOM 2600 C C . VAL A 1 321 ? -9.686 -3.144 -6.527 1.00 93.94 321 VAL A C 1
ATOM 2602 O O . VAL A 1 321 ? -10.847 -3.496 -6.307 1.00 93.94 321 VAL A O 1
ATOM 2605 N N . THR A 1 322 ? -8.663 -3.992 -6.564 1.00 92.38 322 THR A N 1
ATOM 2606 C CA . THR A 1 322 ? -8.786 -5.413 -6.230 1.00 92.38 322 THR A CA 1
ATOM 2607 C C . THR A 1 322 ? -7.495 -5.967 -5.636 1.00 92.38 322 THR A C 1
ATOM 2609 O O . THR A 1 322 ? -6.456 -5.303 -5.618 1.00 92.38 322 THR A O 1
ATOM 2612 N N . TYR A 1 323 ? -7.574 -7.189 -5.134 1.00 88.62 323 TYR A N 1
ATOM 2613 C CA . TYR A 1 323 ? -6.436 -8.023 -4.791 1.00 88.62 323 TYR A CA 1
ATOM 2614 C C . TYR A 1 323 ? -6.375 -9.164 -5.806 1.00 88.62 323 TYR A C 1
ATOM 2616 O O . TYR A 1 323 ? -7.387 -9.818 -6.040 1.00 88.62 323 TYR A O 1
ATOM 2624 N N . ASP A 1 324 ? -5.213 -9.382 -6.421 1.00 83.38 324 ASP A N 1
ATOM 2625 C CA . ASP A 1 324 ? -5.005 -10.566 -7.251 1.00 83.38 324 ASP A CA 1
ATOM 2626 C C . ASP A 1 324 ? -4.420 -11.695 -6.395 1.00 83.38 324 ASP A C 1
ATOM 2628 O O . ASP A 1 324 ? -3.292 -11.598 -5.907 1.00 83.38 324 ASP A O 1
ATOM 2632 N N . ALA A 1 325 ? -5.210 -12.752 -6.202 1.00 75.19 325 ALA A N 1
ATOM 2633 C CA . ALA A 1 325 ? -4.792 -13.939 -5.471 1.00 75.19 325 ALA A CA 1
ATOM 2634 C C . ALA A 1 325 ? -4.070 -14.966 -6.362 1.00 75.19 325 ALA A C 1
ATOM 2636 O O . ALA A 1 325 ? -3.107 -15.580 -5.904 1.00 75.19 325 ALA A O 1
ATOM 2637 N N . THR A 1 326 ? -4.544 -15.184 -7.595 1.00 77.94 326 THR A N 1
ATOM 2638 C CA . THR A 1 326 ? -4.110 -16.296 -8.471 1.00 77.94 326 THR A CA 1
ATOM 2639 C C . THR A 1 326 ? -4.291 -16.029 -9.969 1.00 77.94 326 THR A C 1
ATOM 2641 O O . THR A 1 326 ? -3.912 -16.857 -10.790 1.00 77.94 326 THR A O 1
ATOM 2644 N N . GLU A 1 327 ? -4.908 -14.922 -10.378 1.00 78.31 327 GLU A N 1
ATOM 2645 C CA . GLU A 1 327 ? -5.252 -14.681 -11.784 1.00 78.31 327 GLU A CA 1
ATOM 2646 C C . GLU A 1 327 ? -4.008 -14.451 -12.653 1.00 78.31 327 GLU A C 1
ATOM 2648 O O . GLU A 1 327 ? -4.019 -14.802 -13.837 1.00 78.31 327 GLU A O 1
ATOM 2653 N N . TYR A 1 328 ? -2.911 -13.949 -12.072 1.00 77.44 328 TYR A N 1
ATOM 2654 C CA . TYR A 1 328 ? -1.628 -13.786 -12.765 1.00 77.44 328 TYR A CA 1
ATOM 2655 C C . TYR A 1 328 ? -1.035 -15.101 -13.288 1.00 77.44 328 TYR A C 1
ATOM 2657 O O . TYR A 1 328 ? -0.244 -15.060 -14.231 1.00 77.44 328 TYR A O 1
ATOM 2665 N N . GLU A 1 329 ? -1.419 -16.259 -12.730 1.00 81.75 329 GLU A N 1
ATOM 2666 C CA . GLU A 1 329 ? -0.962 -17.578 -13.197 1.00 81.75 329 GLU A CA 1
ATOM 2667 C C . GLU A 1 329 ? -1.291 -17.786 -14.686 1.00 81.75 329 GLU A C 1
ATOM 2669 O O . GLU A 1 329 ? -0.602 -18.516 -15.395 1.00 81.75 329 GLU A O 1
ATOM 2674 N N . ARG A 1 330 ? -2.305 -17.081 -15.206 1.00 81.12 330 ARG A N 1
ATOM 2675 C CA . ARG A 1 330 ? -2.671 -17.087 -16.632 1.00 81.12 330 ARG A CA 1
ATOM 2676 C C . ARG A 1 330 ? -1.624 -16.435 -17.535 1.00 81.12 330 ARG A C 1
ATOM 2678 O O . ARG A 1 330 ? -1.617 -16.706 -18.733 1.00 81.12 330 ARG A O 1
ATOM 2685 N N . LEU A 1 331 ? -0.778 -15.567 -16.986 1.00 85.06 331 LEU A N 1
ATOM 2686 C CA . LEU A 1 331 ? 0.295 -14.885 -17.710 1.00 85.06 331 LEU A CA 1
ATOM 2687 C C . LEU A 1 331 ? 1.626 -15.643 -17.631 1.00 85.06 331 LEU A C 1
ATOM 2689 O O . LEU A 1 331 ? 2.548 -15.333 -18.394 1.00 85.06 331 LEU A O 1
ATOM 2693 N N . GLU A 1 332 ? 1.739 -16.639 -16.744 1.00 81.88 332 GLU A N 1
ATOM 2694 C CA . GLU A 1 332 ? 2.954 -17.436 -16.607 1.00 81.88 332 GLU A CA 1
ATOM 2695 C C . GLU A 1 332 ? 3.295 -18.156 -17.918 1.00 81.88 332 GLU A C 1
ATOM 2697 O O . GLU A 1 332 ? 2.464 -18.790 -18.567 1.00 81.88 332 GLU A O 1
ATOM 2702 N N . GLY A 1 333 ? 4.556 -18.037 -18.338 1.00 78.88 333 GLY A N 1
ATOM 2703 C CA . GLY A 1 333 ? 5.035 -18.609 -19.599 1.00 78.88 333 GLY A CA 1
ATOM 2704 C C . GLY A 1 333 ? 4.624 -17.836 -20.858 1.00 78.88 333 GLY A C 1
ATOM 2705 O O . GLY A 1 333 ? 5.122 -18.166 -21.935 1.00 78.88 333 GLY A O 1
ATOM 2706 N N . ILE A 1 334 ? 3.784 -16.800 -20.737 1.00 83.31 334 ILE A N 1
ATOM 2707 C CA . ILE A 1 334 ? 3.429 -15.873 -21.825 1.00 83.31 334 ILE A CA 1
ATOM 2708 C C . ILE A 1 334 ? 4.246 -14.582 -21.705 1.00 83.31 334 ILE A C 1
ATOM 2710 O O . ILE A 1 334 ? 4.827 -14.121 -22.688 1.00 83.31 334 ILE A O 1
ATOM 2714 N N . LEU A 1 335 ? 4.315 -14.024 -20.494 1.00 84.75 335 LEU A N 1
ATOM 2715 C CA . LEU A 1 335 ? 5.022 -12.787 -20.179 1.00 84.75 335 LEU A CA 1
ATOM 2716 C C . LEU A 1 335 ? 6.092 -13.029 -19.112 1.00 84.75 335 LEU A C 1
ATOM 2718 O O . LEU A 1 335 ? 5.914 -13.824 -18.191 1.00 84.75 335 LEU A O 1
ATOM 2722 N N . GLU A 1 336 ? 7.194 -12.285 -19.196 1.00 79.62 336 GLU A N 1
ATOM 2723 C CA . GLU A 1 336 ? 8.083 -12.095 -18.046 1.00 79.62 336 GLU A CA 1
ATOM 2724 C C . GLU A 1 336 ? 7.396 -11.150 -17.046 1.00 79.62 336 GLU A C 1
ATOM 2726 O O . GLU A 1 336 ? 7.526 -9.930 -17.154 1.00 79.62 336 GLU A O 1
ATOM 2731 N N . PHE A 1 337 ? 6.623 -11.726 -16.121 1.00 79.69 337 PHE A N 1
ATOM 2732 C CA . PHE A 1 337 ? 5.785 -11.019 -15.151 1.00 79.69 337 PHE A CA 1
ATOM 2733 C C . PHE A 1 337 ? 6.048 -11.529 -13.725 1.00 79.69 337 PHE A C 1
ATOM 2735 O O . PHE A 1 337 ? 6.123 -12.733 -13.494 1.00 79.69 337 PHE A O 1
ATOM 2742 N N . ASP A 1 338 ? 6.180 -10.608 -12.773 1.00 76.69 338 ASP A N 1
ATOM 2743 C CA . ASP A 1 338 ? 6.332 -10.877 -11.338 1.00 76.69 338 ASP A CA 1
ATOM 2744 C C . ASP A 1 338 ? 5.206 -10.177 -10.567 1.00 76.69 338 ASP A C 1
ATOM 2746 O O . ASP A 1 338 ? 5.152 -8.949 -10.547 1.00 76.69 338 ASP A O 1
ATOM 2750 N N . LEU A 1 339 ? 4.331 -10.939 -9.902 1.00 70.19 339 LEU A N 1
ATOM 2751 C CA . LEU A 1 339 ? 3.193 -10.413 -9.135 1.00 70.19 339 LEU A CA 1
ATOM 2752 C C . LEU A 1 339 ? 3.608 -9.427 -8.025 1.00 70.19 339 LEU A C 1
ATOM 2754 O O . LEU A 1 339 ? 2.815 -8.596 -7.603 1.00 70.19 339 LEU A O 1
ATOM 2758 N N . GLY A 1 340 ? 4.829 -9.497 -7.499 1.00 69.00 340 GLY A N 1
ATOM 2759 C CA . GLY A 1 340 ? 5.277 -8.563 -6.460 1.00 69.00 340 GLY A CA 1
ATOM 2760 C C . GLY A 1 340 ? 5.780 -7.221 -6.997 1.00 69.00 340 GLY A C 1
ATOM 2761 O O . GLY A 1 340 ? 5.918 -6.269 -6.225 1.00 69.00 340 GLY A O 1
ATOM 2762 N N . ASP A 1 341 ? 6.084 -7.155 -8.294 1.00 76.50 341 ASP A N 1
ATOM 2763 C CA . ASP A 1 341 ? 6.924 -6.103 -8.873 1.00 76.50 341 ASP A CA 1
ATOM 2764 C C . ASP A 1 341 ? 6.391 -5.529 -10.194 1.00 76.50 341 ASP A C 1
ATOM 2766 O O . ASP A 1 341 ? 6.769 -4.417 -10.570 1.00 76.50 341 ASP A O 1
ATOM 2770 N N . SER A 1 342 ? 5.532 -6.269 -10.904 1.00 84.69 342 SER A N 1
ATOM 2771 C CA . SER A 1 342 ? 5.209 -6.004 -12.304 1.00 84.69 342 SER A CA 1
ATOM 2772 C C . SER A 1 342 ? 3.842 -5.371 -12.523 1.00 84.69 342 SER A C 1
ATOM 2774 O O . SER A 1 342 ? 2.821 -5.872 -12.068 1.00 84.69 342 SER A O 1
ATOM 2776 N N . GLU A 1 343 ? 3.801 -4.296 -13.302 1.00 88.94 343 GLU A N 1
ATOM 2777 C CA . GLU A 1 343 ? 2.565 -3.604 -13.683 1.00 88.94 343 GLU A CA 1
ATOM 2778 C C . GLU A 1 343 ? 2.356 -3.703 -15.192 1.00 88.94 343 GLU A C 1
ATOM 2780 O O . GLU A 1 343 ? 3.316 -3.683 -15.958 1.00 88.94 343 GLU A O 1
ATOM 2785 N N . ILE A 1 344 ? 1.103 -3.792 -15.633 1.00 92.94 344 ILE A N 1
ATOM 2786 C CA . ILE A 1 344 ? 0.752 -3.947 -17.045 1.00 92.94 344 ILE A CA 1
ATOM 2787 C C . ILE A 1 344 ? 0.095 -2.673 -17.557 1.00 92.94 344 ILE A C 1
ATOM 2789 O O . ILE A 1 344 ? -0.718 -2.053 -16.866 1.00 92.94 344 ILE A O 1
ATOM 2793 N N . ALA A 1 345 ? 0.392 -2.308 -18.799 1.00 95.62 345 ALA A N 1
ATOM 2794 C CA . ALA A 1 345 ? -0.370 -1.316 -19.540 1.00 95.62 345 ALA A CA 1
ATOM 2795 C C . ALA A 1 345 ? -0.659 -1.801 -20.965 1.00 95.62 345 ALA A C 1
ATOM 2797 O O . ALA A 1 345 ? 0.246 -2.207 -21.682 1.00 95.62 345 ALA A O 1
ATOM 2798 N N . ILE A 1 346 ? -1.923 -1.744 -21.366 1.00 97.50 346 ILE A N 1
ATOM 2799 C CA . ILE A 1 346 ? -2.450 -2.149 -22.668 1.00 97.50 346 ILE A CA 1
ATOM 2800 C C . ILE A 1 346 ? -2.873 -0.872 -23.396 1.00 97.50 346 ILE A C 1
ATOM 2802 O O . ILE A 1 346 ? -3.713 -0.116 -22.896 1.00 97.50 346 ILE A O 1
ATOM 2806 N N . TYR A 1 347 ? -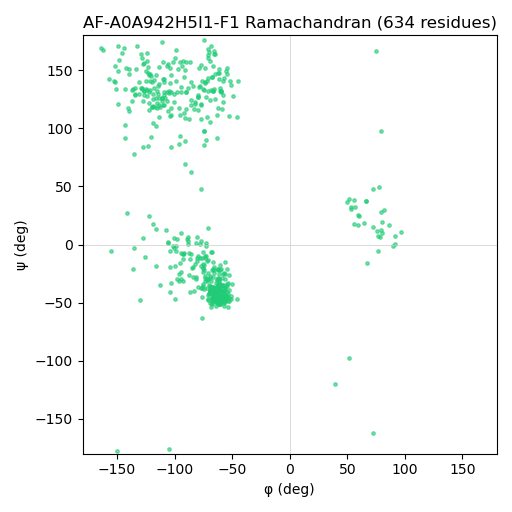2.270 -0.624 -24.556 1.00 97.56 347 TYR A N 1
ATOM 2807 C CA . TYR A 1 347 ? -2.468 0.571 -25.374 1.00 97.56 347 TYR A CA 1
ATOM 2808 C C . TYR A 1 347 ? -3.145 0.174 -26.686 1.00 97.56 347 TYR A C 1
ATOM 2810 O O . TYR A 1 347 ? -2.508 -0.458 -27.534 1.00 97.56 347 TYR A O 1
ATOM 2818 N N . ASP A 1 348 ? -4.414 0.563 -26.845 1.00 95.56 348 ASP A N 1
ATOM 2819 C CA . ASP A 1 348 ? -5.266 0.187 -27.980 1.00 95.56 348 ASP A CA 1
ATOM 2820 C C . ASP A 1 348 ? -5.032 -1.281 -28.397 1.00 95.56 348 ASP A C 1
ATOM 2822 O O . ASP A 1 348 ? -5.214 -2.181 -27.577 1.00 95.56 348 ASP A O 1
ATOM 2826 N N . ASP A 1 349 ? -4.615 -1.508 -29.643 1.00 94.69 349 ASP A N 1
ATOM 2827 C CA . ASP A 1 349 ? -4.250 -2.787 -30.247 1.00 94.69 349 ASP A CA 1
ATOM 2828 C C . ASP A 1 349 ? -2.788 -2.830 -30.728 1.00 94.69 349 ASP A C 1
ATOM 2830 O O . ASP A 1 349 ? -2.431 -3.654 -31.569 1.00 94.69 349 ASP A O 1
ATOM 2834 N N . PHE A 1 350 ? -1.934 -1.917 -30.242 1.00 94.88 350 PHE A N 1
ATOM 2835 C CA . PHE A 1 350 ? -0.572 -1.770 -30.774 1.00 94.88 350 PHE A CA 1
ATOM 2836 C C . PHE A 1 350 ? 0.549 -2.084 -29.782 1.00 94.88 350 PHE A C 1
ATOM 2838 O O . PHE A 1 350 ? 1.706 -2.245 -30.198 1.00 94.88 350 PHE A O 1
ATOM 2845 N N . ARG A 1 351 ? 0.262 -2.098 -28.473 1.00 96.38 351 ARG A N 1
ATOM 2846 C CA . ARG A 1 351 ? 1.303 -2.251 -27.450 1.00 96.38 351 ARG A CA 1
ATOM 2847 C C . ARG A 1 351 ? 0.776 -2.780 -26.120 1.00 96.38 351 ARG A C 1
ATOM 2849 O O . ARG A 1 351 ? -0.277 -2.370 -25.643 1.00 96.38 351 ARG A O 1
ATOM 2856 N N . VAL A 1 352 ? 1.583 -3.630 -25.494 1.00 97.12 352 VAL A N 1
ATOM 2857 C CA . VAL A 1 352 ? 1.464 -4.069 -24.105 1.00 97.12 352 VAL A CA 1
ATOM 2858 C C . VAL A 1 352 ? 2.810 -3.848 -23.423 1.00 97.12 352 VAL A C 1
ATOM 2860 O O . VAL A 1 352 ? 3.826 -4.378 -23.867 1.00 97.12 352 VAL A O 1
ATOM 2863 N N . ASP A 1 353 ? 2.816 -3.089 -22.336 1.00 96.12 353 ASP A N 1
ATOM 2864 C CA . ASP A 1 353 ? 3.993 -2.889 -21.498 1.00 96.12 353 ASP A CA 1
ATOM 2865 C C . ASP A 1 353 ? 3.877 -3.698 -20.216 1.00 96.12 353 ASP A C 1
ATOM 2867 O O . ASP A 1 353 ? 2.822 -3.718 -19.584 1.00 96.12 353 ASP A O 1
ATOM 2871 N N . VAL A 1 354 ? 4.994 -4.299 -19.813 1.00 94.25 354 VAL A N 1
ATOM 2872 C CA . VAL A 1 354 ? 5.185 -4.888 -18.488 1.00 94.25 354 VAL A CA 1
ATOM 2873 C C . VAL A 1 354 ? 6.294 -4.115 -17.783 1.00 94.25 354 VAL A C 1
ATOM 2875 O O . VAL A 1 354 ? 7.477 -4.278 -18.091 1.00 94.25 354 VAL A O 1
ATOM 2878 N N . PHE A 1 355 ? 5.912 -3.230 -16.870 1.00 91.25 355 PHE A N 1
ATOM 2879 C CA . PHE A 1 355 ? 6.826 -2.461 -16.029 1.00 91.25 355 PHE A CA 1
ATOM 2880 C C . PHE A 1 355 ? 7.338 -3.315 -14.878 1.00 91.25 355 PHE A C 1
ATOM 2882 O O . PHE A 1 355 ? 6.619 -4.188 -14.417 1.00 91.25 355 PHE A O 1
ATOM 2889 N N . GLY A 1 356 ? 8.539 -3.026 -14.382 1.00 88.50 356 GLY A N 1
ATOM 2890 C CA . GLY A 1 356 ? 9.055 -3.564 -13.121 1.00 88.50 356 GLY A CA 1
ATOM 2891 C C . GLY A 1 356 ? 9.669 -2.482 -12.232 1.00 88.50 356 GLY A C 1
ATOM 2892 O O . GLY A 1 356 ? 9.864 -1.342 -12.669 1.00 88.50 356 GLY A O 1
ATOM 2893 N N . GLY A 1 357 ? 9.997 -2.846 -10.991 1.00 79.62 357 GLY A N 1
ATOM 2894 C CA . GLY A 1 357 ? 10.377 -1.929 -9.909 1.00 79.62 357 GLY A CA 1
ATOM 2895 C C . GLY A 1 357 ? 9.197 -1.467 -9.039 1.00 79.62 357 GLY A C 1
ATOM 2896 O O . GLY A 1 357 ? 9.362 -0.599 -8.169 1.00 79.62 357 GLY A O 1
ATOM 2897 N N . GLY A 1 358 ? 8.008 -2.046 -9.240 1.00 71.06 358 GLY A N 1
ATOM 2898 C CA . GLY A 1 358 ? 6.816 -1.771 -8.449 1.00 71.06 358 GLY A CA 1
ATOM 2899 C C . GLY A 1 358 ? 7.049 -1.961 -6.949 1.00 71.06 358 GLY A C 1
ATOM 2900 O O . GLY A 1 358 ? 6.567 -1.150 -6.159 1.00 71.06 358 GLY A O 1
ATOM 2901 N N . SER A 1 359 ? 7.859 -2.936 -6.526 1.00 67.00 359 SER A N 1
ATOM 2902 C CA . SER A 1 359 ? 8.147 -3.146 -5.098 1.00 67.00 359 SER A CA 1
ATOM 2903 C C . SER A 1 359 ? 8.991 -2.025 -4.472 1.00 67.00 359 SER A C 1
ATOM 2905 O O . SER A 1 359 ? 8.811 -1.688 -3.300 1.00 67.00 359 SER A O 1
ATOM 2907 N N . ASP A 1 360 ? 9.877 -1.405 -5.256 1.00 71.12 360 ASP A N 1
ATOM 2908 C CA . ASP A 1 360 ? 10.751 -0.291 -4.834 1.00 71.12 360 ASP A CA 1
ATOM 2909 C C . ASP A 1 360 ? 10.070 1.083 -4.963 1.00 71.12 360 ASP A C 1
ATOM 2911 O O . ASP A 1 360 ? 10.552 2.142 -4.520 1.00 71.12 360 ASP A O 1
ATOM 2915 N N . GLY A 1 361 ? 8.901 1.058 -5.585 1.00 72.62 361 GLY A N 1
ATOM 2916 C CA . GLY A 1 361 ? 8.086 2.198 -5.898 1.00 72.62 361 GLY A CA 1
ATOM 2917 C C . GLY A 1 361 ? 8.700 3.152 -6.918 1.00 72.62 361 GLY A C 1
ATOM 2918 O O . GLY A 1 361 ? 8.610 4.377 -6.770 1.00 72.62 361 GLY A O 1
ATOM 2919 N N . ILE A 1 362 ? 9.381 2.580 -7.911 1.00 77.19 362 ILE A N 1
ATOM 2920 C CA . ILE A 1 362 ? 9.930 3.266 -9.080 1.00 77.19 362 ILE A CA 1
ATOM 2921 C C . ILE A 1 362 ? 9.711 2.395 -10.315 1.00 77.19 362 ILE A C 1
ATOM 2923 O O . ILE A 1 362 ? 9.820 1.182 -10.238 1.00 77.19 362 ILE A O 1
ATOM 2927 N N . ILE A 1 363 ? 9.488 2.992 -11.483 1.00 84.06 363 ILE A N 1
ATOM 2928 C CA . ILE A 1 363 ? 9.618 2.229 -12.729 1.00 84.06 363 ILE A CA 1
ATOM 2929 C C . ILE A 1 363 ? 11.113 2.104 -13.004 1.00 84.06 363 ILE A C 1
ATOM 2931 O O . ILE A 1 363 ? 11.768 3.102 -13.307 1.00 84.06 363 ILE A O 1
ATOM 2935 N N . SER A 1 364 ? 11.676 0.915 -12.826 1.00 87.69 364 SER A N 1
ATOM 2936 C CA . SER A 1 364 ? 13.100 0.642 -13.060 1.00 87.69 364 SER A CA 1
ATOM 2937 C C . SER A 1 364 ? 13.346 0.023 -14.429 1.00 87.69 364 SER A C 1
ATOM 2939 O O . SER A 1 364 ? 14.393 0.256 -15.027 1.00 87.69 364 SER A O 1
ATOM 2941 N N . LYS A 1 365 ? 12.362 -0.718 -14.940 1.00 91.88 365 LYS A N 1
ATOM 2942 C CA . LYS A 1 365 ? 12.442 -1.424 -16.214 1.00 91.88 365 LYS A CA 1
ATOM 2943 C C . LYS A 1 365 ? 11.081 -1.510 -16.898 1.00 91.88 365 LYS A C 1
ATOM 2945 O O . LYS A 1 365 ? 10.048 -1.419 -16.233 1.00 91.88 365 LYS A O 1
ATOM 2950 N N . VAL A 1 366 ? 11.082 -1.729 -18.208 1.00 94.31 366 VAL A N 1
ATOM 2951 C CA . VAL A 1 366 ? 9.889 -2.077 -18.986 1.00 94.31 366 VAL A CA 1
ATOM 2952 C C . VAL A 1 366 ? 10.231 -3.082 -20.083 1.00 94.31 366 VAL A C 1
ATOM 2954 O O . VAL A 1 366 ? 11.208 -2.915 -20.815 1.00 94.31 366 VAL A O 1
ATOM 2957 N N . ASN A 1 367 ? 9.404 -4.118 -20.194 1.00 95.06 367 ASN A N 1
ATOM 2958 C CA . ASN A 1 367 ? 9.316 -4.995 -21.354 1.00 95.06 367 ASN A CA 1
ATOM 2959 C C . ASN A 1 367 ? 8.169 -4.506 -22.246 1.00 95.06 367 ASN A C 1
ATOM 2961 O O . ASN A 1 367 ? 7.016 -4.510 -21.822 1.00 95.06 367 ASN A O 1
ATOM 2965 N N . ILE A 1 368 ? 8.483 -4.092 -23.470 1.00 95.88 368 ILE A N 1
ATOM 2966 C CA . ILE A 1 368 ? 7.534 -3.543 -24.441 1.00 95.88 368 ILE A CA 1
ATOM 2967 C C . ILE A 1 368 ? 7.241 -4.609 -25.496 1.00 95.88 368 ILE A C 1
ATOM 2969 O O . ILE A 1 368 ? 8.090 -4.946 -26.334 1.00 95.88 368 ILE A O 1
ATOM 2973 N N . TYR A 1 369 ? 6.016 -5.113 -25.465 1.00 95.81 369 TYR A N 1
ATOM 2974 C CA . TYR A 1 369 ? 5.451 -6.008 -26.460 1.00 95.81 369 TYR A CA 1
ATOM 2975 C C . TYR A 1 369 ? 4.618 -5.175 -27.428 1.00 95.81 369 TYR A C 1
ATOM 2977 O O . TYR A 1 369 ? 3.826 -4.330 -27.025 1.00 95.81 369 TYR A O 1
ATOM 2985 N N . SER A 1 370 ? 4.818 -5.374 -28.720 1.00 94.56 370 SER A N 1
ATOM 2986 C CA . SER A 1 370 ? 4.088 -4.653 -29.760 1.00 94.56 370 SER A CA 1
ATOM 2987 C C . SER A 1 370 ? 3.959 -5.527 -30.990 1.00 94.56 370 SER A C 1
ATOM 2989 O O . SER A 1 370 ? 4.500 -6.633 -31.049 1.00 94.56 370 SER A O 1
ATOM 2991 N N . ASN A 1 371 ? 3.353 -4.974 -32.030 1.00 92.81 371 ASN A N 1
ATOM 2992 C CA . ASN A 1 371 ? 3.213 -5.593 -33.343 1.00 92.81 371 ASN A CA 1
ATOM 2993 C C . ASN A 1 371 ? 4.577 -5.988 -33.946 1.00 92.81 371 ASN A C 1
ATOM 2995 O O . ASN A 1 371 ? 4.616 -6.766 -34.895 1.00 92.81 371 ASN A O 1
ATOM 2999 N N . ALA A 1 372 ? 5.698 -5.484 -33.425 1.00 93.31 372 ALA A N 1
ATOM 3000 C CA . ALA A 1 372 ? 7.042 -5.895 -33.823 1.00 93.31 372 ALA A CA 1
ATOM 3001 C C . ALA A 1 372 ? 7.485 -7.241 -33.223 1.00 93.31 372 ALA A C 1
ATOM 3003 O O . ALA A 1 372 ? 8.496 -7.788 -33.652 1.00 93.31 372 ALA A O 1
ATOM 3004 N N . VAL A 1 373 ? 6.768 -7.791 -32.243 1.00 93.69 373 VAL A N 1
ATOM 3005 C CA . VAL A 1 373 ? 7.133 -9.006 -31.501 1.00 93.69 373 VAL A CA 1
ATOM 3006 C C . VAL A 1 373 ? 6.308 -10.200 -31.992 1.00 93.69 373 VAL A C 1
ATOM 3008 O O . VAL A 1 373 ? 5.154 -10.073 -32.404 1.00 93.69 373 VAL A O 1
ATOM 3011 N N . LYS A 1 374 ? 6.909 -11.394 -31.998 1.00 93.00 374 LYS A N 1
ATOM 3012 C CA . LYS A 1 374 ? 6.209 -12.644 -32.327 1.00 93.00 374 LYS A CA 1
ATOM 3013 C C . LYS A 1 374 ? 5.084 -12.913 -31.330 1.00 93.00 374 LYS A C 1
ATOM 3015 O O . LYS A 1 374 ? 5.263 -12.718 -30.135 1.00 93.00 374 LYS A O 1
ATOM 3020 N N . TYR A 1 375 ? 3.971 -13.440 -31.842 1.00 92.56 375 TYR A N 1
ATOM 3021 C CA . TYR A 1 375 ? 2.794 -13.819 -31.051 1.00 92.56 375 TYR A CA 1
ATOM 3022 C C . TYR A 1 375 ? 2.155 -12.658 -30.272 1.00 92.56 375 TYR A C 1
ATOM 3024 O O . TYR A 1 375 ? 1.482 -12.905 -29.278 1.00 92.56 375 TYR A O 1
ATOM 3032 N N . PHE A 1 376 ? 2.345 -11.410 -30.722 1.00 94.88 376 PHE A N 1
ATOM 3033 C CA . PHE A 1 376 ? 1.786 -10.234 -30.056 1.00 94.88 376 PHE A CA 1
ATOM 3034 C C . PHE A 1 376 ? 0.270 -10.329 -29.850 1.00 94.88 376 PHE A C 1
ATOM 3036 O O . PHE A 1 376 ? -0.171 -10.129 -28.729 1.00 94.88 376 PHE A O 1
ATOM 3043 N N . ASP A 1 377 ? -0.493 -10.741 -30.865 1.00 94.38 377 ASP A N 1
ATOM 3044 C CA . ASP A 1 377 ? -1.953 -10.883 -30.751 1.00 94.38 377 ASP A CA 1
ATOM 3045 C C . ASP A 1 377 ? -2.347 -11.830 -29.600 1.00 94.38 377 ASP A C 1
ATOM 3047 O O . ASP A 1 377 ? -3.203 -11.507 -28.788 1.00 94.38 377 ASP A O 1
ATOM 3051 N N . ALA A 1 378 ? -1.646 -12.961 -29.448 1.00 94.12 378 ALA A N 1
ATOM 3052 C CA . ALA A 1 378 ? -1.899 -13.904 -28.356 1.00 94.12 378 ALA A CA 1
ATOM 3053 C C . ALA A 1 378 ? -1.495 -13.341 -26.981 1.00 94.12 378 ALA A C 1
ATOM 3055 O O . ALA A 1 378 ? -2.150 -13.624 -25.979 1.00 94.12 378 ALA A O 1
ATOM 3056 N N . ILE A 1 379 ? -0.416 -12.554 -26.924 1.00 94.50 379 ILE A N 1
ATOM 3057 C CA . ILE A 1 379 ? 0.007 -11.854 -25.704 1.00 94.50 379 ILE A CA 1
ATOM 3058 C C . ILE A 1 379 ? -1.043 -10.815 -25.315 1.00 94.50 379 ILE A C 1
ATOM 3060 O O . ILE A 1 379 ? -1.418 -10.730 -24.147 1.00 94.50 379 ILE A O 1
ATOM 3064 N N . GLN A 1 380 ? -1.525 -10.045 -26.287 1.00 95.38 380 GLN A N 1
ATOM 3065 C CA . GLN A 1 380 ? -2.558 -9.046 -26.095 1.00 95.38 380 GLN A CA 1
ATOM 3066 C C . GLN A 1 380 ? -3.848 -9.700 -25.586 1.00 95.38 380 GLN A C 1
ATOM 3068 O O . GLN A 1 380 ? -4.319 -9.318 -24.519 1.00 95.38 380 GLN A O 1
ATOM 3073 N N . ASP A 1 381 ? -4.339 -10.748 -26.254 1.00 95.06 381 ASP A N 1
ATOM 3074 C CA . ASP A 1 381 ? -5.529 -11.501 -25.838 1.00 95.06 381 ASP A CA 1
ATOM 3075 C C . ASP A 1 381 ? -5.407 -12.034 -24.400 1.00 95.06 381 ASP A C 1
ATOM 3077 O O . ASP A 1 381 ? -6.327 -11.892 -23.594 1.00 95.06 381 ASP A O 1
ATOM 3081 N N . ALA A 1 382 ? -4.261 -12.628 -24.047 1.00 93.94 382 ALA A N 1
ATOM 3082 C CA . ALA A 1 382 ? -4.026 -13.155 -22.703 1.00 93.94 382 ALA A CA 1
ATOM 3083 C C . ALA A 1 382 ? -3.995 -12.045 -21.641 1.00 93.94 382 ALA A C 1
ATOM 3085 O O . ALA A 1 382 ? -4.557 -12.199 -20.554 1.00 93.94 382 ALA A O 1
ATOM 3086 N N . THR A 1 383 ? -3.368 -10.915 -21.966 1.00 94.50 383 THR A N 1
ATOM 3087 C CA . THR A 1 383 ? -3.257 -9.761 -21.068 1.00 94.50 383 THR A CA 1
ATOM 3088 C C . THR A 1 383 ? -4.612 -9.090 -20.852 1.00 94.50 383 THR A C 1
ATOM 3090 O O . THR A 1 383 ? -4.951 -8.725 -19.726 1.00 94.50 383 THR A O 1
ATOM 3093 N N . GLU A 1 384 ? -5.411 -8.962 -21.911 1.00 95.56 384 GLU A N 1
ATOM 3094 C CA . GLU A 1 384 ? -6.778 -8.446 -21.844 1.00 95.56 384 GLU A CA 1
ATOM 3095 C C . GLU A 1 384 ? -7.683 -9.373 -21.037 1.00 95.56 384 GLU A C 1
ATOM 3097 O O . GLU A 1 384 ? -8.385 -8.905 -20.145 1.00 95.56 384 GLU A O 1
ATOM 3102 N N . ALA A 1 385 ? -7.612 -10.686 -21.272 1.00 94.44 385 ALA A N 1
ATOM 3103 C CA . ALA A 1 385 ? -8.385 -11.667 -20.517 1.00 94.44 385 ALA A CA 1
ATOM 3104 C C . ALA A 1 385 ? -8.041 -11.649 -19.019 1.00 94.44 385 ALA A C 1
ATOM 3106 O O . ALA A 1 385 ? -8.939 -11.743 -18.181 1.00 94.44 385 ALA A O 1
ATOM 3107 N N . TYR A 1 386 ? -6.758 -11.506 -18.675 1.00 93.31 386 TYR A N 1
ATOM 3108 C CA . TYR A 1 386 ? -6.313 -11.311 -17.294 1.00 93.31 386 TYR A CA 1
ATOM 3109 C C . TYR A 1 386 ? -6.882 -10.018 -16.693 1.00 93.31 386 TYR A C 1
ATOM 3111 O O . TYR A 1 386 ? -7.490 -10.047 -15.621 1.00 93.31 386 TYR A O 1
ATOM 3119 N N . PHE A 1 387 ? -6.744 -8.892 -17.402 1.00 94.81 387 PHE A N 1
ATOM 3120 C CA . PHE A 1 387 ? -7.246 -7.601 -16.937 1.00 94.81 387 PHE A CA 1
ATOM 3121 C C . PHE A 1 387 ? -8.762 -7.624 -16.714 1.00 94.81 387 PHE A C 1
ATOM 3123 O O . PHE A 1 387 ? -9.229 -7.194 -15.661 1.00 94.81 387 PHE A O 1
ATOM 3130 N N . ASP A 1 388 ? -9.531 -8.135 -17.676 1.00 95.12 388 ASP A N 1
ATOM 3131 C CA . ASP A 1 388 ? -10.992 -8.173 -17.604 1.00 95.12 388 ASP A CA 1
ATOM 3132 C C . ASP A 1 388 ? -11.495 -9.095 -16.488 1.00 95.12 388 ASP A C 1
ATOM 3134 O O . ASP A 1 388 ? -12.464 -8.746 -15.810 1.00 95.12 388 ASP A O 1
ATOM 3138 N N . SER A 1 389 ? -10.829 -10.233 -16.260 1.00 93.62 389 SER A N 1
ATOM 3139 C CA . SER A 1 389 ? -11.144 -11.150 -15.155 1.00 93.62 389 SER A CA 1
ATOM 3140 C C . SER A 1 389 ? -11.075 -10.419 -13.811 1.00 93.62 389 SER A C 1
ATOM 3142 O O . SER A 1 389 ? -12.062 -10.346 -13.076 1.00 93.62 389 SER A O 1
ATOM 3144 N N . LEU A 1 390 ? -9.953 -9.742 -13.553 1.00 93.38 390 LEU A N 1
ATOM 3145 C CA . LEU A 1 390 ? -9.786 -8.938 -12.347 1.00 93.38 390 LEU A CA 1
ATOM 3146 C C . LEU A 1 390 ? -10.737 -7.739 -12.302 1.00 93.38 390 LEU A C 1
ATOM 3148 O O . LEU A 1 390 ? -11.263 -7.397 -11.244 1.00 93.38 390 LEU A O 1
ATOM 3152 N N . TRP A 1 391 ? -10.975 -7.085 -13.440 1.00 95.56 391 TRP A N 1
ATOM 3153 C CA . TRP A 1 391 ? -11.847 -5.917 -13.527 1.00 95.56 391 TRP A CA 1
ATOM 3154 C C . TRP A 1 391 ? -13.283 -6.229 -13.100 1.00 95.56 391 TRP A C 1
ATOM 3156 O O . TRP A 1 391 ? -13.921 -5.388 -12.461 1.00 95.56 391 TRP A O 1
ATOM 3166 N N . GLN A 1 392 ? -13.793 -7.416 -13.442 1.00 94.00 392 GLN A N 1
ATOM 3167 C CA . GLN A 1 392 ? -15.146 -7.855 -13.093 1.00 94.00 392 GLN A CA 1
ATOM 3168 C C . GLN A 1 392 ? -15.339 -8.033 -11.584 1.00 94.00 392 GLN A C 1
ATOM 3170 O O . GLN A 1 392 ? -16.397 -7.670 -11.070 1.00 94.00 392 GLN A O 1
ATOM 3175 N N . GLU A 1 393 ? -14.324 -8.535 -10.883 1.00 91.25 393 GLU A N 1
ATOM 3176 C CA . GLU A 1 393 ? -14.355 -8.739 -9.428 1.00 91.25 393 GLU A CA 1
ATOM 3177 C C . GLU A 1 393 ? -13.979 -7.474 -8.640 1.00 91.25 393 GLU A C 1
ATOM 3179 O O . GLU A 1 393 ? -14.333 -7.324 -7.466 1.00 91.25 393 GLU A O 1
ATOM 3184 N N . ALA A 1 394 ? -13.290 -6.534 -9.289 1.00 94.69 394 ALA A N 1
ATOM 3185 C CA . ALA A 1 394 ? -12.809 -5.315 -8.665 1.00 94.69 394 ALA A CA 1
ATOM 3186 C C . ALA A 1 394 ? -13.938 -4.359 -8.255 1.00 94.69 394 ALA A C 1
ATOM 3188 O O . ALA A 1 394 ? -14.931 -4.158 -8.962 1.00 94.69 394 ALA A O 1
ATOM 3189 N N . LYS A 1 395 ? -13.728 -3.677 -7.127 1.00 93.81 395 LYS A N 1
ATOM 3190 C CA . LYS A 1 395 ? -14.667 -2.688 -6.586 1.00 93.81 395 LYS A CA 1
ATOM 3191 C C . LYS A 1 395 ? -14.321 -1.270 -7.044 1.00 93.81 395 LYS A C 1
ATOM 3193 O O . LYS A 1 395 ? -13.148 -0.996 -7.311 1.00 93.81 395 LYS A O 1
ATOM 3198 N N . PRO A 1 396 ? -15.298 -0.347 -7.109 1.00 94.62 396 PRO A N 1
ATOM 3199 C CA . PRO A 1 396 ? -15.035 1.074 -7.313 1.00 94.62 396 PRO A CA 1
ATOM 3200 C C . PRO A 1 396 ? -13.986 1.609 -6.334 1.00 94.62 396 PRO A C 1
ATOM 3202 O O . PRO A 1 396 ? -13.990 1.288 -5.141 1.00 94.62 396 PRO A O 1
ATOM 3205 N N . ALA A 1 397 ? -13.072 2.429 -6.840 1.00 92.19 397 ALA A N 1
ATOM 3206 C CA . ALA A 1 397 ? -11.957 2.955 -6.063 1.00 92.19 397 ALA A CA 1
ATOM 3207 C C . ALA A 1 397 ? -12.392 3.806 -4.858 1.00 92.19 397 ALA A C 1
ATOM 3209 O O . ALA A 1 397 ? -11.706 3.834 -3.835 1.00 92.19 397 ALA A O 1
ATOM 3210 N N . GLU A 1 398 ? -13.543 4.464 -4.957 1.00 90.94 398 GLU A N 1
ATOM 3211 C CA . GLU A 1 398 ? -14.145 5.292 -3.916 1.00 90.94 398 GLU A CA 1
ATOM 3212 C C . GLU A 1 398 ? -14.473 4.489 -2.651 1.00 90.94 398 GLU A C 1
ATOM 3214 O O . GLU A 1 398 ? -14.302 4.996 -1.540 1.00 90.94 398 GLU A O 1
ATOM 3219 N N . GLU A 1 399 ? -14.888 3.225 -2.797 1.00 91.12 399 GLU A N 1
ATOM 3220 C CA . GLU A 1 399 ? -15.167 2.347 -1.656 1.00 91.12 399 GLU A CA 1
ATOM 3221 C C . GLU A 1 399 ? -13.891 2.077 -0.854 1.00 91.12 399 GLU A C 1
ATOM 3223 O O . GLU A 1 399 ? -13.869 2.221 0.372 1.00 91.12 399 GLU A O 1
ATOM 3228 N N . TYR A 1 400 ? -12.799 1.746 -1.545 1.00 90.44 400 TYR A N 1
ATOM 3229 C CA . TYR A 1 400 ? -11.511 1.515 -0.899 1.00 90.44 400 TYR A CA 1
ATOM 3230 C C . TYR A 1 400 ? -10.908 2.803 -0.325 1.00 90.44 400 TYR A C 1
ATOM 3232 O O . TYR A 1 400 ? -10.374 2.780 0.783 1.00 90.44 400 TYR A O 1
ATOM 3240 N N . LEU A 1 401 ? -11.032 3.941 -1.017 1.00 89.44 401 LEU A N 1
ATOM 3241 C CA . LEU A 1 401 ? -10.618 5.237 -0.472 1.00 89.44 401 LEU A CA 1
ATOM 3242 C C . LEU A 1 401 ? -11.354 5.574 0.826 1.00 89.44 401 LEU A C 1
ATOM 3244 O O . LEU A 1 401 ? -10.723 6.067 1.759 1.00 89.44 401 LEU A O 1
ATOM 3248 N N . SER A 1 402 ? -12.658 5.288 0.910 1.00 88.69 402 SER A N 1
ATOM 3249 C CA . SER A 1 402 ? -13.407 5.468 2.155 1.00 88.69 402 SER A CA 1
ATOM 3250 C C . SER A 1 402 ? -12.865 4.569 3.265 1.00 88.69 402 SER A C 1
ATOM 3252 O O . SER A 1 402 ? -12.674 5.058 4.374 1.00 88.69 402 SER A O 1
ATOM 3254 N N . LEU A 1 403 ? -12.583 3.291 2.983 1.00 87.56 403 LEU A N 1
ATOM 3255 C CA . LEU A 1 403 ? -11.987 2.375 3.964 1.00 87.56 403 LEU A CA 1
ATOM 3256 C C . LEU A 1 403 ? -10.611 2.858 4.441 1.00 87.56 403 LEU A C 1
ATOM 3258 O O . LEU A 1 403 ? -10.309 2.797 5.633 1.00 87.56 403 LEU A O 1
ATOM 3262 N N . LEU A 1 404 ? -9.777 3.342 3.519 1.00 88.31 404 LEU A N 1
ATOM 3263 C CA . LEU A 1 404 ? -8.436 3.826 3.824 1.00 88.31 404 LEU A CA 1
ATOM 3264 C C . LEU A 1 404 ? -8.466 5.129 4.634 1.00 88.31 404 LEU A C 1
ATOM 3266 O O . LEU A 1 404 ? -7.679 5.277 5.566 1.00 88.31 404 LEU A O 1
ATOM 3270 N N . GLU A 1 405 ? -9.373 6.054 4.311 1.00 88.94 405 GLU A N 1
ATOM 3271 C CA . GLU A 1 405 ? -9.590 7.282 5.084 1.00 88.94 405 GLU A CA 1
ATOM 3272 C C . GLU A 1 405 ? -10.080 6.958 6.495 1.00 88.94 405 GLU A C 1
ATOM 3274 O O . GLU A 1 405 ? -9.491 7.448 7.454 1.00 88.94 405 GLU A O 1
ATOM 3279 N N . ASP A 1 406 ? -11.071 6.077 6.646 1.00 82.94 406 ASP A N 1
ATOM 3280 C CA . ASP A 1 406 ? -11.558 5.651 7.963 1.00 82.94 406 ASP A CA 1
ATOM 3281 C C . ASP A 1 406 ? -10.412 5.055 8.805 1.00 82.94 406 ASP A C 1
ATOM 3283 O O . ASP A 1 406 ? -10.225 5.408 9.973 1.00 82.94 406 ASP A O 1
ATOM 3287 N N . ALA A 1 407 ? -9.590 4.194 8.197 1.00 83.50 407 ALA A N 1
ATOM 3288 C CA . ALA A 1 407 ? -8.433 3.574 8.834 1.00 83.50 407 ALA A CA 1
ATOM 3289 C C . ALA A 1 407 ? -7.350 4.599 9.229 1.00 83.50 407 ALA A C 1
ATOM 3291 O O . ALA A 1 407 ? -6.802 4.529 10.336 1.00 83.50 407 ALA A O 1
ATOM 3292 N N . TYR A 1 408 ? -7.058 5.568 8.354 1.00 86.19 408 TYR A N 1
ATOM 3293 C CA . TYR A 1 408 ? -6.115 6.658 8.610 1.00 86.19 408 TYR A CA 1
ATOM 3294 C C . TYR A 1 408 ? -6.606 7.575 9.738 1.00 86.19 408 TYR A C 1
ATOM 3296 O O . TYR A 1 408 ? -5.858 7.849 10.677 1.00 86.19 408 TYR A O 1
ATOM 3304 N N . GLN A 1 409 ? -7.873 7.989 9.700 1.00 82.69 409 GLN A N 1
ATOM 3305 C CA . GLN A 1 409 ? -8.493 8.834 10.720 1.00 82.69 409 GLN A CA 1
ATOM 3306 C C . GLN A 1 409 ? -8.540 8.132 12.080 1.00 82.69 409 GLN A C 1
ATOM 3308 O O . GLN A 1 409 ? -8.220 8.739 13.102 1.00 82.69 409 GLN A O 1
ATOM 3313 N N . ALA A 1 410 ? -8.868 6.838 12.110 1.00 76.06 410 ALA A N 1
ATOM 3314 C CA . ALA A 1 410 ? -8.815 6.038 13.329 1.00 76.06 410 ALA A CA 1
ATOM 3315 C C . ALA A 1 410 ? -7.391 5.989 13.909 1.00 76.06 410 ALA A C 1
ATOM 3317 O O . ALA A 1 410 ? -7.198 6.209 15.107 1.00 76.06 410 ALA A O 1
ATOM 3318 N N . ALA A 1 411 ? -6.381 5.763 13.062 1.00 80.69 411 ALA A N 1
ATOM 3319 C CA . ALA A 1 411 ? -4.984 5.801 13.484 1.00 80.69 411 ALA A CA 1
ATOM 3320 C C . ALA A 1 411 ? -4.558 7.188 13.980 1.00 80.69 411 ALA A C 1
ATOM 3322 O O . ALA A 1 411 ? -3.813 7.263 14.949 1.00 80.69 411 ALA A O 1
ATOM 3323 N N . GLU A 1 412 ? -5.011 8.278 13.354 1.00 80.56 412 GLU A N 1
ATOM 3324 C CA . GLU A 1 412 ? -4.701 9.656 13.758 1.00 80.56 412 GLU A CA 1
ATOM 3325 C C . GLU A 1 412 ? -5.358 10.029 15.098 1.00 80.56 412 GLU A C 1
ATOM 3327 O O . GLU A 1 412 ? -4.752 10.684 15.953 1.00 80.56 412 GLU A O 1
ATOM 3332 N N . ARG A 1 413 ? -6.572 9.540 15.347 1.00 73.94 413 ARG A N 1
ATOM 3333 C CA . ARG A 1 413 ? -7.297 9.788 16.599 1.00 73.94 413 ARG A CA 1
ATOM 3334 C C . ARG A 1 413 ? -6.771 8.968 17.768 1.00 73.94 413 ARG A C 1
ATOM 3336 O O . ARG A 1 413 ? -6.999 9.378 18.904 1.00 73.94 413 ARG A O 1
ATOM 3343 N N . ARG A 1 414 ? -6.059 7.867 17.530 1.00 75.06 414 ARG A N 1
ATOM 3344 C CA . ARG A 1 414 ? -5.521 7.024 18.602 1.00 75.06 414 ARG A CA 1
ATOM 3345 C C . ARG A 1 414 ? -4.595 7.815 19.539 1.00 75.06 414 ARG A C 1
ATOM 3347 O O . ARG A 1 414 ? -3.835 8.687 19.102 1.00 75.06 414 ARG A O 1
ATOM 3354 N N . ILE A 1 415 ? -4.711 7.524 20.832 1.00 71.88 415 ILE A N 1
ATOM 3355 C CA . ILE A 1 415 ? -3.805 8.007 21.879 1.00 71.88 415 ILE A CA 1
ATOM 3356 C C . ILE A 1 415 ? -2.548 7.133 21.843 1.00 71.88 415 ILE A C 1
ATOM 3358 O O . ILE A 1 415 ? -2.656 5.907 21.878 1.00 71.88 415 ILE A O 1
ATOM 3362 N N . ASP A 1 416 ? -1.373 7.757 21.749 1.00 69.25 416 ASP A N 1
ATOM 3363 C CA . ASP A 1 416 ? -0.099 7.033 21.757 1.00 69.25 416 ASP A CA 1
ATOM 3364 C C . ASP A 1 416 ? 0.402 6.921 23.192 1.00 69.25 416 ASP A C 1
ATOM 3366 O O . ASP A 1 416 ? 0.862 7.900 23.786 1.00 69.25 416 ASP A O 1
ATOM 3370 N N . TYR A 1 417 ? 0.345 5.714 23.735 1.00 69.69 417 TYR A N 1
ATOM 3371 C CA . TYR A 1 417 ? 0.930 5.425 25.031 1.00 69.69 417 TYR A CA 1
ATOM 3372 C C . TYR A 1 417 ? 2.422 5.056 24.915 1.00 69.69 417 TYR A C 1
ATOM 3374 O O . TYR A 1 417 ? 2.893 4.601 23.868 1.00 69.69 417 TYR A O 1
ATOM 3382 N N . GLU A 1 418 ? 3.172 5.235 26.007 1.00 66.50 418 GLU A N 1
ATOM 3383 C CA . GLU A 1 418 ? 4.571 4.790 26.118 1.00 66.50 418 GLU A CA 1
ATOM 3384 C C . GLU A 1 418 ? 4.695 3.262 25.967 1.00 66.50 418 GLU A C 1
ATOM 3386 O O . GLU A 1 418 ? 3.822 2.554 26.453 1.00 66.50 418 GLU A O 1
ATOM 3391 N N . PRO A 1 419 ? 5.778 2.694 25.403 1.00 67.12 419 PRO A N 1
ATOM 3392 C CA . PRO A 1 419 ? 5.890 1.246 25.155 1.00 67.12 419 PRO A CA 1
ATOM 3393 C C . PRO A 1 419 ? 5.668 0.319 26.370 1.00 67.12 419 PRO A C 1
ATOM 3395 O O . PRO A 1 419 ? 5.354 -0.855 26.198 1.00 67.12 419 PRO A O 1
ATOM 3398 N N . ASN A 1 420 ? 5.820 0.817 27.603 1.00 76.69 420 ASN A N 1
ATOM 3399 C CA . ASN A 1 420 ? 5.601 0.075 28.851 1.00 76.69 420 ASN A CA 1
ATOM 3400 C C . ASN A 1 420 ? 4.321 0.486 29.606 1.00 76.69 420 ASN A C 1
ATOM 3402 O O . ASN A 1 420 ? 4.143 0.104 30.766 1.00 76.69 420 ASN A O 1
ATOM 3406 N N . TRP A 1 421 ? 3.430 1.254 28.976 1.00 83.75 421 TRP A N 1
ATOM 3407 C CA . TRP A 1 421 ? 2.270 1.848 29.636 1.00 83.75 421 TRP A CA 1
ATOM 3408 C C . TRP A 1 421 ? 1.335 0.821 30.271 1.00 83.75 421 TRP A C 1
ATOM 3410 O O . TRP A 1 421 ? 0.807 1.099 31.336 1.00 83.75 421 TRP A O 1
ATOM 3420 N N . LEU A 1 422 ? 1.166 -0.367 29.678 1.00 85.75 422 LEU A N 1
ATOM 3421 C CA . LEU A 1 422 ? 0.333 -1.441 30.236 1.00 85.75 422 LEU A CA 1
ATOM 3422 C C . LEU A 1 422 ? 0.896 -1.963 31.563 1.00 85.75 422 LEU A C 1
ATOM 3424 O O . LEU A 1 422 ? 0.148 -2.207 32.507 1.00 85.75 422 LEU A O 1
ATOM 3428 N N . ALA A 1 423 ? 2.223 -2.082 31.661 1.00 85.44 423 ALA A N 1
ATOM 3429 C CA . ALA A 1 423 ? 2.885 -2.477 32.899 1.00 85.44 423 ALA A CA 1
ATOM 3430 C C . ALA A 1 423 ? 2.778 -1.373 33.960 1.00 85.44 423 ALA A C 1
ATOM 3432 O O . ALA A 1 423 ? 2.518 -1.673 35.123 1.00 85.44 423 ALA A O 1
ATOM 3433 N N . ILE A 1 424 ? 2.921 -0.103 33.562 1.00 85.12 424 ILE A N 1
ATOM 3434 C CA . ILE A 1 424 ? 2.703 1.038 34.463 1.00 85.12 424 ILE A CA 1
ATOM 3435 C C . ILE A 1 424 ? 1.250 1.065 34.939 1.00 85.12 424 ILE A C 1
ATOM 3437 O O . ILE A 1 424 ? 0.992 1.159 36.134 1.00 85.12 424 ILE A O 1
ATOM 3441 N N . TYR A 1 425 ? 0.310 0.932 34.008 1.00 87.00 425 TYR A N 1
ATOM 3442 C CA . TYR A 1 425 ? -1.118 0.959 34.261 1.00 87.00 425 TYR A CA 1
ATOM 3443 C C . TYR A 1 425 ? -1.562 -0.154 35.200 1.00 87.00 425 TYR A C 1
ATOM 3445 O O . TYR A 1 425 ? -2.466 0.089 35.987 1.00 87.00 425 TYR A O 1
ATOM 3453 N N . GLU A 1 426 ? -0.967 -1.345 35.156 1.00 88.94 426 GLU A N 1
ATOM 3454 C CA . GLU A 1 426 ? -1.382 -2.445 36.032 1.00 88.94 426 GLU A CA 1
ATOM 3455 C C . GLU A 1 426 ? -0.588 -2.524 37.344 1.00 88.94 426 GLU A C 1
ATOM 3457 O O . GLU A 1 426 ? -1.147 -2.943 38.353 1.00 88.94 426 GLU A O 1
ATOM 3462 N N . PHE A 1 427 ? 0.690 -2.128 37.357 1.00 86.06 427 PHE A N 1
ATOM 3463 C CA . PHE A 1 427 ? 1.587 -2.406 38.489 1.00 86.06 427 PHE A CA 1
ATOM 3464 C C . PHE A 1 427 ? 2.284 -1.186 39.099 1.00 86.06 427 PHE A C 1
ATOM 3466 O O . PHE A 1 427 ? 2.920 -1.328 40.143 1.00 86.06 427 PHE A O 1
ATOM 3473 N N . ALA A 1 428 ? 2.231 -0.014 38.464 1.00 86.38 428 ALA A N 1
ATOM 3474 C CA . ALA A 1 428 ? 3.024 1.143 38.886 1.00 86.38 428 ALA A CA 1
ATOM 3475 C C . ALA A 1 428 ? 2.285 2.485 38.774 1.00 86.38 428 ALA A C 1
ATOM 3477 O O . ALA A 1 428 ? 2.928 3.527 38.622 1.00 86.38 428 ALA A O 1
ATOM 3478 N N . LEU A 1 429 ? 0.950 2.492 38.855 1.00 87.50 429 LEU A N 1
ATOM 3479 C CA . LEU A 1 429 ? 0.223 3.751 38.978 1.00 87.50 429 LEU A CA 1
ATOM 3480 C C . LEU A 1 429 ? 0.421 4.382 40.354 1.00 87.50 429 LEU A C 1
ATOM 3482 O O . LEU A 1 429 ? 0.797 3.741 41.337 1.00 87.50 429 LEU A O 1
ATOM 3486 N N . THR A 1 430 ? 0.100 5.671 40.427 1.00 87.38 430 THR A N 1
ATOM 3487 C CA . THR A 1 430 ? -0.019 6.368 41.705 1.00 87.38 430 THR A CA 1
ATOM 3488 C C . THR A 1 430 ? -1.120 5.737 42.561 1.00 87.38 430 THR A C 1
ATOM 3490 O O . THR A 1 430 ? -2.130 5.255 42.043 1.00 87.38 430 THR A O 1
ATOM 3493 N N . SER A 1 431 ? -0.983 5.809 43.889 1.00 88.00 431 SER A N 1
ATOM 3494 C CA . SER A 1 431 ? -2.004 5.293 44.813 1.00 88.00 431 SER A CA 1
ATOM 3495 C C . SER A 1 431 ? -3.390 5.903 44.571 1.00 88.00 431 SER A C 1
ATOM 3497 O O . SER A 1 431 ? -4.401 5.249 44.805 1.00 88.00 431 SER A O 1
ATOM 3499 N N . ASN A 1 432 ? -3.445 7.149 44.086 1.00 89.31 432 ASN A N 1
ATOM 3500 C CA . ASN A 1 432 ? -4.697 7.823 43.757 1.00 89.31 432 ASN A CA 1
ATOM 3501 C C . ASN A 1 432 ? -5.398 7.188 42.544 1.00 89.31 432 ASN A C 1
ATOM 3503 O O . ASN A 1 432 ? -6.613 7.010 42.550 1.00 89.31 432 ASN A O 1
ATOM 3507 N N . ASP A 1 433 ? -4.653 6.822 41.503 1.00 91.81 433 ASP A N 1
ATOM 3508 C CA . ASP A 1 433 ? -5.222 6.178 40.315 1.00 91.81 433 ASP A CA 1
ATOM 3509 C C . ASP A 1 433 ? -5.571 4.711 40.563 1.00 91.81 433 ASP A C 1
ATOM 3511 O O . ASP A 1 433 ? -6.596 4.240 40.074 1.00 91.81 433 ASP A O 1
ATOM 3515 N N . GLU A 1 434 ? -4.767 3.998 41.359 1.00 91.12 434 GLU A N 1
ATOM 3516 C CA . GLU A 1 434 ? -5.120 2.642 41.794 1.00 91.12 434 GLU A CA 1
ATOM 3517 C C . GLU A 1 434 ? -6.441 2.626 42.564 1.00 91.12 434 GLU A C 1
ATOM 3519 O O . GLU A 1 434 ? -7.326 1.814 42.277 1.00 91.12 434 GLU A O 1
ATOM 3524 N N . ASN A 1 435 ? -6.619 3.576 43.487 1.00 92.31 435 ASN A N 1
ATOM 3525 C CA . ASN A 1 435 ? -7.860 3.712 44.240 1.00 92.31 435 ASN A CA 1
ATOM 3526 C C . ASN A 1 435 ? -9.072 3.911 43.327 1.00 92.31 435 ASN A C 1
ATOM 3528 O O . ASN A 1 435 ? -10.097 3.275 43.559 1.00 92.31 435 ASN A O 1
ATOM 3532 N N . LEU A 1 436 ? -8.953 4.714 42.267 1.00 93.44 436 LEU A N 1
ATOM 3533 C CA . LEU A 1 436 ? -10.051 4.962 41.329 1.00 93.44 436 LEU A CA 1
ATOM 3534 C C . LEU A 1 436 ? -10.546 3.677 40.648 1.00 93.44 436 LEU A C 1
ATOM 3536 O O . LEU A 1 436 ? -11.754 3.452 40.553 1.00 93.44 436 LEU A O 1
ATOM 3540 N N . LYS A 1 437 ? -9.640 2.777 40.252 1.00 93.06 437 LYS A N 1
ATOM 3541 C CA . LYS A 1 437 ? -10.026 1.468 39.694 1.00 93.06 437 LYS A CA 1
ATOM 3542 C C . LYS A 1 437 ? -10.746 0.603 40.726 1.00 93.06 437 LYS A C 1
ATOM 3544 O O . LYS A 1 437 ? -11.706 -0.095 40.400 1.00 93.06 437 LYS A O 1
ATOM 3549 N N . ILE A 1 438 ? -10.254 0.619 41.968 1.00 93.62 438 ILE A N 1
ATOM 3550 C CA . ILE A 1 438 ? -10.786 -0.191 43.067 1.00 93.62 438 ILE A CA 1
ATOM 3551 C C . ILE A 1 438 ? -12.205 0.260 43.417 1.00 93.62 438 ILE A C 1
ATOM 3553 O O . ILE A 1 438 ? -13.093 -0.586 43.558 1.00 93.62 438 ILE A O 1
ATOM 3557 N N . VAL A 1 439 ? -12.438 1.570 43.545 1.00 95.19 439 VAL A N 1
ATOM 3558 C CA . VAL A 1 439 ? -13.761 2.106 43.901 1.00 95.19 439 VAL A CA 1
ATOM 3559 C C . VAL A 1 439 ? -14.769 1.913 42.774 1.00 95.19 439 VAL A C 1
ATOM 3561 O O . VAL A 1 439 ? -15.896 1.501 43.049 1.00 95.19 439 VAL A O 1
ATOM 3564 N N . GLU A 1 440 ? -14.368 2.094 41.511 1.00 95.88 440 GLU A N 1
ATOM 3565 C CA . GLU A 1 440 ? -15.247 1.841 40.367 1.00 95.88 440 GLU A CA 1
ATOM 3566 C C . GLU A 1 440 ? -15.650 0.359 40.300 1.00 95.88 440 GLU A C 1
ATOM 3568 O O . GLU A 1 440 ? -16.840 0.045 40.281 1.00 95.88 440 GLU A O 1
ATOM 3573 N N . MET A 1 441 ? -14.686 -0.569 40.375 1.00 96.75 441 MET A N 1
ATOM 3574 C CA . MET A 1 441 ? -14.962 -2.010 40.422 1.00 96.75 441 MET A CA 1
ATOM 3575 C C . MET A 1 441 ? -15.877 -2.380 41.597 1.00 96.75 441 MET A C 1
ATOM 3577 O O . MET A 1 441 ? -16.827 -3.149 41.440 1.00 96.75 441 MET A O 1
ATOM 3581 N N . SER A 1 442 ? -15.605 -1.838 42.786 1.00 96.50 442 SER A N 1
ATOM 3582 C CA . SER A 1 442 ? -16.407 -2.104 43.985 1.00 96.50 442 SER A CA 1
ATOM 3583 C C . SER A 1 442 ? -17.856 -1.664 43.793 1.00 96.50 442 SER A C 1
ATOM 3585 O O . SER A 1 442 ? -18.775 -2.418 44.123 1.00 96.50 442 SER A O 1
ATOM 3587 N N . ARG A 1 443 ? -18.059 -0.495 43.176 1.00 96.25 443 ARG A N 1
ATOM 3588 C CA . ARG A 1 443 ? -19.384 0.032 42.857 1.00 96.25 443 ARG A CA 1
ATOM 3589 C C . ARG A 1 443 ? -20.124 -0.836 41.841 1.00 96.25 443 ARG A C 1
ATOM 3591 O O . ARG A 1 443 ? -21.302 -1.118 42.038 1.00 96.25 443 ARG A O 1
ATOM 3598 N N . VAL A 1 444 ? -19.446 -1.330 40.803 1.00 96.44 444 VAL A N 1
ATOM 3599 C CA . VAL A 1 444 ? -20.044 -2.270 39.833 1.00 96.44 444 VAL A CA 1
ATOM 3600 C C . VAL A 1 444 ? -20.528 -3.544 40.533 1.00 96.44 444 VAL A C 1
ATOM 3602 O O . VAL A 1 444 ? -21.667 -3.973 40.338 1.00 96.44 444 VAL A O 1
ATOM 3605 N N . LYS A 1 445 ? -19.700 -4.135 41.406 1.00 97.62 445 LYS A N 1
ATOM 3606 C CA . LYS A 1 445 ? -20.078 -5.336 42.172 1.00 97.62 445 LYS A CA 1
ATOM 3607 C C . LYS A 1 445 ? -21.275 -5.082 43.092 1.00 97.62 445 LYS A C 1
ATOM 3609 O O . LYS A 1 445 ? -22.137 -5.949 43.227 1.00 97.62 445 LYS A O 1
ATOM 3614 N N . GLU A 1 446 ? -21.331 -3.917 43.733 1.00 96.56 446 GLU A N 1
ATOM 3615 C CA . GLU A 1 446 ? -22.460 -3.497 44.570 1.00 96.56 446 GLU A CA 1
ATOM 3616 C C . GLU A 1 446 ? -23.759 -3.402 43.758 1.00 96.56 446 GLU A C 1
ATOM 3618 O O . GLU A 1 446 ? -24.760 -4.013 44.136 1.00 96.56 446 GLU A O 1
ATOM 3623 N N . VAL A 1 447 ? -23.725 -2.718 42.609 1.00 95.62 447 VAL A N 1
ATOM 3624 C CA . VAL A 1 447 ? -24.870 -2.574 41.695 1.00 95.62 447 VAL A CA 1
ATOM 3625 C C . VAL A 1 447 ? -25.406 -3.940 41.265 1.00 95.62 447 VAL A C 1
ATOM 3627 O O . VAL A 1 447 ? -26.603 -4.199 41.380 1.00 95.62 447 VAL A O 1
ATOM 3630 N N . LEU A 1 448 ? -24.536 -4.856 40.829 1.00 96.81 448 LEU A N 1
ATOM 3631 C CA . LEU A 1 448 ? -24.960 -6.190 40.388 1.00 96.81 448 LEU A CA 1
ATOM 3632 C C . LEU A 1 448 ? -25.615 -7.008 41.511 1.00 96.81 448 LEU A C 1
ATOM 3634 O O . LEU A 1 448 ? -26.552 -7.770 41.258 1.00 96.81 448 LEU A O 1
ATOM 3638 N N . ARG A 1 449 ? -25.154 -6.849 42.757 1.00 97.00 449 ARG A N 1
ATOM 3639 C CA . ARG A 1 449 ? -25.786 -7.479 43.927 1.00 97.00 449 ARG A CA 1
ATOM 3640 C C . ARG A 1 449 ? -27.132 -6.842 44.253 1.00 97.00 449 ARG A C 1
ATOM 3642 O O . ARG A 1 449 ? -28.092 -7.572 44.480 1.00 97.00 449 ARG A O 1
ATOM 3649 N N . LYS A 1 450 ? -27.224 -5.510 44.216 1.00 96.12 450 LYS A N 1
ATOM 3650 C CA . LYS A 1 450 ? -28.467 -4.756 44.444 1.00 96.12 450 LYS A CA 1
ATOM 3651 C C . LYS A 1 450 ? -29.551 -5.118 43.427 1.00 96.12 450 LYS A C 1
ATOM 3653 O O . LYS A 1 450 ? -30.702 -5.300 43.805 1.00 96.12 450 LYS A O 1
ATOM 3658 N N . LEU A 1 451 ? -29.172 -5.310 42.163 1.00 94.88 451 LEU A N 1
ATOM 3659 C CA . LEU A 1 451 ? -30.062 -5.778 41.094 1.00 94.88 451 LEU A CA 1
ATOM 3660 C C . LEU A 1 451 ? -30.341 -7.293 41.147 1.00 94.88 451 LEU A C 1
ATOM 3662 O O . LEU A 1 451 ? -31.015 -7.826 40.268 1.00 94.88 451 LEU A O 1
ATOM 3666 N N . ASN A 1 452 ? -29.825 -8.009 42.153 1.00 95.25 452 ASN A N 1
ATOM 3667 C CA . ASN A 1 452 ? -29.984 -9.456 42.320 1.00 95.25 452 ASN A CA 1
ATOM 3668 C C . ASN A 1 452 ? -29.501 -10.274 41.100 1.00 95.25 452 ASN A C 1
ATOM 3670 O O . ASN A 1 452 ? -30.059 -11.333 40.791 1.00 95.25 452 ASN A O 1
ATOM 3674 N N . ARG A 1 453 ? -28.468 -9.772 40.406 1.00 94.88 453 ARG A N 1
ATOM 3675 C CA . ARG A 1 453 ? -27.853 -10.375 39.207 1.00 94.88 453 ARG A CA 1
ATOM 3676 C C . ARG A 1 453 ? -26.571 -11.148 39.514 1.00 94.88 453 ARG A C 1
ATOM 3678 O O . ARG A 1 453 ? -26.149 -11.963 38.703 1.00 94.88 453 ARG A O 1
ATOM 3685 N N . TRP A 1 454 ? -25.947 -10.900 40.666 1.00 96.69 454 TRP A N 1
ATOM 3686 C CA . TRP A 1 454 ? -24.708 -11.574 41.061 1.00 96.69 454 TRP A CA 1
ATOM 3687 C C . TRP A 1 454 ? -24.879 -13.100 41.107 1.00 96.69 454 TRP A C 1
ATOM 3689 O O . TRP A 1 454 ? -25.736 -13.608 41.830 1.00 96.69 454 TRP A O 1
ATOM 3699 N N . GLY A 1 455 ? -24.050 -13.813 40.346 1.00 95.44 455 GLY A N 1
ATOM 3700 C CA . GLY A 1 455 ? -24.052 -15.272 40.228 1.00 95.44 455 GLY A CA 1
ATOM 3701 C C . GLY A 1 455 ? -25.138 -15.833 39.305 1.00 95.44 455 GLY A C 1
ATOM 3702 O O . GLY A 1 455 ? -25.382 -17.032 39.361 1.00 95.44 455 GLY A O 1
ATOM 3703 N N . LYS A 1 456 ? -25.814 -14.990 38.506 1.00 95.12 456 LYS A N 1
ATOM 3704 C CA . LYS A 1 456 ? -26.948 -15.374 37.634 1.00 95.12 456 LYS A CA 1
ATOM 3705 C C . LYS A 1 456 ? -26.787 -14.944 36.175 1.00 95.12 456 LYS A C 1
ATOM 3707 O O . LYS A 1 456 ? -27.730 -15.003 35.392 1.00 95.12 456 LYS A O 1
ATOM 3712 N N . LEU A 1 457 ? -25.632 -14.389 35.823 1.00 96.88 457 LEU A N 1
ATOM 3713 C CA . LEU A 1 457 ? -25.357 -13.911 34.472 1.00 96.88 457 LEU A CA 1
ATOM 3714 C C . LEU A 1 457 ? -24.788 -15.060 33.632 1.00 96.88 457 LEU A C 1
ATOM 3716 O O . LEU A 1 457 ? -23.882 -15.760 34.085 1.00 96.88 457 LEU A O 1
ATOM 3720 N N . SER A 1 458 ? -25.272 -15.233 32.402 1.00 96.69 458 SER A N 1
ATOM 3721 C CA . SER A 1 458 ? -24.804 -16.307 31.514 1.00 96.69 458 SER A CA 1
ATOM 3722 C C . SER A 1 458 ? -23.849 -15.802 30.428 1.00 96.69 458 SER A C 1
ATOM 3724 O O . SER A 1 458 ? -22.942 -16.533 30.039 1.00 96.69 458 SER A O 1
ATOM 3726 N N . ARG A 1 459 ? -24.021 -14.566 29.934 1.00 98.00 459 ARG A N 1
ATOM 3727 C CA . ARG A 1 459 ? -23.125 -13.935 28.947 1.00 98.00 459 ARG A CA 1
ATOM 3728 C C . ARG A 1 459 ? -22.770 -12.500 29.329 1.00 98.00 459 ARG A C 1
ATOM 3730 O O . ARG A 1 459 ? -23.663 -11.682 29.562 1.00 98.00 459 ARG A O 1
ATOM 3737 N N . TYR A 1 460 ? -21.477 -12.186 29.320 1.00 98.50 460 TYR A N 1
ATOM 3738 C CA . TYR A 1 460 ? -20.921 -10.872 29.652 1.00 98.50 460 TYR A CA 1
ATOM 3739 C C . TYR A 1 460 ? -20.006 -10.362 28.530 1.00 98.50 460 TYR A C 1
ATOM 3741 O O . TYR A 1 460 ? -19.139 -11.103 28.077 1.00 98.50 460 TYR A O 1
ATOM 3749 N N . LEU A 1 461 ? -20.193 -9.108 28.107 1.00 98.62 461 LEU A N 1
ATOM 3750 C CA . LEU A 1 461 ? -19.298 -8.388 27.199 1.00 98.62 461 LEU A CA 1
ATOM 3751 C C . LEU A 1 461 ? -18.619 -7.207 27.910 1.00 98.62 461 LEU A C 1
ATOM 3753 O O . LEU A 1 461 ? -19.299 -6.331 28.439 1.00 98.62 461 LEU A O 1
ATOM 3757 N N . ASP A 1 462 ? -17.294 -7.141 27.860 1.00 98.50 462 ASP A N 1
ATOM 3758 C CA . ASP A 1 462 ? -16.499 -5.995 28.307 1.00 98.50 462 ASP A CA 1
ATOM 3759 C C . ASP A 1 462 ? -15.882 -5.271 27.106 1.00 98.50 462 ASP A C 1
ATOM 3761 O O . ASP A 1 462 ? -15.128 -5.869 26.336 1.00 98.50 462 ASP A O 1
ATOM 3765 N N . ILE A 1 463 ? -16.218 -3.992 26.936 1.00 97.88 463 ILE A N 1
ATOM 3766 C CA . ILE A 1 463 ? -15.789 -3.155 25.811 1.00 97.88 463 ILE A CA 1
ATOM 3767 C C . ILE A 1 463 ? -14.632 -2.258 26.262 1.00 97.88 463 ILE A C 1
ATOM 3769 O O . ILE A 1 463 ? -14.795 -1.471 27.195 1.00 97.88 463 ILE A O 1
ATOM 3773 N N . GLY A 1 464 ? -13.491 -2.352 25.570 1.00 94.88 464 GLY A N 1
ATOM 3774 C CA . GLY A 1 464 ? -12.241 -1.687 25.961 1.00 94.88 464 GLY A CA 1
ATOM 3775 C C . GLY A 1 464 ? -11.556 -2.429 27.101 1.00 94.88 464 GLY A C 1
ATOM 3776 O O . GLY A 1 464 ? -11.237 -1.849 28.140 1.00 94.88 464 GLY A O 1
ATOM 3777 N N . THR A 1 465 ? -11.401 -3.745 26.937 1.00 95.06 465 THR A N 1
ATOM 3778 C CA . THR A 1 465 ? -11.023 -4.626 28.044 1.00 95.06 465 THR A CA 1
ATOM 3779 C C . THR A 1 465 ? -9.619 -4.384 28.593 1.00 95.06 465 THR A C 1
ATOM 3781 O O . THR A 1 465 ? -9.349 -4.705 29.754 1.00 95.06 465 THR A O 1
ATOM 3784 N N . CYS A 1 466 ? -8.736 -3.769 27.805 1.00 93.25 466 CYS A N 1
ATOM 3785 C CA . CYS A 1 466 ? -7.402 -3.343 28.199 1.00 93.25 466 CYS A CA 1
ATOM 3786 C C . CYS A 1 466 ? -6.579 -4.463 28.867 1.00 93.25 466 CYS A C 1
ATOM 3788 O O . CYS A 1 466 ? -6.019 -5.299 28.169 1.00 93.25 466 CYS A O 1
ATOM 3790 N N . THR A 1 467 ? -6.516 -4.528 30.204 1.00 93.94 467 THR A N 1
ATOM 3791 C CA . THR A 1 467 ? -5.804 -5.572 30.973 1.00 93.94 467 THR A CA 1
ATOM 3792 C C . THR A 1 467 ? -6.686 -6.754 31.408 1.00 93.94 467 THR A C 1
ATOM 3794 O O . THR A 1 467 ? -6.250 -7.589 32.199 1.00 93.94 467 THR A O 1
ATOM 3797 N N . ALA A 1 468 ? -7.922 -6.844 30.904 1.00 96.38 468 ALA A N 1
ATOM 3798 C CA . ALA A 1 468 ? -8.972 -7.786 31.313 1.00 96.38 468 ALA A CA 1
ATOM 3799 C C . ALA A 1 468 ? -9.385 -7.686 32.794 1.00 96.38 468 ALA A C 1
ATOM 3801 O O . ALA A 1 468 ? -9.926 -8.635 33.372 1.00 96.38 468 ALA A O 1
ATOM 3802 N N . ARG A 1 469 ? -9.203 -6.511 33.414 1.00 95.38 469 ARG A N 1
ATOM 3803 C CA . ARG A 1 469 ? -9.557 -6.269 34.822 1.00 95.38 469 ARG A CA 1
ATOM 3804 C C . ARG A 1 469 ? -11.019 -6.596 35.134 1.00 95.38 469 ARG A C 1
ATOM 3806 O O . ARG A 1 469 ? -11.283 -7.227 36.157 1.00 95.38 469 ARG A O 1
ATOM 3813 N N . TYR A 1 470 ? -11.962 -6.173 34.292 1.00 97.06 470 TYR A N 1
ATOM 3814 C CA . TYR A 1 470 ? -13.396 -6.404 34.516 1.00 97.06 470 TYR A CA 1
ATOM 3815 C C . TYR A 1 470 ? -13.829 -7.843 34.206 1.00 97.06 470 TYR A C 1
ATOM 3817 O O . TYR A 1 470 ? -14.450 -8.441 35.089 1.00 97.06 470 TYR A O 1
ATOM 3825 N N . PRO A 1 471 ? -13.411 -8.472 33.088 1.00 97.38 471 PRO A N 1
ATOM 3826 C CA . PRO A 1 471 ? -13.615 -9.900 32.848 1.00 97.38 471 PRO A CA 1
ATOM 3827 C C . PRO A 1 471 ? -13.158 -10.776 34.013 1.00 97.38 471 PRO A C 1
ATOM 3829 O O . PRO A 1 471 ? -13.904 -11.631 34.488 1.00 97.38 471 PRO A O 1
ATOM 3832 N N . ILE A 1 472 ? -11.955 -10.516 34.532 1.00 96.88 472 ILE A N 1
ATOM 3833 C CA . ILE A 1 472 ? -11.382 -11.259 35.657 1.00 96.88 472 ILE A CA 1
ATOM 3834 C C . ILE A 1 472 ? -12.113 -10.915 36.961 1.00 96.88 472 ILE A C 1
ATOM 3836 O O . ILE A 1 472 ? -12.474 -11.807 37.731 1.00 96.88 472 ILE A O 1
ATOM 3840 N N . GLY A 1 473 ? -12.336 -9.628 37.227 1.00 96.12 473 GLY A N 1
ATOM 3841 C CA . GLY A 1 473 ? -12.886 -9.133 38.487 1.00 96.12 473 GLY A CA 1
ATOM 3842 C C . GLY A 1 473 ? -14.366 -9.450 38.703 1.00 96.12 473 GLY A C 1
ATOM 3843 O O . GLY A 1 473 ? -14.800 -9.515 39.859 1.00 96.12 473 GLY A O 1
ATOM 3844 N N . LEU A 1 474 ? -15.125 -9.658 37.623 1.00 97.12 474 LEU A N 1
ATOM 3845 C CA . LEU A 1 474 ? -16.566 -9.923 37.639 1.00 97.12 474 LEU A CA 1
ATOM 3846 C C . LEU A 1 474 ? -16.930 -11.383 37.347 1.00 97.12 474 LEU A C 1
ATOM 3848 O O . LEU A 1 474 ? -18.109 -11.710 37.375 1.00 97.12 474 LEU A O 1
ATOM 3852 N N . ARG A 1 475 ? -15.961 -12.287 37.155 1.00 95.38 475 ARG A N 1
ATOM 3853 C CA . ARG A 1 475 ? -16.196 -13.717 36.854 1.00 95.38 475 ARG A CA 1
ATOM 3854 C C . ARG A 1 475 ? -17.124 -14.458 37.830 1.00 95.38 475 ARG A C 1
ATOM 3856 O O . ARG A 1 475 ? -17.742 -15.451 37.460 1.00 95.38 475 ARG A O 1
ATOM 3863 N N . GLU A 1 476 ? -17.196 -13.996 39.080 1.00 95.44 476 GLU A N 1
ATOM 3864 C CA . GLU A 1 476 ? -18.063 -14.539 40.141 1.00 95.44 476 GLU A CA 1
ATOM 3865 C C . GLU A 1 476 ? -19.514 -14.044 40.046 1.00 95.44 476 GLU A C 1
ATOM 3867 O O . GLU A 1 476 ? -20.402 -14.593 40.693 1.00 95.44 476 GLU A O 1
ATOM 3872 N N . ALA A 1 477 ? -19.770 -13.006 39.247 1.00 95.88 477 ALA A N 1
ATOM 3873 C CA . ALA A 1 477 ? -21.120 -12.556 38.940 1.00 95.88 477 ALA A CA 1
ATOM 3874 C C . ALA A 1 477 ? -21.819 -13.476 37.923 1.00 95.88 477 ALA A C 1
ATOM 3876 O O . ALA A 1 477 ? -23.031 -13.350 37.739 1.00 95.88 477 ALA A O 1
ATOM 3877 N N . LEU A 1 478 ? -21.079 -14.387 37.284 1.00 96.25 478 LEU A N 1
ATOM 3878 C CA . LEU A 1 478 ? -21.579 -15.292 36.259 1.00 96.25 478 LEU A CA 1
ATOM 3879 C C . LEU A 1 478 ? -21.719 -16.737 36.749 1.00 96.25 478 LEU A C 1
ATOM 3881 O O . LEU A 1 478 ? -20.993 -17.185 37.638 1.00 96.25 478 LEU A O 1
ATOM 3885 N N . GLU A 1 479 ? -22.633 -17.470 36.118 1.00 94.31 479 GLU A N 1
ATOM 3886 C CA . GLU A 1 479 ? -22.894 -18.891 36.366 1.00 94.31 479 GLU A CA 1
ATOM 3887 C C . GLU A 1 479 ? -21.751 -19.808 35.880 1.00 94.31 479 GLU A C 1
ATOM 3889 O O . GLU A 1 479 ? -20.870 -19.425 35.103 1.00 94.31 479 GLU A O 1
ATOM 3894 N N . ALA A 1 480 ? -21.758 -21.066 36.326 1.00 87.19 480 ALA A N 1
ATOM 3895 C CA . ALA A 1 480 ? -20.852 -22.081 35.792 1.00 87.19 480 ALA A CA 1
ATOM 3896 C C . ALA A 1 480 ? -21.208 -22.387 34.324 1.00 87.19 480 ALA A C 1
ATOM 3898 O O . ALA A 1 480 ? -22.371 -22.603 34.001 1.00 87.19 480 ALA A O 1
ATOM 3899 N N . GLY A 1 481 ? -20.211 -22.412 33.434 1.00 87.81 481 GLY A N 1
ATOM 3900 C CA . GLY A 1 481 ? -20.433 -22.593 31.991 1.00 87.81 481 GLY A CA 1
ATOM 3901 C C . GLY A 1 481 ? -20.880 -21.330 31.242 1.00 87.81 481 GLY A C 1
ATOM 3902 O O . GLY A 1 481 ? -21.252 -21.418 30.077 1.00 87.81 481 GLY A O 1
ATOM 3903 N N . SER A 1 482 ? -20.834 -20.164 31.894 1.00 95.12 482 SER A N 1
ATOM 3904 C CA . SER A 1 482 ? -21.062 -18.864 31.263 1.00 95.12 482 SER A CA 1
ATOM 3905 C C . SER A 1 482 ? -19.983 -18.497 30.240 1.00 95.12 482 SER A C 1
ATOM 3907 O O . SER A 1 482 ? -18.877 -19.035 30.267 1.00 95.12 482 SER A O 1
ATOM 3909 N N . GLU A 1 483 ? -20.257 -17.479 29.430 1.00 97.38 483 GLU A N 1
ATOM 3910 C CA . GLU A 1 483 ? -19.304 -16.895 28.485 1.00 97.38 483 GLU A CA 1
ATOM 3911 C C . GLU A 1 483 ? -18.965 -15.446 28.871 1.00 97.38 483 GLU A C 1
ATOM 3913 O O . GLU A 1 483 ? -19.858 -14.627 29.103 1.00 97.38 483 GLU A O 1
ATOM 3918 N N . ILE A 1 484 ? -17.671 -15.126 28.937 1.00 98.19 484 ILE A N 1
ATOM 3919 C CA . ILE A 1 484 ? -17.161 -13.774 29.179 1.00 98.19 484 ILE A CA 1
ATOM 3920 C C . ILE A 1 484 ? -16.331 -13.371 27.965 1.00 98.19 484 ILE A C 1
ATOM 3922 O O . ILE A 1 484 ? -15.323 -14.008 27.672 1.00 98.19 484 ILE A O 1
ATOM 3926 N N . ILE A 1 485 ? -16.733 -12.308 27.279 1.00 98.12 485 ILE A N 1
ATOM 3927 C CA . ILE A 1 485 ? -16.045 -11.798 26.095 1.00 98.12 485 ILE A CA 1
ATOM 3928 C C . ILE A 1 485 ? -15.461 -10.426 26.422 1.00 98.12 485 ILE A C 1
ATOM 3930 O O . ILE A 1 485 ? -16.198 -9.507 26.762 1.00 98.12 485 ILE A O 1
ATOM 3934 N N . GLY A 1 486 ? -14.143 -10.284 26.322 1.00 97.81 486 GLY A N 1
ATOM 3935 C CA . GLY A 1 486 ? -13.463 -8.989 26.364 1.00 97.81 486 GLY A CA 1
ATOM 3936 C C . GLY A 1 486 ? -13.049 -8.569 24.959 1.00 97.81 486 GLY A C 1
ATOM 3937 O O . GLY A 1 486 ? -12.446 -9.364 24.237 1.00 97.81 486 GLY A O 1
ATOM 3938 N N . VAL A 1 487 ? -13.357 -7.335 24.568 1.00 97.12 487 VAL A N 1
ATOM 3939 C CA . VAL A 1 487 ? -12.980 -6.791 23.256 1.00 97.12 487 VAL A CA 1
ATOM 3940 C C . VAL A 1 487 ? -12.092 -5.562 23.399 1.00 97.12 487 VAL A C 1
ATOM 3942 O O . VAL A 1 487 ? -12.325 -4.717 24.265 1.00 97.12 487 VAL A O 1
ATOM 3945 N N . ASP A 1 488 ? -11.077 -5.467 22.544 1.00 94.06 488 ASP A N 1
ATOM 3946 C CA . ASP A 1 488 ? -10.193 -4.302 22.437 1.00 94.06 488 ASP A CA 1
ATOM 3947 C C . ASP A 1 488 ? -9.691 -4.147 20.996 1.00 94.06 488 ASP A C 1
ATOM 3949 O O . ASP A 1 488 ? -9.533 -5.147 20.289 1.00 94.06 488 ASP A O 1
ATOM 3953 N N . ASP A 1 489 ? -9.432 -2.916 20.555 1.00 86.75 489 ASP A N 1
ATOM 3954 C CA . ASP A 1 489 ? -8.841 -2.635 19.240 1.00 86.75 489 ASP A CA 1
ATOM 3955 C C . ASP A 1 489 ? -7.302 -2.555 19.304 1.00 86.75 489 ASP A C 1
ATOM 3957 O O . ASP A 1 489 ? -6.624 -2.469 18.272 1.00 86.75 489 ASP A O 1
ATOM 3961 N N . ASP A 1 490 ? -6.731 -2.602 20.511 1.00 84.62 490 ASP A N 1
ATOM 3962 C CA . ASP A 1 490 ? -5.300 -2.641 20.759 1.00 84.62 490 ASP A CA 1
ATOM 3963 C C . ASP A 1 490 ? -4.783 -4.078 20.940 1.00 84.62 490 ASP A C 1
ATOM 3965 O O . ASP A 1 490 ? -5.025 -4.751 21.945 1.00 84.62 490 ASP A O 1
ATOM 3969 N N . ILE A 1 491 ? -3.988 -4.540 19.968 1.00 80.44 491 ILE A N 1
ATOM 3970 C CA . ILE A 1 491 ? -3.352 -5.861 20.006 1.00 80.44 491 ILE A CA 1
ATOM 3971 C C . ILE A 1 491 ? -2.389 -6.031 21.188 1.00 80.44 491 ILE A C 1
ATOM 3973 O O . ILE A 1 491 ? -2.264 -7.143 21.706 1.00 80.44 491 ILE A O 1
ATOM 3977 N N . ASP A 1 492 ? -1.716 -4.969 21.633 1.00 83.31 492 ASP A N 1
ATOM 3978 C CA . ASP A 1 492 ? -0.771 -5.056 22.745 1.00 83.31 492 ASP A CA 1
ATOM 3979 C C . ASP A 1 492 ? -1.512 -5.151 24.080 1.00 83.31 492 ASP A C 1
ATOM 3981 O O . ASP A 1 492 ? -1.140 -5.966 24.932 1.00 83.31 492 ASP A O 1
ATOM 3985 N N . ALA A 1 493 ? -2.628 -4.428 24.218 1.00 88.69 493 ALA A N 1
ATOM 3986 C CA . ALA A 1 493 ? -3.542 -4.597 25.342 1.00 88.69 493 ALA A CA 1
ATOM 3987 C C . ALA A 1 493 ? -4.095 -6.029 25.377 1.00 88.69 493 ALA A C 1
ATOM 3989 O O . ALA A 1 493 ? -3.983 -6.718 26.393 1.00 88.69 493 ALA A O 1
ATOM 3990 N N . LEU A 1 494 ? -4.560 -6.545 24.233 1.00 90.88 494 LEU A N 1
ATOM 3991 C CA . LEU A 1 494 ? -5.083 -7.907 24.133 1.00 90.88 494 LEU A CA 1
ATOM 3992 C C . LEU A 1 494 ? -4.033 -8.972 24.487 1.00 90.88 494 LEU A C 1
ATOM 3994 O O . LEU A 1 494 ? -4.350 -9.969 25.140 1.00 90.88 494 LEU A O 1
ATOM 3998 N N . ARG A 1 495 ? -2.774 -8.793 24.070 1.00 88.69 495 ARG A N 1
ATOM 3999 C CA . ARG A 1 495 ? -1.660 -9.691 24.428 1.00 88.69 495 ARG A CA 1
ATOM 4000 C C . ARG A 1 495 ? -1.394 -9.684 25.929 1.00 88.69 495 ARG A C 1
ATOM 4002 O O . ARG A 1 495 ? -1.239 -10.756 26.519 1.00 88.69 495 ARG A O 1
ATOM 4009 N N . PHE A 1 496 ? -1.374 -8.503 26.542 1.00 91.25 496 PHE A N 1
ATOM 4010 C CA . PHE A 1 496 ? -1.182 -8.353 27.981 1.00 91.25 496 PHE A CA 1
ATOM 4011 C C . PHE A 1 496 ? -2.342 -8.977 28.770 1.00 91.25 496 PHE A C 1
ATOM 4013 O O . PHE A 1 496 ? -2.118 -9.794 29.665 1.00 91.25 496 PHE A O 1
ATOM 4020 N N . ALA A 1 497 ? -3.584 -8.680 28.387 1.00 94.56 497 ALA A N 1
ATOM 4021 C CA . ALA A 1 497 ? -4.784 -9.272 28.967 1.00 94.56 497 ALA A CA 1
ATOM 4022 C C . ALA A 1 497 ? -4.813 -10.800 28.834 1.00 94.56 497 ALA A C 1
ATOM 4024 O O . ALA A 1 497 ? -5.139 -11.494 29.794 1.00 94.56 497 ALA A O 1
ATOM 4025 N N . ASN A 1 498 ? -4.405 -11.354 27.688 1.00 93.75 498 ASN A N 1
ATOM 4026 C CA . ASN A 1 498 ? -4.312 -12.805 27.507 1.00 93.75 498 ASN A CA 1
ATOM 4027 C C . ASN A 1 498 ? -3.336 -13.453 28.499 1.00 93.75 498 ASN A C 1
ATOM 4029 O O . ASN A 1 498 ? -3.604 -14.551 28.987 1.00 93.75 498 ASN A O 1
ATOM 4033 N N . ALA A 1 499 ? -2.217 -12.798 28.821 1.00 92.19 499 ALA A N 1
ATOM 4034 C CA . ALA A 1 499 ? -1.292 -13.293 29.840 1.00 92.19 499 ALA A CA 1
ATOM 4035 C C . ALA A 1 499 ? -1.939 -13.303 31.239 1.00 92.19 499 ALA A C 1
ATOM 4037 O O . ALA A 1 499 ? -1.810 -14.293 31.961 1.00 92.19 499 ALA A O 1
ATOM 4038 N N . GLN A 1 500 ? -2.695 -12.254 31.582 1.00 93.31 500 GLN A N 1
ATOM 4039 C CA . GLN A 1 500 ? -3.431 -12.157 32.848 1.00 93.31 500 GLN A CA 1
ATOM 4040 C C . GLN A 1 500 ? -4.535 -13.214 32.956 1.00 93.31 500 GLN A C 1
ATOM 4042 O O . GLN A 1 500 ? -4.625 -13.927 33.953 1.00 93.31 500 GLN A O 1
ATOM 4047 N N . VAL A 1 501 ? -5.344 -13.380 31.906 1.00 95.00 501 VAL A N 1
ATOM 4048 C CA . VAL A 1 501 ? -6.420 -14.381 31.864 1.00 95.00 501 VAL A CA 1
ATOM 4049 C C . VAL A 1 501 ? -5.854 -15.793 31.987 1.00 95.00 501 VAL A C 1
ATOM 4051 O O . VAL A 1 501 ? -6.359 -16.576 32.793 1.00 95.00 501 VAL A O 1
ATOM 4054 N N . LYS A 1 502 ? -4.758 -16.114 31.285 1.00 93.44 502 LYS A N 1
ATOM 4055 C CA . LYS A 1 502 ? -4.079 -17.417 31.413 1.00 93.44 502 LYS A CA 1
ATOM 4056 C C . LYS A 1 502 ? -3.663 -17.724 32.852 1.00 93.44 502 LYS A C 1
ATOM 4058 O O . LYS A 1 502 ? -3.795 -18.869 33.275 1.00 93.44 502 LYS A O 1
ATOM 4063 N N . ALA A 1 503 ? -3.224 -16.721 33.615 1.00 92.06 503 ALA A N 1
ATOM 4064 C CA . ALA A 1 503 ? -2.859 -16.894 35.021 1.00 92.06 503 ALA A CA 1
ATOM 4065 C C . ALA A 1 503 ? -4.055 -17.253 35.927 1.00 92.06 503 ALA A C 1
ATOM 4067 O O . ALA A 1 503 ? -3.857 -17.802 37.008 1.00 92.06 503 ALA A O 1
ATOM 4068 N N . THR A 1 504 ? -5.293 -16.987 35.494 1.00 92.44 504 THR A N 1
ATOM 4069 C CA . THR A 1 504 ? -6.509 -17.352 36.244 1.00 92.44 504 THR A CA 1
ATOM 4070 C C . THR A 1 504 ? -6.978 -18.789 36.013 1.00 92.44 504 THR A C 1
ATOM 4072 O O . THR A 1 504 ? -7.756 -19.294 36.817 1.00 92.44 504 THR A O 1
ATOM 4075 N N . ALA A 1 505 ? -6.533 -19.431 34.924 1.00 90.38 505 ALA A N 1
ATOM 4076 C CA . ALA A 1 505 ? -7.022 -20.728 34.442 1.00 90.38 505 ALA A CA 1
ATOM 4077 C C . ALA A 1 505 ? -8.547 -20.810 34.175 1.00 90.38 505 ALA A C 1
ATOM 4079 O O . ALA A 1 505 ? -9.089 -21.909 34.057 1.00 90.38 505 ALA A O 1
ATOM 4080 N N . ASP A 1 506 ? -9.246 -19.675 34.050 1.00 91.81 506 ASP A N 1
ATOM 4081 C CA . ASP A 1 506 ? -10.680 -19.635 33.747 1.00 91.81 506 ASP A CA 1
ATOM 4082 C C . ASP A 1 506 ? -10.915 -19.658 32.228 1.00 91.81 506 ASP A C 1
ATOM 4084 O O . ASP A 1 506 ? -10.661 -18.683 31.522 1.00 91.81 506 ASP A O 1
ATOM 4088 N N . THR A 1 507 ? -11.409 -20.783 31.712 1.00 93.44 507 THR A N 1
ATOM 4089 C CA . THR A 1 507 ? -11.650 -20.989 30.274 1.00 93.44 507 THR A CA 1
ATOM 4090 C C . THR A 1 507 ? -12.891 -20.269 29.747 1.00 93.44 507 THR A C 1
ATOM 4092 O O . THR A 1 507 ? -13.123 -20.263 28.539 1.00 93.44 507 THR A O 1
ATOM 4095 N N . ARG A 1 508 ? -13.690 -19.649 30.626 1.00 96.12 508 ARG A N 1
ATOM 4096 C CA . ARG A 1 508 ? -14.888 -18.885 30.245 1.00 96.12 508 ARG A CA 1
ATOM 4097 C C . ARG A 1 508 ? -14.552 -17.523 29.641 1.00 96.12 508 ARG A C 1
ATOM 4099 O O . ARG A 1 508 ? -15.408 -16.943 28.978 1.00 96.12 508 ARG A O 1
ATOM 4106 N N . ILE A 1 509 ? -13.345 -17.004 29.894 1.00 97.19 509 ILE A N 1
ATOM 4107 C CA . ILE A 1 509 ? -12.906 -15.682 29.436 1.00 97.19 509 ILE A CA 1
ATOM 4108 C C . ILE A 1 509 ? -12.234 -15.804 28.070 1.00 97.19 509 ILE A C 1
ATOM 4110 O O . ILE A 1 509 ? -11.176 -16.415 27.930 1.00 97.19 509 ILE A O 1
ATOM 4114 N N . GLN A 1 510 ? -12.837 -15.169 27.072 1.00 96.31 510 GLN A N 1
ATOM 4115 C CA . GLN A 1 510 ? -12.346 -15.104 25.704 1.00 96.31 510 GLN A CA 1
ATOM 4116 C C . GLN A 1 510 ? -12.074 -13.650 25.332 1.00 96.31 510 GLN A C 1
ATOM 4118 O O . GLN A 1 510 ? -12.925 -12.782 25.514 1.00 96.31 510 GLN A O 1
ATOM 4123 N N . LEU A 1 511 ? -10.882 -13.378 24.809 1.00 97.12 511 LEU A N 1
ATOM 4124 C CA . LEU A 1 511 ? -10.479 -12.036 24.397 1.00 97.12 511 LEU A CA 1
ATOM 4125 C C . LEU A 1 511 ? -10.404 -11.967 22.876 1.00 97.12 511 LEU A C 1
ATOM 4127 O O . LEU A 1 511 ? -9.794 -12.837 22.253 1.00 97.12 511 LEU A O 1
ATOM 4131 N N . GLN A 1 512 ? -11.008 -10.940 22.284 1.00 95.12 512 GLN A N 1
ATOM 4132 C CA . GLN A 1 512 ? -11.097 -10.780 20.834 1.00 95.12 512 GLN A CA 1
ATOM 4133 C C . GLN A 1 512 ? -10.568 -9.409 20.411 1.00 95.12 512 GLN A C 1
ATOM 4135 O O . GLN A 1 512 ? -10.946 -8.387 20.982 1.00 95.12 512 GLN A O 1
ATOM 4140 N N . LEU A 1 513 ? -9.705 -9.394 19.390 1.00 91.44 513 LEU A N 1
ATOM 4141 C CA . LEU A 1 513 ? -9.293 -8.154 18.738 1.00 91.44 513 LEU A CA 1
ATOM 4142 C C . LEU A 1 513 ? -10.479 -7.650 17.912 1.00 91.44 513 LEU A C 1
ATOM 4144 O O . LEU A 1 513 ? -10.838 -8.272 16.912 1.00 91.44 513 LEU A O 1
ATOM 4148 N N . LEU A 1 514 ? -11.095 -6.553 18.337 1.00 89.88 514 LEU A N 1
ATOM 4149 C CA . LEU A 1 514 ? -12.275 -5.999 17.689 1.00 89.88 514 LEU A CA 1
ATOM 4150 C C . LEU A 1 514 ? -12.304 -4.479 17.839 1.00 89.88 514 LEU A C 1
ATOM 4152 O O . LEU A 1 514 ? -12.411 -3.948 18.943 1.00 89.88 514 LEU A O 1
ATOM 4156 N N . ASP A 1 515 ? -12.308 -3.785 16.702 1.00 86.62 515 ASP A N 1
ATOM 4157 C CA . ASP A 1 515 ? -12.604 -2.357 16.651 1.00 86.62 515 ASP A CA 1
ATOM 4158 C C . ASP A 1 515 ? -14.111 -2.150 16.837 1.00 86.62 515 ASP A C 1
ATOM 4160 O O . ASP A 1 515 ? -14.907 -2.278 15.904 1.00 86.62 515 ASP A O 1
ATOM 4164 N N . PHE A 1 516 ? -14.519 -1.839 18.069 1.00 91.06 516 PHE A N 1
ATOM 4165 C CA . PHE A 1 516 ? -15.928 -1.619 18.397 1.00 91.06 516 PHE A CA 1
ATOM 4166 C C . PHE A 1 516 ? -16.510 -0.359 17.734 1.00 91.06 516 PHE A C 1
ATOM 4168 O O . PHE A 1 516 ? -17.720 -0.144 17.806 1.00 91.06 516 PHE A O 1
ATOM 4175 N N . CYS A 1 517 ? -15.685 0.457 17.067 1.00 86.44 517 CYS A N 1
ATOM 4176 C CA . CYS A 1 517 ? -16.112 1.588 16.250 1.00 86.44 517 CYS A CA 1
ATOM 4177 C C . CYS A 1 517 ? -16.264 1.250 14.761 1.00 86.44 517 CYS A C 1
ATOM 4179 O O . CYS A 1 517 ? -16.787 2.078 14.017 1.00 86.44 517 CYS A O 1
ATOM 4181 N N . ALA A 1 518 ? -15.877 0.052 14.316 1.00 82.25 518 ALA A N 1
ATOM 4182 C CA . ALA A 1 518 ? -16.010 -0.342 12.917 1.00 82.25 518 ALA A CA 1
ATOM 4183 C C . ALA A 1 518 ? -17.461 -0.207 12.414 1.00 82.25 518 ALA A C 1
ATOM 4185 O O . ALA A 1 518 ? -18.423 -0.374 13.180 1.00 82.25 518 ALA A O 1
ATOM 4186 N N . LYS A 1 519 ? -17.616 0.094 11.113 1.00 78.44 519 LYS A N 1
ATOM 4187 C CA . LYS A 1 519 ? -18.924 0.204 10.433 1.00 78.44 519 LYS A CA 1
ATOM 4188 C C . LYS A 1 519 ? -19.766 -1.052 10.666 1.00 78.44 519 LYS A C 1
ATOM 4190 O O . LYS A 1 519 ? -20.913 -0.954 11.095 1.00 78.44 519 LYS A O 1
ATOM 4195 N N . GLU A 1 520 ? -19.143 -2.213 10.499 1.00 81.38 520 GLU A N 1
ATOM 4196 C CA . GLU A 1 520 ? -19.716 -3.522 10.793 1.00 81.38 520 GLU A CA 1
ATOM 4197 C C . GLU A 1 520 ? -18.845 -4.258 11.811 1.00 81.38 520 GLU A C 1
ATOM 4199 O O . GLU A 1 520 ? -17.622 -4.118 11.812 1.00 81.38 520 GLU A O 1
ATOM 4204 N N . ILE A 1 521 ? -19.484 -5.041 12.680 1.00 86.88 521 ILE A N 1
ATOM 4205 C CA . ILE A 1 521 ? -18.807 -5.934 13.624 1.00 86.88 521 ILE A CA 1
ATOM 4206 C C . ILE A 1 521 ? -19.382 -7.350 13.486 1.00 86.88 521 ILE A C 1
ATOM 4208 O O . ILE A 1 521 ? -20.537 -7.494 13.071 1.00 86.88 521 ILE A O 1
ATOM 4212 N N . PRO A 1 522 ? -18.621 -8.400 13.846 1.00 89.19 522 PRO A N 1
ATOM 4213 C CA . PRO A 1 522 ? -19.140 -9.761 13.878 1.00 89.19 522 PRO A CA 1
ATOM 4214 C C . PRO A 1 522 ? -20.397 -9.867 14.745 1.00 89.19 522 PRO A C 1
ATOM 4216 O O . PRO A 1 522 ? -20.572 -9.126 15.715 1.00 89.19 522 PRO A O 1
ATOM 4219 N N . ASN A 1 523 ? -21.270 -10.823 14.432 1.00 91.38 523 ASN A N 1
ATOM 4220 C CA . ASN A 1 523 ? -22.428 -11.091 15.276 1.00 91.38 523 ASN A CA 1
ATOM 4221 C C . ASN A 1 523 ? -21.981 -11.712 16.611 1.00 91.38 523 ASN A C 1
ATOM 4223 O O . ASN A 1 523 ? -21.641 -12.891 16.671 1.00 91.38 523 ASN A O 1
ATOM 4227 N N . LEU A 1 524 ? -22.020 -10.918 17.682 1.00 93.94 524 LEU A N 1
ATOM 4228 C CA . LEU A 1 524 ? -21.649 -11.344 19.037 1.00 93.94 524 LEU A CA 1
ATOM 4229 C C . LEU A 1 524 ? -22.824 -11.970 19.823 1.00 93.94 524 LEU A C 1
ATOM 4231 O O . LEU A 1 524 ? -22.642 -12.499 20.925 1.00 93.94 524 LEU A O 1
ATOM 4235 N N . GLY A 1 525 ? -24.045 -11.932 19.281 1.00 94.56 525 GLY A N 1
ATOM 4236 C CA . GLY A 1 525 ? -25.271 -12.313 19.987 1.00 94.56 525 GLY A CA 1
ATOM 4237 C C . GLY A 1 525 ? -25.692 -11.296 21.059 1.00 94.56 525 GLY A C 1
ATOM 4238 O O . GLY A 1 525 ? -25.264 -10.147 21.039 1.00 94.56 525 GLY A O 1
ATOM 4239 N N . LYS A 1 526 ? -26.564 -11.705 21.992 1.00 97.31 526 LYS A N 1
ATOM 4240 C CA . LYS A 1 526 ? -27.054 -10.840 23.086 1.00 97.31 526 LYS A CA 1
ATOM 4241 C C . LYS A 1 526 ? -26.391 -11.169 24.429 1.00 97.31 526 LYS A C 1
ATOM 4243 O O . LYS A 1 526 ? -26.061 -12.334 24.674 1.00 97.31 526 LYS A O 1
ATOM 4248 N N . PHE A 1 527 ? -26.278 -10.174 25.307 1.00 98.19 527 PHE A N 1
ATOM 4249 C CA . PHE A 1 527 ? -25.594 -10.261 26.602 1.00 98.19 527 PHE A CA 1
ATOM 4250 C C . PHE A 1 527 ? -26.501 -9.897 27.785 1.00 98.19 527 PHE A C 1
ATOM 4252 O O . PHE A 1 527 ? -27.405 -9.067 27.668 1.00 98.19 527 PHE A O 1
ATOM 4259 N N . ASP A 1 528 ? -26.253 -10.540 28.930 1.00 97.94 528 ASP A N 1
ATOM 4260 C CA . ASP A 1 528 ? -26.912 -10.246 30.211 1.00 97.94 528 ASP A CA 1
ATOM 4261 C C . ASP A 1 528 ? -26.276 -9.045 30.918 1.00 97.94 528 ASP A C 1
ATOM 4263 O O . ASP A 1 528 ? -26.949 -8.344 31.679 1.00 97.94 528 ASP A O 1
ATOM 4267 N N . LEU A 1 529 ? -24.979 -8.842 30.675 1.00 98.50 529 LEU A N 1
ATOM 4268 C CA . LEU A 1 529 ? -24.178 -7.736 31.177 1.00 98.50 529 LEU A CA 1
ATOM 4269 C C . LEU A 1 529 ? -23.293 -7.193 30.053 1.00 98.50 529 LEU A C 1
ATOM 4271 O O . LEU A 1 529 ? -22.622 -7.963 29.367 1.00 98.50 529 LEU A O 1
ATOM 4275 N N . ILE A 1 530 ? -23.258 -5.873 29.910 1.00 98.62 530 ILE A N 1
ATOM 4276 C CA . ILE A 1 530 ? -22.258 -5.166 29.110 1.00 98.62 530 ILE A CA 1
ATOM 4277 C C . ILE A 1 530 ? -21.576 -4.130 30.001 1.00 98.62 530 ILE A C 1
ATOM 4279 O O . ILE A 1 530 ? -22.258 -3.396 30.718 1.00 98.62 530 ILE A O 1
ATOM 4283 N N . THR A 1 531 ? -20.247 -4.054 29.963 1.00 98.50 531 THR A N 1
ATOM 4284 C CA . THR A 1 531 ? -19.483 -3.000 30.643 1.00 98.50 531 THR A CA 1
ATOM 4285 C C . THR A 1 531 ? -18.638 -2.196 29.664 1.00 98.50 531 THR A C 1
ATOM 4287 O O . THR A 1 531 ? -18.124 -2.730 28.686 1.00 98.50 531 THR A O 1
ATOM 4290 N N . CYS A 1 532 ? -18.502 -0.899 29.931 1.00 97.75 532 CYS A N 1
ATOM 4291 C CA . CYS A 1 532 ? -17.607 0.013 29.219 1.00 97.75 532 CYS A CA 1
ATOM 4292 C C . CYS A 1 532 ? -17.039 1.002 30.242 1.00 97.75 532 CYS A C 1
ATOM 4294 O O . CYS A 1 532 ? -17.668 2.009 30.576 1.00 97.75 532 CYS A O 1
ATOM 4296 N N . MET A 1 533 ? -15.885 0.656 30.804 1.00 95.94 533 MET A N 1
ATOM 4297 C CA . MET A 1 533 ? -15.432 1.187 32.093 1.00 95.94 533 MET A CA 1
ATOM 4298 C C . MET A 1 533 ? -14.234 2.128 31.964 1.00 95.94 533 MET A C 1
ATOM 4300 O O . MET A 1 533 ? -13.675 2.308 30.882 1.00 95.94 533 MET A O 1
ATOM 4304 N N . LEU A 1 534 ? -13.841 2.736 33.082 1.00 92.44 534 LEU A N 1
ATOM 4305 C CA . LEU A 1 534 ? -12.713 3.650 33.222 1.00 92.44 534 LEU A CA 1
ATOM 4306 C C . LEU A 1 534 ? -12.644 4.788 32.186 1.00 92.44 534 LEU A C 1
ATOM 4308 O O . LEU A 1 534 ? -11.565 5.167 31.726 1.00 92.44 534 LEU A O 1
ATOM 4312 N N . GLY A 1 535 ? -13.802 5.327 31.799 1.00 88.00 535 GLY A N 1
ATOM 4313 C CA . GLY A 1 535 ? -13.877 6.415 30.824 1.00 88.00 535 GLY A CA 1
ATOM 4314 C C . GLY A 1 535 ? -13.565 6.002 29.381 1.00 88.00 535 GLY A C 1
ATOM 4315 O O . GLY A 1 535 ? -13.380 6.882 28.539 1.00 88.00 535 GLY A O 1
ATOM 4316 N N . THR A 1 536 ? -13.567 4.699 29.064 1.00 91.81 536 THR A N 1
ATOM 4317 C CA . THR A 1 536 ? -13.424 4.165 27.692 1.00 91.81 536 THR A CA 1
ATOM 4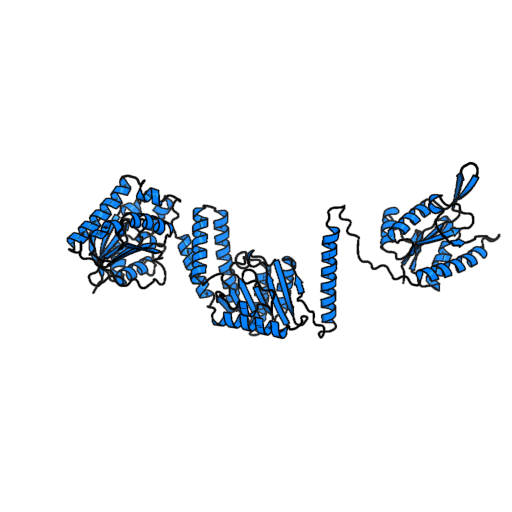318 C C . THR A 1 536 ? -14.382 4.844 26.711 1.00 91.81 536 THR A C 1
ATOM 4320 O O . THR A 1 536 ? -14.020 5.118 25.570 1.00 91.81 536 THR A O 1
ATOM 4323 N N . LEU A 1 537 ? -15.576 5.225 27.176 1.00 91.94 537 LEU A N 1
ATOM 4324 C CA . LEU A 1 537 ? -16.578 5.932 26.380 1.00 91.94 537 LEU A CA 1
ATOM 4325 C C . LEU A 1 537 ? -16.034 7.210 25.707 1.00 91.94 537 LEU A C 1
ATOM 4327 O O . LEU A 1 537 ? -16.431 7.545 24.590 1.00 91.94 537 LEU A O 1
ATOM 4331 N N . ALA A 1 538 ? -15.095 7.910 26.352 1.00 89.75 538 ALA A N 1
ATOM 4332 C CA . ALA A 1 538 ? -14.466 9.115 25.813 1.00 89.75 538 ALA A CA 1
ATOM 4333 C C . ALA A 1 538 ? -13.687 8.854 24.515 1.00 89.75 538 ALA A C 1
ATOM 4335 O O . ALA A 1 538 ? -13.607 9.733 23.655 1.00 89.75 538 ALA A O 1
ATOM 4336 N N . HIS A 1 539 ? -13.167 7.636 24.340 1.00 87.69 539 HIS A N 1
ATOM 4337 C CA . HIS A 1 539 ? -12.438 7.222 23.143 1.00 87.69 539 HIS A CA 1
ATOM 4338 C C . HIS A 1 539 ? -13.359 7.002 21.935 1.00 87.69 539 HIS A C 1
ATOM 4340 O O . HIS A 1 539 ? -12.876 6.920 20.811 1.00 87.69 539 HIS A O 1
ATOM 4346 N N . PHE A 1 540 ? -14.678 6.960 22.130 1.00 89.31 540 PHE A N 1
ATOM 4347 C CA . PHE A 1 540 ? -15.654 6.942 21.034 1.00 89.31 540 PHE A CA 1
ATOM 4348 C C . PHE A 1 540 ? -16.134 8.353 20.669 1.00 89.31 540 PHE A C 1
ATOM 4350 O O . PHE A 1 540 ? -16.843 8.541 19.685 1.00 89.31 540 PHE A O 1
ATOM 4357 N N . GLY A 1 541 ? -15.752 9.357 21.464 1.00 82.88 541 GLY A N 1
ATOM 4358 C CA . GLY A 1 541 ? -16.215 10.734 21.350 1.00 82.88 541 GLY A CA 1
ATOM 4359 C C . GLY A 1 541 ? -15.383 11.633 20.435 1.00 82.88 541 GLY A C 1
ATOM 4360 O O . GLY A 1 541 ? -15.645 12.834 20.379 1.00 82.88 541 GLY A O 1
ATOM 4361 N N . TRP A 1 542 ? -14.375 11.111 19.736 1.00 80.50 542 TRP A N 1
ATOM 4362 C CA . TRP A 1 542 ? -13.612 11.893 18.763 1.00 80.50 542 TRP A CA 1
ATOM 4363 C C . TRP A 1 542 ? -14.561 12.332 17.636 1.00 80.50 542 TRP A C 1
ATOM 4365 O O . TRP A 1 542 ? -15.010 11.483 16.876 1.00 80.50 542 TRP A O 1
ATOM 4375 N N . GLU A 1 543 ? -14.866 13.632 17.529 1.00 78.75 543 GLU A N 1
ATOM 4376 C CA . GLU A 1 543 ? -15.860 14.223 16.600 1.00 78.75 543 GLU A CA 1
ATOM 4377 C C . GLU A 1 543 ? -17.333 14.181 17.033 1.00 78.75 543 GLU A C 1
ATOM 4379 O O . GLU A 1 543 ? -18.232 14.181 16.191 1.00 78.75 543 GLU A O 1
ATOM 4384 N N . ARG A 1 544 ? -17.613 14.207 18.340 1.00 88.81 544 ARG A N 1
ATOM 4385 C CA . ARG A 1 544 ? -18.987 14.402 18.836 1.00 88.81 544 ARG A CA 1
ATOM 4386 C C . ARG A 1 544 ? -19.679 15.588 18.168 1.00 88.81 544 ARG A C 1
ATOM 4388 O O . ARG A 1 544 ? -19.184 16.718 18.196 1.00 88.81 544 ARG A O 1
ATOM 4395 N N . LYS A 1 545 ? -20.870 15.329 17.637 1.00 87.88 545 LYS A N 1
ATOM 4396 C CA . LYS A 1 545 ? -21.767 16.310 17.036 1.00 87.88 545 LYS A CA 1
ATOM 4397 C C . LYS A 1 545 ? -22.994 16.510 17.913 1.00 87.88 545 LYS A C 1
ATOM 4399 O O . LYS A 1 545 ? -23.372 15.660 18.716 1.00 87.88 545 LYS A O 1
ATOM 4404 N N . ARG A 1 546 ? -23.633 17.668 17.760 1.00 86.81 546 ARG A N 1
ATOM 4405 C CA . ARG A 1 546 ? -24.835 18.023 18.534 1.00 86.81 546 ARG A CA 1
ATOM 4406 C C . ARG A 1 546 ? -26.093 17.290 18.071 1.00 86.81 546 ARG A C 1
ATOM 4408 O O . ARG A 1 546 ? -27.034 17.198 18.843 1.00 86.81 546 ARG A O 1
ATOM 4415 N N . ASP A 1 547 ? -26.108 16.806 16.834 1.00 91.31 547 ASP A N 1
ATOM 4416 C CA . ASP A 1 547 ? -27.211 16.055 16.223 1.00 91.31 547 ASP A CA 1
ATOM 4417 C C . ASP A 1 547 ? -27.116 14.538 16.464 1.00 91.31 547 ASP A C 1
ATOM 4419 O O . ASP A 1 547 ? -27.931 13.783 15.945 1.00 91.31 547 ASP A O 1
ATOM 4423 N N . PHE A 1 548 ? -26.116 14.096 17.236 1.00 94.12 548 PHE A N 1
ATOM 4424 C CA . PHE A 1 548 ? -25.811 12.693 17.525 1.00 94.12 548 PHE A CA 1
ATOM 4425 C C . PHE A 1 548 ? -25.500 11.840 16.284 1.00 94.12 548 PHE A C 1
ATOM 4427 O O . PHE A 1 548 ? -25.469 10.616 16.372 1.00 94.12 548 PHE A O 1
ATOM 4434 N N . ASN A 1 549 ? -25.195 12.458 15.138 1.00 90.75 549 ASN A N 1
ATOM 4435 C CA . ASN A 1 549 ? -24.717 11.749 13.953 1.00 90.75 549 ASN A CA 1
ATOM 4436 C C . ASN A 1 549 ? -23.190 11.558 14.012 1.00 90.75 549 ASN A C 1
ATOM 4438 O O . ASN A 1 549 ? -22.423 12.119 13.213 1.00 90.75 549 ASN A O 1
ATOM 4442 N N . ASP A 1 550 ? -22.754 10.822 15.034 1.00 90.38 550 ASP A N 1
ATOM 4443 C CA . ASP A 1 550 ? -21.356 10.591 15.382 1.00 90.38 550 ASP A CA 1
ATOM 4444 C C . ASP A 1 550 ? -21.101 9.174 15.924 1.00 90.38 550 ASP A C 1
ATOM 4446 O O . ASP A 1 550 ? -22.018 8.405 16.221 1.00 90.38 550 ASP A O 1
ATOM 4450 N N . GLN A 1 551 ? -19.816 8.834 16.048 1.00 89.88 551 GLN A N 1
ATOM 4451 C CA . GLN A 1 551 ? -19.358 7.504 16.442 1.00 89.88 551 GLN A CA 1
ATOM 4452 C C . GLN A 1 551 ? -19.821 7.096 17.847 1.00 89.88 551 GLN A C 1
ATOM 4454 O O . GLN A 1 551 ? -20.198 5.944 18.061 1.00 89.88 551 GLN A O 1
ATOM 4459 N N . LEU A 1 552 ? -19.827 8.034 18.799 1.00 94.19 552 LEU A N 1
ATOM 4460 C CA . LEU A 1 552 ? -20.276 7.776 20.165 1.00 94.19 552 LEU A CA 1
ATOM 4461 C C . LEU A 1 552 ? -21.733 7.302 20.175 1.00 94.19 552 LEU A C 1
ATOM 4463 O O . LEU A 1 552 ? -22.051 6.327 20.855 1.00 94.19 552 LEU A O 1
ATOM 4467 N N . GLN A 1 553 ? -22.612 7.951 19.405 1.00 96.50 553 GLN A N 1
ATOM 4468 C CA . GLN A 1 553 ? -24.010 7.531 19.331 1.00 96.50 553 GLN A CA 1
ATOM 4469 C C . GLN A 1 553 ? -24.162 6.143 18.700 1.00 96.50 553 GLN A C 1
ATOM 4471 O O . GLN A 1 553 ? -24.935 5.331 19.208 1.00 96.50 553 GLN A O 1
ATOM 4476 N N . ILE A 1 554 ? -23.411 5.847 17.632 1.00 94.25 554 ILE A N 1
ATOM 4477 C CA . ILE A 1 554 ? -23.411 4.524 16.983 1.00 94.25 554 ILE A CA 1
ATOM 4478 C C . ILE A 1 554 ? -23.025 3.434 17.986 1.00 94.25 554 ILE A C 1
ATOM 4480 O O . ILE A 1 554 ? -23.699 2.408 18.076 1.00 94.25 554 ILE A O 1
ATOM 4484 N N . VAL A 1 555 ? -21.976 3.668 18.777 1.00 95.31 555 VAL A N 1
ATOM 4485 C CA . VAL A 1 555 ? -21.520 2.722 19.800 1.00 95.31 555 VAL A CA 1
ATOM 4486 C C . VAL A 1 555 ? -22.572 2.520 20.896 1.00 95.31 555 VAL A C 1
ATOM 4488 O O . VAL A 1 555 ? -22.818 1.379 21.285 1.00 95.31 555 VAL A O 1
ATOM 4491 N N . LEU A 1 556 ? -23.243 3.581 21.354 1.00 97.44 556 LEU A N 1
ATOM 4492 C CA . LEU A 1 556 ? -24.316 3.468 22.351 1.00 97.44 556 LEU A CA 1
ATOM 4493 C C . LEU A 1 556 ? -25.520 2.672 21.825 1.00 97.44 556 LEU A C 1
ATOM 4495 O O . LEU A 1 556 ? -26.019 1.794 22.528 1.00 97.44 556 LEU A O 1
ATOM 4499 N N . MET A 1 557 ? -25.955 2.925 20.585 1.00 96.88 557 MET A N 1
ATOM 4500 C CA . MET A 1 557 ? -27.026 2.149 19.940 1.00 96.88 557 MET A CA 1
ATOM 4501 C C . MET A 1 557 ? -26.630 0.679 19.789 1.00 96.88 557 MET A C 1
ATOM 4503 O O . MET A 1 557 ? -27.413 -0.213 20.098 1.00 96.88 557 MET A O 1
ATOM 4507 N N . ARG A 1 558 ? -25.379 0.413 19.406 1.00 96.69 558 ARG A N 1
ATOM 4508 C CA . ARG A 1 558 ? -24.833 -0.943 19.297 1.00 96.69 558 ARG A CA 1
ATOM 4509 C C . ARG A 1 558 ? -24.798 -1.666 20.643 1.00 96.69 558 ARG A C 1
ATOM 4511 O O . ARG A 1 558 ? -25.164 -2.836 20.709 1.00 96.69 558 ARG A O 1
ATOM 4518 N N . MET A 1 559 ? -24.391 -0.990 21.719 1.00 97.69 559 MET A N 1
ATOM 4519 C CA . MET A 1 559 ? -24.467 -1.544 23.076 1.00 97.69 559 MET A CA 1
ATOM 4520 C C . MET A 1 559 ? -25.916 -1.886 23.440 1.00 97.69 559 MET A C 1
ATOM 4522 O O . MET A 1 559 ? -26.170 -2.992 23.908 1.00 97.69 559 MET A O 1
ATOM 4526 N N . ALA A 1 560 ? -26.866 -0.983 23.175 1.00 97.12 560 ALA A N 1
ATOM 4527 C CA . ALA A 1 560 ? -28.288 -1.216 23.427 1.00 97.12 560 ALA A CA 1
ATOM 4528 C C . ALA A 1 560 ? -28.835 -2.407 22.627 1.00 97.12 560 ALA A C 1
ATOM 4530 O O . ALA A 1 560 ? -29.555 -3.249 23.169 1.00 97.12 560 ALA A O 1
ATOM 4531 N N . ASP A 1 561 ? -28.440 -2.532 21.360 1.00 96.06 561 ASP A N 1
ATOM 4532 C CA . ASP A 1 561 ? -28.814 -3.661 20.523 1.00 96.06 561 ASP A CA 1
ATOM 4533 C C . ASP A 1 561 ? -28.249 -4.970 21.062 1.00 96.06 561 ASP A C 1
ATOM 4535 O O . ASP A 1 561 ? -28.964 -5.966 21.074 1.00 96.06 561 ASP A O 1
ATOM 4539 N N . LEU A 1 562 ? -27.007 -5.006 21.540 1.00 97.25 562 LEU A N 1
ATOM 4540 C CA . LEU A 1 562 ? -26.392 -6.221 22.080 1.00 97.25 562 LEU A CA 1
ATOM 4541 C C . LEU A 1 562 ? -26.941 -6.632 23.460 1.00 97.25 562 LEU A C 1
ATOM 4543 O O . LEU A 1 562 ? -26.680 -7.752 23.901 1.00 97.25 562 LEU A O 1
ATOM 4547 N N . LEU A 1 563 ? -27.735 -5.801 24.138 1.00 97.44 563 LEU A N 1
ATOM 4548 C CA . LEU A 1 563 ? -28.389 -6.183 25.392 1.00 97.44 563 LEU A CA 1
ATOM 4549 C C . LEU A 1 563 ? -29.586 -7.110 25.151 1.00 97.44 563 LEU A C 1
ATOM 4551 O O . LEU A 1 563 ? -30.394 -6.920 24.235 1.00 97.44 563 LEU A O 1
ATOM 4555 N N . LYS A 1 564 ? -29.740 -8.107 26.028 1.00 96.25 564 LYS A N 1
ATOM 4556 C CA . LYS A 1 564 ? -31.033 -8.781 26.235 1.00 96.25 564 LYS A CA 1
ATOM 4557 C C . LYS A 1 564 ? -32.055 -7.786 26.812 1.00 96.25 564 LYS A C 1
ATOM 4559 O O . LYS A 1 564 ? -31.656 -6.756 27.345 1.00 96.25 564 LYS A O 1
ATOM 4564 N N . SER A 1 565 ? -33.351 -8.110 26.765 1.00 89.44 565 SER A N 1
ATOM 4565 C CA . SER A 1 565 ? -34.419 -7.255 27.325 1.00 89.44 565 SER A CA 1
ATOM 4566 C C . SER A 1 565 ? -34.150 -6.873 28.786 1.00 89.44 565 SER A C 1
ATOM 4568 O O . SER A 1 565 ? -34.114 -5.700 29.125 1.00 89.44 565 SER A O 1
ATOM 4570 N N . GLU A 1 566 ? -33.810 -7.862 29.613 1.00 90.88 566 GLU A N 1
ATOM 4571 C CA . GLU A 1 566 ? -33.428 -7.672 31.019 1.00 90.88 566 GLU A CA 1
ATOM 4572 C C . GLU A 1 566 ? -31.928 -7.404 31.213 1.00 90.88 566 GLU A C 1
ATOM 4574 O O . GLU A 1 566 ? -31.430 -7.446 32.339 1.00 90.88 566 GLU A O 1
ATOM 4579 N N . GLY A 1 567 ? -31.163 -7.239 30.133 1.00 96.44 567 GLY A N 1
ATOM 4580 C CA . GLY A 1 567 ? -29.713 -7.067 30.174 1.00 96.44 567 GLY A CA 1
ATOM 4581 C C . GLY A 1 567 ? -29.324 -5.740 30.818 1.00 96.44 567 GLY A C 1
ATOM 4582 O O . GLY A 1 567 ? -30.002 -4.735 30.629 1.00 96.44 567 GLY A O 1
ATOM 4583 N N . VAL A 1 568 ? -28.221 -5.727 31.565 1.00 97.75 568 VAL A N 1
ATOM 4584 C CA . VAL A 1 568 ? -27.725 -4.524 32.248 1.00 97.75 568 VAL A CA 1
ATOM 4585 C C . VAL A 1 568 ? -26.490 -3.994 31.530 1.00 97.75 568 VAL A C 1
ATOM 4587 O O . VAL A 1 568 ? -25.547 -4.738 31.274 1.00 97.75 568 VAL A O 1
ATOM 4590 N N . LEU A 1 569 ? -26.474 -2.698 31.243 1.00 98.44 569 LEU A N 1
ATOM 4591 C CA . LEU A 1 569 ? -25.320 -1.974 30.719 1.00 98.44 569 LEU A CA 1
ATOM 4592 C C . LEU A 1 569 ? -24.757 -1.070 31.808 1.00 98.44 569 LEU A C 1
ATOM 4594 O O . LEU A 1 569 ? -25.488 -0.265 32.380 1.00 98.44 569 LEU A O 1
ATOM 4598 N N . ILE A 1 570 ? -23.466 -1.190 32.095 1.00 98.25 570 ILE A N 1
ATOM 4599 C CA . ILE A 1 570 ? -22.783 -0.347 33.075 1.00 98.25 570 ILE A CA 1
ATOM 4600 C C . ILE A 1 570 ? -21.662 0.406 32.368 1.00 98.25 570 ILE A C 1
ATOM 4602 O O . ILE A 1 570 ? -20.745 -0.199 31.817 1.00 98.25 570 ILE A O 1
ATOM 4606 N N . ILE A 1 571 ? -21.749 1.732 32.367 1.00 97.50 571 ILE A N 1
ATOM 4607 C CA . ILE A 1 571 ? -20.790 2.605 31.689 1.00 97.50 571 ILE A CA 1
ATOM 4608 C C . ILE A 1 571 ? -20.234 3.593 32.700 1.00 97.50 571 ILE A C 1
ATOM 4610 O O . ILE A 1 571 ? -20.993 4.138 33.504 1.00 97.50 571 ILE A O 1
ATOM 4614 N N . SER A 1 572 ? -18.939 3.881 32.620 1.00 96.44 572 SER A N 1
ATOM 4615 C CA . SER A 1 572 ? -18.375 5.053 33.281 1.00 96.44 572 SER A CA 1
ATOM 4616 C C . SER A 1 572 ? -17.858 6.095 32.299 1.00 96.44 572 SER A C 1
ATOM 4618 O O . SER A 1 572 ? -17.485 5.806 31.159 1.00 96.44 572 SER A O 1
ATOM 4620 N N . ASN A 1 573 ? -17.867 7.342 32.752 1.00 95.88 573 ASN A N 1
ATOM 4621 C CA . ASN A 1 573 ? -17.471 8.507 31.980 1.00 95.88 573 ASN A CA 1
ATOM 4622 C C . ASN A 1 573 ? -16.671 9.476 32.857 1.00 95.88 573 ASN A C 1
ATOM 4624 O O . ASN A 1 573 ? -16.893 9.556 34.067 1.00 95.88 573 ASN A O 1
ATOM 4628 N N . TRP A 1 574 ? -15.768 10.244 32.245 1.00 96.56 574 TRP A N 1
ATOM 4629 C CA . TRP A 1 574 ? -15.024 11.280 32.960 1.00 96.56 574 TRP A CA 1
ATOM 4630 C C . TRP A 1 574 ? -15.972 12.378 33.446 1.00 96.56 574 TRP A C 1
ATOM 4632 O O . TRP A 1 574 ? -16.714 12.975 32.658 1.00 96.56 574 TRP A O 1
ATOM 4642 N N . SER A 1 575 ? -15.936 12.643 34.751 1.00 96.44 575 SER A N 1
ATOM 4643 C CA . SER A 1 575 ? -16.846 13.578 35.408 1.00 96.44 575 SER A CA 1
ATOM 4644 C C . SER A 1 575 ? -16.595 15.024 34.983 1.00 96.44 575 SER A C 1
ATOM 4646 O O . SER A 1 575 ? -15.591 15.370 34.353 1.00 96.44 575 SER A O 1
ATOM 4648 N N . LYS A 1 576 ? -17.489 15.933 35.385 1.00 96.38 576 LYS A N 1
ATOM 4649 C CA . LYS A 1 576 ? -17.255 17.376 35.221 1.00 96.38 576 LYS A CA 1
ATOM 4650 C C . LYS A 1 576 ? -15.911 17.815 35.824 1.00 96.38 576 LYS A C 1
ATOM 4652 O O . LYS A 1 576 ? -15.196 18.568 35.172 1.00 96.38 576 LYS A O 1
ATOM 4657 N N . HIS A 1 577 ? -15.562 17.317 37.012 1.00 96.38 577 HIS A N 1
ATOM 4658 C CA . HIS A 1 577 ? -14.309 17.664 37.682 1.00 96.38 577 HIS A CA 1
ATOM 4659 C C . HIS A 1 577 ? -13.094 17.219 36.864 1.00 96.38 577 HIS A C 1
ATOM 4661 O O . HIS A 1 577 ? -12.251 18.059 36.553 1.00 96.38 577 HIS A O 1
ATOM 4667 N N . ALA A 1 578 ? -13.059 15.947 36.445 1.00 95.75 578 ALA A N 1
ATOM 4668 C CA . ALA A 1 578 ? -11.969 15.404 35.635 1.00 95.75 578 ALA A CA 1
ATOM 4669 C C . ALA A 1 578 ? -11.782 16.188 34.331 1.00 95.75 578 ALA A C 1
ATOM 4671 O O . ALA A 1 578 ? -10.661 16.504 33.950 1.00 95.75 578 ALA A O 1
ATOM 4672 N N . ARG A 1 579 ? -12.879 16.554 33.654 1.00 95.44 579 ARG A N 1
ATOM 4673 C CA . ARG A 1 579 ? -12.815 17.316 32.398 1.00 95.44 579 ARG A CA 1
ATOM 4674 C C . ARG A 1 579 ? -12.349 18.759 32.593 1.00 95.44 579 ARG A C 1
ATOM 4676 O O . ARG A 1 579 ? -11.556 19.237 31.797 1.00 95.44 579 ARG A O 1
ATOM 4683 N N . GLU A 1 580 ? -12.829 19.458 33.619 1.00 96.12 580 GLU A N 1
ATOM 4684 C CA . GLU A 1 580 ? -12.468 20.867 33.851 1.00 96.12 580 GLU A CA 1
ATOM 4685 C C . GLU A 1 580 ? -11.039 21.047 34.376 1.00 96.12 580 GLU A C 1
ATOM 4687 O O . GLU A 1 580 ? -10.427 22.078 34.111 1.00 96.12 580 GLU A O 1
ATOM 4692 N N . HIS A 1 581 ? -10.510 20.055 35.098 1.00 95.50 581 HIS A N 1
ATOM 4693 C CA . HIS A 1 581 ? -9.176 20.108 35.707 1.00 95.50 581 HIS A CA 1
ATOM 4694 C C . HIS A 1 581 ? -8.146 19.237 34.981 1.00 95.50 581 HIS A C 1
ATOM 4696 O O . HIS A 1 581 ? -7.006 19.161 35.427 1.00 95.50 581 HIS A O 1
ATOM 4702 N N . GLU A 1 582 ? -8.544 18.565 33.894 1.00 94.56 582 GLU A N 1
ATOM 4703 C CA . GLU A 1 582 ? -7.721 17.574 33.184 1.00 94.56 582 GLU A CA 1
ATOM 4704 C C . GLU A 1 582 ? -7.175 16.481 34.131 1.00 94.56 582 GLU A C 1
ATOM 4706 O O . GLU A 1 582 ? -6.097 15.921 33.923 1.00 94.56 582 GLU A O 1
ATOM 4711 N N . ASP A 1 583 ? -7.938 16.175 35.187 1.00 93.06 583 ASP A N 1
ATOM 4712 C CA . ASP A 1 583 ? -7.603 15.213 36.239 1.00 93.06 583 ASP A CA 1
ATOM 4713 C C . ASP A 1 583 ? -8.128 13.817 35.868 1.00 93.06 583 ASP A C 1
ATOM 4715 O O . ASP A 1 583 ? -9.111 13.309 36.413 1.00 93.06 583 ASP A O 1
ATOM 4719 N N . MET A 1 584 ? -7.494 13.231 34.852 1.00 92.62 584 MET A N 1
ATOM 4720 C CA . MET A 1 584 ? -7.645 11.825 34.459 1.00 92.62 584 MET A CA 1
ATOM 4721 C C . MET A 1 584 ? -6.411 11.017 34.885 1.00 92.62 584 MET A C 1
ATOM 4723 O O . MET A 1 584 ? -5.495 11.544 35.513 1.00 92.62 584 MET A O 1
ATOM 4727 N N . LEU A 1 585 ? -6.363 9.729 34.526 1.00 90.50 585 LEU A N 1
ATOM 4728 C CA . LEU A 1 585 ? -5.248 8.847 34.884 1.00 90.50 585 LEU A CA 1
ATOM 4729 C C . LEU A 1 585 ? -3.880 9.436 34.511 1.00 90.50 585 LEU A C 1
ATOM 4731 O O . LEU A 1 585 ? -3.674 9.974 33.418 1.00 90.50 585 LEU A O 1
ATOM 4735 N N . SER A 1 586 ? -2.913 9.225 35.398 1.00 88.88 586 SER A N 1
ATOM 4736 C CA . SER A 1 586 ? -1.535 9.693 35.247 1.00 88.88 586 SER A CA 1
ATOM 4737 C C . SER A 1 586 ? -0.804 9.106 34.034 1.00 88.88 586 SER A C 1
ATOM 4739 O O . SER A 1 586 ? 0.136 9.729 33.548 1.00 88.88 586 SER A O 1
ATOM 4741 N N . ILE A 1 587 ? -1.265 7.966 33.498 1.00 86.88 587 ILE A N 1
ATOM 4742 C CA . ILE A 1 587 ? -0.732 7.350 32.265 1.00 86.88 587 ILE A CA 1
ATOM 4743 C C . ILE A 1 587 ? -0.992 8.171 31.003 1.00 86.88 587 ILE A C 1
ATOM 4745 O O . ILE A 1 587 ? -0.298 7.986 30.005 1.00 86.88 587 ILE A O 1
ATOM 4749 N N . TYR A 1 588 ? -1.982 9.063 31.026 1.00 86.69 588 TYR A N 1
ATOM 4750 C CA . TYR A 1 588 ? -2.241 9.970 29.918 1.00 86.69 588 TYR A CA 1
ATOM 4751 C C . TYR A 1 588 ? -1.245 11.125 29.946 1.00 86.69 588 TYR A C 1
ATOM 4753 O O . TYR A 1 588 ? -1.018 11.722 31.005 1.00 86.69 588 TYR A O 1
ATOM 4761 N N . ARG A 1 589 ? -0.705 11.484 28.777 1.00 84.06 589 ARG A N 1
ATOM 4762 C CA . ARG A 1 589 ? 0.089 12.706 28.614 1.00 84.06 589 ARG A CA 1
ATOM 4763 C C . ARG A 1 589 ? -0.827 13.934 28.707 1.00 84.06 589 ARG A C 1
ATOM 4765 O O . ARG A 1 589 ? -2.032 13.842 28.478 1.00 84.06 589 ARG A O 1
ATOM 4772 N N . ASP A 1 590 ? -0.269 15.112 28.973 1.00 83.25 590 ASP A N 1
ATOM 4773 C CA . ASP A 1 590 ? -1.063 16.343 29.162 1.00 83.25 590 ASP A CA 1
ATOM 4774 C C . ASP A 1 590 ? -1.969 16.681 27.966 1.00 83.25 590 ASP A C 1
ATOM 4776 O O . ASP A 1 590 ? -3.075 17.201 28.117 1.00 83.25 590 ASP A O 1
ATOM 4780 N N . TRP A 1 591 ? -1.510 16.395 26.747 1.00 79.75 591 TRP A N 1
ATOM 4781 C CA . TRP A 1 591 ? -2.304 16.622 25.541 1.00 79.75 591 TRP A CA 1
ATOM 4782 C C . TRP A 1 591 ? -3.434 15.589 25.386 1.00 79.75 591 TRP A C 1
ATOM 4784 O O . TRP A 1 591 ? -4.505 15.937 24.887 1.00 79.75 591 TRP A O 1
ATOM 4794 N N . ASP A 1 592 ? -3.234 14.353 25.854 1.00 85.31 592 ASP A N 1
ATOM 4795 C CA . ASP A 1 592 ? -4.259 13.306 25.880 1.00 85.31 592 ASP A CA 1
ATOM 4796 C C . ASP A 1 592 ? -5.359 13.648 26.876 1.00 85.31 592 ASP A C 1
ATOM 4798 O O . ASP A 1 592 ? -6.536 13.512 26.554 1.00 85.31 592 ASP A O 1
ATOM 4802 N N . ARG A 1 593 ? -5.000 14.169 28.056 1.00 90.69 593 ARG A N 1
ATOM 4803 C CA . ARG A 1 593 ? -5.985 14.613 29.054 1.00 90.69 593 ARG A CA 1
ATOM 4804 C C . ARG A 1 593 ? -6.833 15.767 28.533 1.00 90.69 593 ARG A C 1
ATOM 4806 O O . ARG A 1 593 ? -8.054 15.693 28.623 1.00 90.69 593 ARG A O 1
ATOM 4813 N N . ARG A 1 594 ? -6.230 16.760 27.867 1.00 89.44 594 ARG A N 1
ATOM 4814 C CA . ARG A 1 594 ? -6.963 17.831 27.150 1.00 89.44 594 ARG A CA 1
ATOM 4815 C C . ARG A 1 594 ? -7.946 17.292 26.124 1.00 89.44 594 ARG A C 1
ATOM 4817 O O . ARG A 1 594 ? -9.087 17.749 26.010 1.00 89.44 594 ARG A O 1
ATOM 4824 N N . ARG A 1 595 ? -7.494 16.310 25.354 1.00 87.06 595 ARG A N 1
ATOM 4825 C CA . ARG A 1 595 ? -8.295 15.631 24.344 1.00 87.06 595 ARG A CA 1
ATOM 4826 C C . ARG A 1 595 ? -9.460 14.873 24.987 1.00 87.06 595 ARG A C 1
ATOM 4828 O O . ARG A 1 595 ? -10.605 15.131 24.630 1.00 87.06 595 ARG A O 1
ATOM 4835 N N . LEU A 1 596 ? -9.205 14.022 25.975 1.00 91.00 596 LEU A N 1
ATOM 4836 C CA . LEU A 1 596 ? -10.237 13.298 26.719 1.00 91.00 596 LEU A CA 1
ATOM 4837 C C . LEU A 1 596 ? -11.221 14.256 27.400 1.00 91.00 596 LEU A C 1
ATOM 4839 O O . LEU A 1 596 ? -12.427 14.042 27.309 1.00 91.00 596 LEU A O 1
ATOM 4843 N N . ALA A 1 597 ? -10.748 15.351 27.998 1.00 91.94 597 ALA A N 1
ATOM 4844 C CA . ALA A 1 597 ? -11.584 16.397 28.585 1.00 91.94 597 ALA A CA 1
ATOM 4845 C C . ALA A 1 597 ? -12.573 16.983 27.569 1.00 91.94 597 ALA A C 1
ATOM 4847 O O . ALA A 1 597 ? -13.775 17.066 27.830 1.00 91.94 597 ALA A O 1
ATOM 4848 N N . THR A 1 598 ? -12.062 17.335 26.387 1.00 89.75 598 THR A N 1
ATOM 4849 C CA . THR A 1 598 ? -12.842 17.920 25.290 1.00 89.75 598 THR A CA 1
ATOM 4850 C C . THR A 1 598 ? -13.869 16.935 24.740 1.00 89.75 598 THR A C 1
ATOM 4852 O O . THR A 1 598 ? -15.016 17.300 24.478 1.00 89.75 598 THR A O 1
ATOM 4855 N N . TRP A 1 599 ? -13.479 15.675 24.560 1.00 88.88 599 TRP A N 1
ATOM 4856 C CA . TRP A 1 599 ? -14.272 14.681 23.835 1.00 88.88 599 TRP A CA 1
ATOM 4857 C C . TRP A 1 599 ? -15.089 13.745 24.731 1.00 88.88 599 TRP A C 1
ATOM 4859 O O . TRP A 1 599 ? -15.893 12.976 24.216 1.00 88.88 599 TRP A O 1
ATOM 4869 N N . SER A 1 600 ? -15.000 13.879 26.052 1.00 92.81 600 SER A N 1
ATOM 4870 C CA . SER A 1 600 ? -15.920 13.219 26.982 1.00 92.81 600 SER A CA 1
ATOM 4871 C C . SER A 1 600 ? -17.247 13.985 27.072 1.00 92.81 600 SER A C 1
ATOM 4873 O O . SER A 1 600 ? -17.235 15.203 27.320 1.00 92.81 600 SER A O 1
ATOM 4875 N N . PRO A 1 601 ? -18.407 13.324 26.901 1.00 94.25 601 PRO A N 1
ATOM 4876 C CA . PRO A 1 601 ? -19.703 13.971 27.057 1.00 94.25 601 PRO A CA 1
ATOM 4877 C C . PRO A 1 601 ? -19.921 14.494 28.468 1.00 94.25 601 PRO A C 1
ATOM 4879 O O . PRO A 1 601 ? -19.426 13.947 29.450 1.00 94.25 601 PRO A O 1
ATOM 4882 N N . SER A 1 602 ? -20.664 15.597 28.565 1.00 94.50 602 SER A N 1
ATOM 4883 C CA . SER A 1 602 ? -21.177 16.033 29.864 1.00 94.50 602 SER A CA 1
ATOM 4884 C C . SER A 1 602 ? -22.242 15.052 30.350 1.00 94.50 602 SER A C 1
ATOM 4886 O O . SER A 1 602 ? -22.884 14.399 29.533 1.00 94.50 602 SER A O 1
ATOM 4888 N N . ILE A 1 603 ? -22.499 15.003 31.658 1.00 94.81 603 ILE A N 1
ATOM 4889 C CA . ILE A 1 603 ? -23.591 14.192 32.220 1.00 94.81 603 ILE A CA 1
ATOM 4890 C C . ILE A 1 603 ? -24.946 14.483 31.557 1.00 94.81 603 ILE A C 1
ATOM 4892 O O . ILE A 1 603 ? -25.710 13.569 31.270 1.00 94.81 603 ILE A O 1
ATOM 4896 N N . VAL A 1 604 ? -25.227 15.752 31.243 1.00 95.25 604 VAL A N 1
ATOM 4897 C CA . VAL A 1 604 ? -26.480 16.165 30.590 1.00 95.25 604 VAL A CA 1
ATOM 4898 C C . VAL A 1 604 ? -26.566 15.607 29.172 1.00 95.25 604 VAL A C 1
ATOM 4900 O O . VAL A 1 604 ? -27.586 15.043 28.790 1.00 95.25 604 VAL A O 1
ATOM 4903 N N . GLU A 1 605 ? -25.486 15.735 28.406 1.00 95.56 605 GLU A N 1
ATOM 4904 C CA . GLU A 1 605 ? -25.419 15.212 27.043 1.00 95.56 605 GLU A CA 1
ATOM 4905 C C . GLU A 1 605 ? -25.472 13.681 27.028 1.00 95.56 605 GLU A C 1
ATOM 4907 O O . GLU A 1 605 ? -26.192 13.099 26.224 1.00 95.56 605 GLU A O 1
ATOM 4912 N N . LEU A 1 606 ? -24.750 13.017 27.935 1.00 96.06 606 LEU A N 1
ATOM 4913 C CA . LEU A 1 606 ? -24.727 11.561 28.009 1.00 96.06 606 LEU A CA 1
ATOM 4914 C C . LEU A 1 606 ? -26.117 10.997 28.318 1.00 96.06 606 LEU A C 1
ATOM 4916 O O . LEU A 1 606 ? -26.533 10.047 27.664 1.00 96.06 606 LEU A O 1
ATOM 4920 N N . ARG A 1 607 ? -26.882 11.628 29.220 1.00 97.25 607 ARG A N 1
ATOM 4921 C CA . ARG A 1 607 ? -28.287 11.259 29.466 1.00 97.25 607 ARG A CA 1
ATOM 4922 C C . ARG A 1 607 ? -29.132 11.323 28.193 1.00 97.25 607 ARG A C 1
ATOM 4924 O O . ARG A 1 607 ? -29.866 10.385 27.907 1.00 97.25 607 ARG A O 1
ATOM 4931 N N . GLN A 1 608 ? -29.004 12.398 27.415 1.00 97.38 608 GLN A N 1
ATOM 4932 C CA . GLN A 1 608 ? -29.740 12.560 26.154 1.00 97.38 608 GLN A CA 1
ATOM 4933 C C . GLN A 1 608 ? -29.346 11.502 25.118 1.00 97.38 608 GLN A C 1
ATOM 4935 O O . GLN A 1 608 ? -30.205 10.964 24.427 1.00 97.38 608 GLN A O 1
ATOM 4940 N N . ARG A 1 609 ? -28.054 11.175 25.030 1.00 97.50 609 ARG A N 1
ATOM 4941 C CA . ARG A 1 609 ? -27.536 10.157 24.108 1.00 97.50 609 ARG A CA 1
ATOM 4942 C C . ARG A 1 609 ? -27.974 8.744 24.480 1.00 97.50 609 ARG A C 1
ATOM 4944 O O . ARG A 1 609 ? -28.344 7.981 23.591 1.00 97.50 609 ARG A O 1
ATOM 4951 N N . LEU A 1 610 ? -27.960 8.404 25.772 1.00 97.69 610 LEU A N 1
ATOM 4952 C CA . LEU A 1 610 ? -28.474 7.130 26.288 1.00 97.69 610 LEU A CA 1
ATOM 4953 C C . LEU A 1 610 ? -29.969 6.992 25.979 1.00 97.69 610 LEU A C 1
ATOM 4955 O O . LEU A 1 610 ? -30.394 5.978 25.431 1.00 97.69 610 LEU A O 1
ATOM 4959 N N . ASP A 1 611 ? -30.746 8.044 26.237 1.00 97.38 611 ASP A N 1
ATOM 4960 C CA . ASP A 1 611 ? -32.177 8.071 25.937 1.00 97.38 611 ASP A CA 1
ATOM 4961 C C . ASP A 1 611 ? -32.460 7.863 24.437 1.00 97.38 611 ASP A C 1
ATOM 4963 O O . ASP A 1 611 ? -33.295 7.023 24.078 1.00 97.38 611 ASP A O 1
ATOM 4967 N N . ALA A 1 612 ? -31.707 8.561 23.577 1.00 97.19 612 ALA A N 1
ATOM 4968 C CA . ALA A 1 612 ? -31.770 8.449 22.119 1.00 97.19 612 ALA A CA 1
ATOM 4969 C C . ALA A 1 612 ? -31.293 7.085 21.591 1.00 97.19 612 ALA A C 1
ATOM 4971 O O . ALA A 1 612 ? -31.765 6.632 20.553 1.00 97.19 612 ALA A O 1
ATOM 4972 N N . ALA A 1 613 ? -30.392 6.407 22.309 1.00 97.06 613 ALA A N 1
ATOM 4973 C CA . ALA A 1 613 ? -29.948 5.049 21.996 1.00 97.06 613 ALA A CA 1
ATOM 4974 C C . ALA A 1 613 ? -30.959 3.966 22.414 1.00 97.06 613 ALA A C 1
ATOM 4976 O O . ALA A 1 613 ? -30.695 2.781 22.231 1.00 97.06 613 ALA A O 1
ATOM 4977 N N . GLY A 1 614 ? -32.102 4.349 22.991 1.00 96.69 614 GLY A N 1
ATOM 4978 C CA . GLY A 1 614 ? -33.097 3.396 23.470 1.00 96.69 614 GLY A CA 1
ATOM 4979 C C . GLY A 1 614 ? -32.745 2.787 24.827 1.00 96.69 614 GLY A C 1
ATOM 4980 O O . GLY A 1 614 ? -33.142 1.658 25.101 1.00 96.69 614 GLY A O 1
ATOM 4981 N N . LEU A 1 615 ? -31.999 3.501 25.674 1.00 97.50 615 LEU A N 1
ATOM 4982 C CA . LEU A 1 615 ? -31.622 3.051 27.015 1.00 97.50 615 LEU A CA 1
ATOM 4983 C C . LEU A 1 615 ? -32.357 3.853 28.098 1.00 97.50 615 LEU A C 1
ATOM 4985 O O . LEU A 1 615 ? -32.562 5.059 27.973 1.00 97.50 615 LEU A O 1
ATOM 4989 N N . ILE A 1 616 ? -32.740 3.174 29.178 1.00 96.62 616 ILE A N 1
ATOM 4990 C CA . ILE A 1 616 ? -33.282 3.755 30.411 1.00 96.62 616 ILE A CA 1
ATOM 4991 C C . ILE A 1 616 ? -32.192 3.709 31.470 1.00 96.62 616 ILE A C 1
ATOM 4993 O O . ILE A 1 616 ? -31.585 2.662 31.686 1.00 96.62 616 ILE A O 1
ATOM 4997 N N . ILE A 1 617 ? -31.978 4.825 32.160 1.00 97.44 617 ILE A N 1
ATOM 4998 C CA . ILE A 1 617 ? -31.048 4.907 33.285 1.00 97.44 617 ILE A CA 1
ATOM 4999 C C . ILE A 1 617 ? -31.764 4.419 34.548 1.00 97.44 617 ILE A C 1
ATOM 5001 O O . ILE A 1 617 ? -32.738 5.026 34.989 1.00 97.44 617 ILE A O 1
ATOM 5005 N N . LEU A 1 618 ? -31.277 3.324 35.129 1.00 95.44 618 LEU A N 1
ATOM 5006 C CA . LEU A 1 618 ? -31.763 2.772 36.395 1.00 95.44 618 LEU A CA 1
ATOM 5007 C C . LEU A 1 618 ? -31.137 3.466 37.604 1.00 95.44 618 LEU A C 1
ATOM 5009 O O . LEU A 1 618 ? -31.791 3.677 38.624 1.00 95.44 618 LEU A O 1
ATOM 5013 N N . GLU A 1 619 ? -29.843 3.764 37.510 1.00 95.00 619 GLU A N 1
ATOM 5014 C CA . GLU A 1 619 ? -29.065 4.348 38.594 1.00 95.00 619 GLU A CA 1
ATOM 5015 C C . GLU A 1 619 ? -27.902 5.161 38.027 1.00 95.00 619 GLU A C 1
ATOM 5017 O O . GLU A 1 619 ? -27.247 4.755 37.065 1.00 95.00 619 GLU A O 1
ATOM 5022 N N . GLU A 1 620 ? -27.633 6.299 38.660 1.00 95.19 620 GLU A N 1
ATOM 5023 C CA . GLU A 1 620 ? -26.431 7.098 38.444 1.00 95.19 620 GLU A CA 1
ATOM 5024 C C . GLU A 1 620 ? -25.640 7.154 39.749 1.00 95.19 620 GLU A C 1
ATOM 5026 O O . GLU A 1 620 ? -26.211 7.241 40.839 1.00 95.19 620 GLU A O 1
ATOM 5031 N N . GLY A 1 621 ? -24.318 7.103 39.655 1.00 91.81 621 GLY A N 1
ATOM 5032 C CA . GLY A 1 621 ? -23.436 7.223 40.806 1.00 91.81 621 GLY A CA 1
ATOM 5033 C C . GLY A 1 621 ? -22.146 7.942 40.456 1.00 91.81 621 GLY A C 1
ATOM 5034 O O . GLY A 1 621 ? -21.797 8.075 39.291 1.00 91.81 621 GLY A O 1
ATOM 5035 N N . GLN A 1 622 ? -21.421 8.374 41.481 1.00 94.19 622 GLN A N 1
ATOM 5036 C CA . GLN A 1 622 ? -20.100 8.979 41.342 1.00 94.19 622 GLN A CA 1
ATOM 5037 C C . GLN A 1 622 ? -19.138 8.236 42.280 1.00 94.19 622 GLN A C 1
ATOM 5039 O O . GLN A 1 622 ? -19.003 8.624 43.441 1.00 94.19 622 GLN A O 1
ATOM 5044 N N . PRO A 1 623 ? -18.566 7.091 41.848 1.00 93.31 623 PRO A N 1
ATOM 5045 C CA . PRO A 1 623 ? -17.690 6.280 42.700 1.00 93.31 623 PRO A CA 1
ATOM 5046 C C . PRO A 1 623 ? -16.380 6.989 43.077 1.00 93.31 623 PRO A C 1
ATOM 5048 O O . PRO A 1 623 ? -15.792 6.668 44.105 1.00 93.31 623 PRO A O 1
ATOM 5051 N N . ASP A 1 624 ? -15.937 7.945 42.261 1.00 95.69 624 ASP A N 1
ATOM 5052 C CA . ASP A 1 624 ? -14.770 8.802 42.476 1.00 95.69 624 ASP A CA 1
ATOM 5053 C C . ASP A 1 624 ? -15.112 10.203 41.952 1.00 95.69 624 ASP A C 1
ATOM 5055 O O . ASP A 1 624 ? -15.903 10.326 41.016 1.00 95.69 624 ASP A O 1
ATOM 5059 N N . ILE A 1 625 ? -14.507 11.264 42.493 1.00 95.12 625 ILE A N 1
ATOM 5060 C CA . ILE A 1 625 ? -14.747 12.636 42.013 1.00 95.12 625 ILE A CA 1
ATOM 5061 C C . ILE A 1 625 ? -14.459 12.787 40.512 1.00 95.12 625 ILE A C 1
ATOM 5063 O O . ILE A 1 625 ? -15.051 13.643 39.856 1.00 95.12 625 ILE A O 1
ATOM 5067 N N . ARG A 1 626 ? -13.587 11.944 39.950 1.00 95.94 626 ARG A N 1
ATOM 5068 C CA . ARG A 1 626 ? -13.195 11.943 38.538 1.00 95.94 626 ARG A CA 1
ATOM 5069 C C . ARG A 1 626 ? -14.115 11.118 37.632 1.00 95.94 626 ARG A C 1
ATOM 5071 O O . ARG A 1 626 ? -14.019 11.263 36.415 1.00 95.94 626 ARG A O 1
ATOM 5078 N N . LEU A 1 627 ? -15.011 10.288 38.172 1.00 95.81 627 LEU A N 1
ATOM 5079 C CA . LEU A 1 627 ? -15.823 9.350 37.387 1.00 95.81 627 LEU A CA 1
ATOM 5080 C C . LEU A 1 627 ? -17.309 9.410 37.722 1.00 95.81 627 LEU A C 1
ATOM 5082 O O . LEU A 1 627 ? -17.705 9.223 38.867 1.00 95.81 627 LEU A O 1
ATOM 5086 N N . ASP A 1 628 ? -18.128 9.529 36.684 1.00 96.31 628 ASP A N 1
ATOM 5087 C CA . ASP A 1 628 ? -19.567 9.292 36.752 1.00 96.31 628 ASP A CA 1
ATOM 5088 C C . ASP A 1 628 ? -19.869 7.872 36.237 1.00 96.31 628 ASP A C 1
ATOM 5090 O O . ASP A 1 628 ? -19.266 7.415 35.265 1.00 96.31 628 ASP A O 1
ATOM 5094 N N . LEU A 1 629 ? -20.802 7.169 36.876 1.00 97.25 629 LEU A N 1
ATOM 5095 C CA . LEU A 1 629 ? -21.216 5.801 36.560 1.00 97.25 629 LEU A CA 1
ATOM 5096 C C . LEU A 1 629 ? -22.712 5.769 36.237 1.00 97.25 629 LEU A C 1
ATOM 5098 O O . LEU A 1 629 ? -23.523 6.285 37.005 1.00 97.25 629 LEU A O 1
ATOM 5102 N N . PHE A 1 630 ? -23.074 5.098 35.148 1.00 98.06 630 PHE A N 1
ATOM 5103 C CA . PHE A 1 630 ? -24.446 4.930 34.681 1.00 98.06 630 PHE A CA 1
ATOM 5104 C C . PHE A 1 630 ? -24.776 3.450 34.579 1.00 98.06 630 PHE A C 1
ATOM 5106 O O . PHE A 1 630 ? -24.029 2.675 33.980 1.00 98.06 630 PHE A O 1
ATOM 5113 N N . VAL A 1 631 ? -25.919 3.069 35.137 1.00 98.06 631 VAL A N 1
ATOM 5114 C CA . VAL A 1 631 ? -26.478 1.723 35.040 1.00 98.06 631 VAL A CA 1
ATOM 5115 C C . VAL A 1 631 ? -27.745 1.821 34.214 1.00 98.06 631 VAL A C 1
ATOM 5117 O O . VAL A 1 631 ? -28.674 2.531 34.593 1.00 98.06 631 VAL A O 1
ATOM 5120 N N . CYS A 1 632 ? -27.773 1.132 33.082 1.00 97.94 632 CYS A N 1
ATOM 5121 C CA . CYS A 1 632 ? -28.824 1.250 32.086 1.00 97.94 632 CYS A CA 1
ATOM 5122 C C . CYS A 1 632 ? -29.434 -0.108 31.731 1.00 97.94 632 CYS A C 1
ATOM 5124 O O . CYS A 1 632 ? -28.784 -1.148 31.844 1.00 97.94 632 CYS A O 1
ATOM 5126 N N . GLN A 1 633 ? -30.668 -0.077 31.244 1.00 96.75 633 GLN A N 1
ATOM 5127 C CA . GLN A 1 633 ? -31.344 -1.189 30.574 1.00 96.75 633 GLN A CA 1
ATOM 5128 C C . GLN A 1 633 ? -31.921 -0.714 29.244 1.00 96.75 633 GLN A C 1
ATOM 5130 O O . GLN A 1 633 ? -32.047 0.487 29.007 1.00 96.75 633 GLN A O 1
ATOM 5135 N N . ARG A 1 634 ? -32.267 -1.649 28.364 1.00 94.88 634 ARG A N 1
ATOM 5136 C CA . ARG A 1 634 ? -32.929 -1.335 27.098 1.00 94.88 634 ARG A CA 1
ATOM 5137 C C . ARG A 1 634 ? -34.386 -0.913 27.349 1.00 94.88 634 ARG A C 1
ATOM 5139 O O . ARG A 1 634 ? -35.050 -1.490 28.202 1.00 94.88 634 ARG A O 1
ATOM 5146 N N . LYS A 1 635 ? -34.878 0.086 26.610 1.00 89.62 635 LYS A N 1
ATOM 5147 C CA . LYS A 1 635 ? -36.308 0.424 26.537 1.00 89.62 635 LYS A CA 1
ATOM 5148 C C . LYS A 1 635 ? -37.059 -0.724 25.857 1.00 89.62 635 LYS A C 1
ATOM 5150 O O . LYS A 1 635 ? -36.605 -1.199 24.814 1.00 89.62 635 LYS A O 1
ATOM 5155 N N . GLU A 1 636 ? -38.164 -1.153 26.462 1.00 73.25 636 GLU A N 1
ATOM 5156 C CA . GLU A 1 636 ? -39.083 -2.137 25.868 1.00 73.25 636 GLU A CA 1
ATOM 5157 C C . GLU A 1 636 ? -39.733 -1.637 24.575 1.00 73.25 636 GLU A C 1
ATOM 5159 O O . GLU A 1 636 ? -40.063 -0.427 24.498 1.00 73.25 636 GLU A O 1
#

Nearest PDB structures (foldseek):
  8k1f-assembly1_C-3  TM=6.576E-01  e=2.391E-06  Fusobacterium nucleatum subsp. nucleatum ATCC 25586
  4poo-assembly1_B  TM=6.851E-01  e=3.741E-05  Bacillus spizizenii str. W23
  8k1f-assembly1_A  TM=5.993E-01  e=1.343E-05  Fusobacterium nucleatum subsp. nucleatum ATCC 25586
  8esr-assembly1_q  TM=6.706E-01  e=1.161E-04  Schizosaccharomyces pombe
  8esq-assembly1_q  TM=6.398E-01  e=1.440E-04  Schizosaccharomyces pombe

Radius of gyration: 44.77 Å; Cα contacts (8 Å, |Δi|>4): 1035; chains: 1; bounding box: 121×53×112 Å